Protein 8CLO (pdb70)

Structure (mmCIF, N/CA/C/O backbone):
data_8CLO
#
_entry.id   8CLO
#
_cell.length_a   173.548
_cell.length_b   69.297
_cell.length_c   64.423
_cell.angle_alpha   90.00
_cell.angle_beta   96.06
_cell.angle_gamma   90.00
#
_symmetry.space_group_name_H-M   'C 1 2 1'
#
loop_
_entity.id
_entity.type
_entity.pdbx_description
1 polymer Hydrolase
2 non-polymer 1,2-ETHANEDIOL
3 water water
#
loop_
_atom_site.group_PDB
_atom_site.id
_atom_site.type_symbol
_atom_site.label_atom_id
_atom_site.label_alt_id
_atom_site.label_comp_id
_atom_site.label_asym_id
_atom_site.label_entity_id
_atom_site.label_seq_id
_atom_site.pdbx_PDB_ins_code
_atom_site.Cartn_x
_atom_site.Cartn_y
_atom_site.Cartn_z
_atom_site.occupancy
_atom_site.B_iso_or_equiv
_atom_site.auth_seq_id
_atom_site.auth_comp_id
_atom_site.auth_asym_id
_atom_site.auth_atom_id
_atom_site.pdbx_PDB_model_num
ATOM 1 N N . MET A 1 1 ? -18.727 -62.431 -5.533 1.00 27.93 1 MET A N 1
ATOM 2 C CA . MET A 1 1 ? -18.346 -61.003 -5.389 1.00 28.31 1 MET A CA 1
ATOM 3 C C . MET A 1 1 ? -17.496 -60.817 -4.142 1.00 25.01 1 MET A C 1
ATOM 4 O O . MET A 1 1 ? -17.920 -61.171 -3.035 1.00 24.39 1 MET A O 1
ATOM 20 N N . VAL A 1 2 ? -16.298 -60.271 -4.323 1.00 23.53 2 VAL A N 1
ATOM 21 C CA . VAL A 1 2 ? -15.443 -59.845 -3.220 1.00 22.79 2 VAL A CA 1
ATOM 22 C C . VAL A 1 2 ? -15.651 -58.348 -3.041 1.00 20.10 2 VAL A C 1
ATOM 23 O O . VAL A 1 2 ? -15.206 -57.552 -3.878 1.00 24.13 2 VAL A O 1
ATOM 36 N N . THR A 1 3 ? -16.327 -57.957 -1.961 1.00 21.06 3 THR A N 1
ATOM 37 C CA . THR A 1 3 ? -16.610 -56.549 -1.723 1.00 21.20 3 THR A CA 1
ATOM 38 C C . THR A 1 3 ? -15.343 -55.826 -1.274 1.00 19.40 3 THR A C 1
ATOM 39 O O . THR A 1 3 ? -14.361 -56.437 -0.826 1.00 20.87 3 THR A O 1
ATOM 50 N N . SER A 1 4 ? -15.360 -54.501 -1.416 1.00 19.69 4 SER A N 1
ATOM 51 C CA . SER A 1 4 ? -14.174 -53.710 -1.104 1.00 20.21 4 SER A CA 1
ATOM 52 C C . SER A 1 4 ? -14.595 -52.290 -0.787 1.00 19.67 4 SER A C 1
ATOM 53 O O . SER A 1 4 ? -15.555 -51.791 -1.382 1.00 20.32 4 SER A O 1
ATOM 61 N N . PRO A 1 5 ? -13.898 -51.607 0.139 1.00 17.13 5 PRO A N 1
ATOM 62 C CA . PRO A 1 5 ? -14.251 -50.202 0.403 1.00 17.32 5 PRO A CA 1
ATOM 63 C C . PRO A 1 5 ? -14.223 -49.335 -0.838 1.00 17.82 5 PRO A C 1
ATOM 64 O O . PRO A 1 5 ? -15.109 -48.489 -1.036 1.00 19.23 5 PRO A O 1
ATOM 75 N N . ALA A 1 6 ? -13.240 -49.552 -1.706 1.00 18.34 6 ALA A N 1
ATOM 76 C CA . ALA A 1 6 ? -13.102 -48.741 -2.911 1.00 18.37 6 ALA A CA 1
ATOM 77 C C . ALA A 1 6 ? -14.265 -48.949 -3.872 1.00 21.38 6 ALA A C 1
ATOM 78 O O . ALA A 1 6 ? -14.607 -48.031 -4.632 1.00 20.02 6 ALA A O 1
ATOM 85 N N . LEU A 1 7 ? -14.880 -50.133 -3.851 1.00 21.03 7 LEU A N 1
ATOM 86 C CA . LEU A 1 7 ? -16.033 -50.419 -4.692 1.00 21.77 7 LEU A CA 1
ATOM 87 C C . LEU A 1 7 ? -17.356 -50.043 -4.041 1.00 20.14 7 LEU A C 1
ATOM 88 O O . LEU A 1 7 ? -18.400 -50.143 -4.698 1.00 22.44 7 LEU A O 1
ATOM 104 N N . ARG A 1 8 ? -17.337 -49.638 -2.772 1.00 18.79 8 ARG A N 1
ATOM 105 C CA . ARG A 1 8 ? -18.519 -49.106 -2.084 1.00 18.72 8 ARG A CA 1
ATOM 106 C C . ARG A 1 8 ? -19.675 -50.109 -2.044 1.00 18.39 8 ARG A C 1
ATOM 107 O O . ARG A 1 8 ? -20.847 -49.732 -2.117 1.00 21.00 8 ARG A O 1
ATOM 128 N N . ASP A 1 9 ? -19.350 -51.397 -1.904 1.00 19.50 9 ASP A N 1
ATOM 129 C CA . ASP A 1 9 ? -20.354 -52.463 -1.822 1.00 18.12 9 ASP A CA 1
ATOM 130 C C . ASP A 1 9 ? -20.277 -53.213 -0.487 1.00 18.51 9 ASP A C 1
ATOM 131 O O . ASP A 1 9 ? -20.603 -54.403 -0.397 1.00 20.29 9 ASP A O 1
ATOM 140 N N . VAL A 1 10 ? -19.923 -52.469 0.573 1.00 18.16 10 VAL A N 1
ATOM 141 C CA . VAL A 1 10 ? -19.610 -53.025 1.887 1.00 18.42 10 VAL A CA 1
ATOM 142 C C . VAL A 1 10 ? -20.728 -52.830 2.901 1.00 19.99 10 VAL A C 1
ATOM 143 O O . VAL A 1 10 ? -20.614 -53.323 4.036 1.00 20.93 10 VAL A O 1
ATOM 156 N N . HIS A 1 11 ? -21.787 -52.119 2.543 1.00 19.96 11 HIS A N 1
ATOM 157 C CA . HIS A 1 11 ? -22.786 -51.719 3.527 1.00 18.07 11 HIS A CA 1
ATOM 158 C C . HIS A 1 11 ? -23.607 -52.917 4.014 1.00 19.17 11 HIS A C 1
ATOM 159 O O . HIS A 1 11 ? -23.714 -53.953 3.348 1.00 21.56 11 HIS A O 1
ATOM 173 N N . VAL A 1 12 ? -24.188 -52.757 5.207 1.00 19.11 12 VAL A N 1
ATOM 174 C CA . VAL A 1 12 ? -24.905 -53.828 5.891 1.00 21.86 12 VAL A CA 1
ATOM 175 C C . VAL A 1 12 ? -26.210 -53.281 6.458 1.00 20.77 12 VAL A C 1
ATOM 176 O O . VAL A 1 12 ? -26.380 -52.058 6.572 1.00 20.16 12 VAL A O 1
ATOM 189 N N . PRO A 1 13 ? -27.140 -54.134 6.862 1.00 21.69 13 PRO A N 1
ATOM 190 C CA . PRO A 1 13 ? -28.381 -53.634 7.463 1.00 21.03 13 PRO A CA 1
ATOM 191 C C . PRO A 1 13 ? -28.135 -53.076 8.850 1.00 20.55 13 PRO A C 1
ATOM 192 O O . PRO A 1 13 ? -27.165 -53.429 9.533 1.00 20.45 13 PRO A O 1
ATOM 203 N N . HIS A 1 14 ? -29.075 -52.233 9.279 1.00 20.12 14 HIS A N 1
ATOM 204 C CA . HIS A 1 14 ? -29.070 -51.625 10.599 1.00 19.72 14 HIS A CA 1
ATOM 205 C C . HIS A 1 14 ? -30.482 -51.668 11.169 1.00 20.79 14 HIS A C 1
ATOM 206 O O . HIS A 1 14 ? -31.403 -52.212 10.566 1.00 24.11 14 HIS A O 1
ATOM 220 N N . ALA A 1 15 ? -30.639 -51.090 12.364 1.00 22.13 15 ALA A N 1
ATOM 221 C CA . ALA A 1 15 ? -31.887 -51.195 13.107 1.00 22.01 15 ALA A CA 1
ATOM 222 C C . ALA A 1 15 ? -33.005 -50.350 12.522 1.00 21.76 15 ALA A C 1
ATOM 223 O O . ALA A 1 15 ? -34.187 -50.597 12.840 1.00 24.90 15 ALA A O 1
ATOM 230 N N . TYR A 1 16 ? -32.674 -49.359 11.708 1.00 21.01 16 TYR A N 1
ATOM 231 C CA . TYR A 1 16 ? -33.645 -48.491 11.061 1.00 20.11 16 TYR A CA 1
ATOM 232 C C . TYR A 1 16 ? -33.487 -48.634 9.550 1.00 20.50 16 TYR A C 1
ATOM 233 O O . TYR A 1 16 ? -32.367 -48.846 9.054 1.00 20.74 16 TYR A O 1
ATOM 251 N N . PRO A 1 17 ? -34.578 -48.530 8.790 1.00 23.02 17 PRO A N 1
ATOM 252 C CA . PRO A 1 17 ? -34.448 -48.510 7.328 1.00 24.26 17 PRO A CA 1
ATOM 253 C C . PRO A 1 17 ? -33.788 -47.222 6.864 1.00 22.77 17 PRO A C 1
ATOM 254 O O . PRO A 1 17 ? -33.827 -46.191 7.546 1.00 23.60 17 PRO A O 1
ATOM 265 N N A GLU A 1 18 ? -33.196 -47.290 5.677 0.26 20.13 18 GLU A N 1
ATOM 266 N N B GLU A 1 18 ? -33.155 -47.297 5.695 0.74 18.43 18 GLU A N 1
ATOM 267 C CA A GLU A 1 18 ? -32.447 -46.185 5.108 0.26 18.40 18 GLU A CA 1
ATOM 268 C CA B GLU A 1 18 ? -32.436 -46.167 5.136 0.74 16.52 18 GLU A CA 1
ATOM 269 C C A GLU A 1 18 ? -33.209 -45.555 3.952 0.26 17.83 18 GLU A C 1
ATOM 270 C C B GLU A 1 18 ? -33.200 -45.558 3.967 0.74 16.75 18 GLU A C 1
ATOM 271 O O A GLU A 1 18 ? -33.935 -46.230 3.216 0.26 18.26 18 GLU A O 1
ATOM 272 O O B GLU A 1 18 ? -33.911 -46.251 3.231 0.74 18.50 18 GLU A O 1
ATOM 295 N N . GLN A 1 19 ? -33.028 -44.244 3.808 1.00 17.69 19 GLN A N 1
ATOM 296 C CA . GLN A 1 19 ? -33.647 -43.452 2.760 1.00 19.09 19 GLN A CA 1
ATOM 297 C C . GLN A 1 19 ? -32.579 -42.606 2.089 1.00 16.47 19 GLN A C 1
ATOM 298 O O . GLN A 1 19 ? -31.537 -42.314 2.678 1.00 17.49 19 GLN A O 1
ATOM 313 N N . GLN A 1 20 ? -32.840 -42.211 0.838 1.00 18.19 20 GLN A N 1
ATOM 314 C CA . GLN A 1 20 ? -31.926 -41.362 0.085 1.00 17.92 20 GLN A CA 1
ATOM 315 C C . GLN A 1 20 ? -32.666 -40.177 -0.530 1.00 18.37 20 GLN A C 1
ATOM 316 O O . GLN A 1 20 ? -33.826 -40.289 -0.955 1.00 21.19 20 GLN A O 1
ATOM 330 N N . VAL A 1 21 ? -31.962 -39.047 -0.626 1.00 18.04 21 VAL A N 1
ATOM 331 C CA . VAL A 1 21 ? -32.485 -37.826 -1.234 1.00 17.82 21 VAL A CA 1
ATOM 332 C C . VAL A 1 21 ? -31.437 -37.232 -2.176 1.00 17.32 21 VAL A C 1
ATOM 333 O O . VAL A 1 21 ? -30.244 -37.214 -1.862 1.00 17.21 21 VAL A O 1
ATOM 346 N N . ASP A 1 22 ? -31.889 -36.764 -3.345 1.00 17.72 22 ASP A N 1
ATOM 347 C CA . ASP A 1 22 ? -31.031 -36.029 -4.268 1.00 15.91 22 ASP A CA 1
ATOM 348 C C . ASP A 1 22 ? -30.983 -34.572 -3.815 1.00 15.45 22 ASP A C 1
ATOM 349 O O . ASP A 1 22 ? -32.001 -33.873 -3.825 1.00 17.59 22 ASP A O 1
ATOM 358 N N . LEU A 1 23 ? -29.801 -34.110 -3.409 1.00 14.65 23 LEU A N 1
ATOM 359 C CA . LEU A 1 23 ? -29.574 -32.739 -2.988 1.00 15.55 23 LEU A CA 1
ATOM 360 C C . LEU A 1 23 ? -28.997 -31.882 -4.105 1.00 16.02 23 LEU A C 1
ATOM 361 O O . LEU A 1 23 ? -28.769 -30.689 -3.896 1.00 15.81 23 LEU A O 1
ATOM 377 N N . GLY A 1 24 ? -28.746 -32.472 -5.276 1.00 13.45 24 GLY A N 1
ATOM 378 C CA . GLY A 1 24 ? -28.234 -31.784 -6.439 1.00 12.40 24 GLY A CA 1
ATOM 379 C C . GLY A 1 24 ? -26.902 -32.350 -6.870 1.00 14.24 24 GLY A C 1
ATOM 380 O O . GLY A 1 24 ? -26.867 -33.217 -7.741 1.00 16.61 24 GLY A O 1
ATOM 384 N N . GLU A 1 25 ? -25.814 -31.894 -6.254 1.00 15.15 25 GLU A N 1
ATOM 385 C CA . GLU A 1 25 ? -24.513 -32.495 -6.519 1.00 15.16 25 GLU A CA 1
ATOM 386 C C . GLU A 1 25 ? -24.435 -33.924 -5.998 1.00 15.91 25 GLU A C 1
ATOM 387 O O . GLU A 1 25 ? -23.844 -34.797 -6.655 1.00 16.06 25 GLU A O 1
ATOM 399 N N . ILE A 1 26 ? -24.987 -34.172 -4.796 1.00 14.14 26 ILE A N 1
ATOM 400 C CA . ILE A 1 26 ? -24.869 -35.448 -4.106 1.00 14.40 26 ILE A CA 1
ATOM 401 C C . ILE A 1 26 ? -26.236 -36.057 -3.845 1.00 15.97 26 ILE A C 1
ATOM 402 O O . ILE A 1 26 ? -27.265 -35.380 -3.826 1.00 17.09 26 ILE A O 1
ATOM 418 N N . THR A 1 27 ? -26.207 -37.355 -3.573 1.00 14.99 27 THR A N 1
ATOM 419 C CA . THR A 1 27 ? -27.298 -38.063 -2.913 1.00 15.23 27 THR A CA 1
ATOM 420 C C . THR A 1 27 ? -26.883 -38.273 -1.460 1.00 15.26 27 THR A C 1
ATOM 421 O O . THR A 1 27 ? -25.754 -38.712 -1.184 1.00 17.26 27 THR A O 1
ATOM 432 N N . MET A 1 28 ? -27.772 -37.907 -0.537 1.00 15.46 28 MET A N 1
ATOM 433 C CA . MET A 1 28 ? -27.574 -38.130 0.889 1.00 13.63 28 MET A CA 1
ATOM 434 C C . MET A 1 28 ? -28.384 -39.327 1.348 1.00 15.21 28 MET A C 1
ATOM 435 O O . MET A 1 28 ? -29.610 -39.361 1.155 1.00 15.61 28 MET A O 1
ATOM 449 N N . ASN A 1 29 ? -27.723 -40.231 2.066 1.00 14.46 29 ASN A N 1
ATOM 450 C CA . ASN A 1 29 ? -28.371 -41.345 2.751 1.00 14.73 29 ASN A CA 1
ATOM 451 C C . ASN A 1 29 ? -28.624 -40.981 4.212 1.00 15.74 29 ASN A C 1
ATOM 452 O O . ASN A 1 29 ? -27.821 -40.278 4.839 1.00 15.43 29 ASN A O 1
ATOM 463 N N . TYR A 1 30 ? -29.763 -41.427 4.744 1.00 14.96 30 TYR A N 1
ATOM 464 C CA . TYR A 1 30 ? -30.132 -41.055 6.097 1.00 13.87 30 TYR A CA 1
ATOM 465 C C . TYR A 1 30 ? -31.132 -42.062 6.633 1.00 14.57 30 TYR A C 1
ATOM 466 O O . TYR A 1 30 ? -31.622 -42.926 5.905 1.00 16.45 30 TYR A O 1
ATOM 484 N N . ALA A 1 31 ? -31.390 -41.959 7.926 1.00 15.30 31 ALA A N 1
ATOM 485 C CA . ALA A 1 31 ? -32.408 -42.749 8.599 1.00 16.36 31 ALA A CA 1
ATOM 486 C C . ALA A 1 31 ? -33.166 -41.856 9.582 1.00 18.28 31 ALA A C 1
ATOM 487 O O . ALA A 1 31 ? -32.694 -40.801 9.993 1.00 17.90 31 ALA A O 1
ATOM 494 N N . GLU A 1 32 ? -34.363 -42.296 9.946 1.00 19.80 32 GLU A N 1
ATOM 495 C CA . GLU A 1 32 ? -35.342 -41.478 10.648 1.00 19.09 32 GLU A CA 1
ATOM 496 C C . GLU A 1 32 ? -35.913 -42.288 11.800 1.00 19.28 32 GLU A C 1
ATOM 497 O O . GLU A 1 32 ? -36.105 -43.499 11.673 1.00 21.09 32 GLU A O 1
ATOM 509 N N . ALA A 1 33 ? -36.166 -41.626 12.929 1.00 19.55 33 ALA A N 1
ATOM 510 C CA . ALA A 1 33 ? -36.774 -42.286 14.074 1.00 18.87 33 ALA A CA 1
ATOM 511 C C . ALA A 1 33 ? -37.723 -41.337 14.798 1.00 18.93 33 ALA A C 1
ATOM 512 O O . ALA A 1 33 ? -37.560 -40.118 14.744 1.00 18.83 33 ALA A O 1
ATOM 519 N N . GLY A 1 34 ? -38.746 -41.897 15.453 1.00 17.98 34 GLY A N 1
ATOM 520 C CA . GLY A 1 34 ? -39.593 -41.093 16.315 1.00 17.36 34 GLY A CA 1
ATOM 521 C C . GLY A 1 34 ? -40.866 -40.652 15.617 1.00 18.92 34 GLY A C 1
ATOM 522 O O . GLY A 1 34 ? -41.082 -40.898 14.429 1.00 19.78 34 GLY A O 1
ATOM 526 N N . ASP A 1 35 ? -41.685 -39.933 16.375 1.00 20.63 35 ASP A N 1
ATOM 527 C CA . ASP A 1 35 ? -43.001 -39.445 15.918 1.00 21.42 35 ASP A CA 1
ATOM 528 C C . ASP A 1 35 ? -42.793 -38.168 15.111 1.00 22.95 35 ASP A C 1
ATOM 529 O O . ASP A 1 35 ? -42.229 -37.202 15.640 1.00 21.54 35 ASP A O 1
ATOM 538 N N . PRO A 1 36 ? -43.192 -38.131 13.829 1.00 23.63 36 PRO A N 1
ATOM 539 C CA . PRO A 1 36 ? -42.874 -36.958 12.992 1.00 23.95 36 PRO A CA 1
ATOM 540 C C . PRO A 1 36 ? -43.513 -35.666 13.466 1.00 25.29 36 PRO A C 1
ATOM 541 O O . PRO A 1 36 ? -43.145 -34.602 12.963 1.00 26.63 36 PRO A O 1
ATOM 552 N N . ASP A 1 37 ? -44.467 -35.716 14.392 1.00 26.60 37 ASP A N 1
ATOM 553 C CA . ASP A 1 37 ? -45.078 -34.495 14.891 1.00 29.30 37 ASP A CA 1
ATOM 554 C C . ASP A 1 37 ? -44.303 -33.869 16.038 1.00 28.05 37 ASP A C 1
ATOM 555 O O . ASP A 1 37 ? -44.640 -32.759 16.455 1.00 29.63 37 ASP A O 1
ATOM 564 N N . ARG A 1 38 ? -43.264 -34.544 16.544 1.00 24.97 38 ARG A N 1
ATOM 565 C CA . ARG A 1 38 ? -42.447 -34.057 17.643 1.00 23.17 38 ARG A CA 1
ATOM 566 C C . ARG A 1 38 ? -41.301 -33.219 17.088 1.00 22.65 38 ARG A C 1
ATOM 567 O O . ARG A 1 38 ? -41.011 -33.265 15.884 1.00 19.69 38 ARG A O 1
ATOM 588 N N . PRO A 1 39 ? -40.639 -32.421 17.925 1.00 22.52 39 PRO A N 1
ATOM 589 C CA . PRO A 1 39 ? -39.648 -31.478 17.397 1.00 20.20 39 PRO A CA 1
ATOM 590 C C . PRO A 1 39 ? -38.537 -32.195 16.649 1.00 19.06 39 PRO A C 1
ATOM 591 O O . PRO A 1 39 ? -38.049 -33.233 17.093 1.00 18.78 39 PRO A O 1
ATOM 602 N N . ALA A 1 40 ? -38.117 -31.604 15.519 1.00 17.35 40 ALA A N 1
ATOM 603 C CA . ALA A 1 40 ? -37.123 -32.218 14.648 1.00 16.87 40 ALA A CA 1
ATOM 604 C C . ALA A 1 40 ? -35.719 -32.062 15.198 1.00 16.16 40 ALA A C 1
ATOM 605 O O . ALA A 1 40 ? -35.331 -30.980 15.668 1.00 16.55 40 ALA A O 1
ATOM 612 N N . VAL A 1 41 ? -34.930 -33.135 15.063 1.00 15.78 41 VAL A N 1
ATOM 613 C CA . VAL A 1 41 ? -33.525 -33.169 15.455 1.00 17.16 41 VAL A CA 1
ATOM 614 C C . VAL A 1 41 ? -32.730 -33.747 14.294 1.00 16.64 41 VAL A C 1
ATOM 615 O O . VAL A 1 41 ? -33.142 -34.735 13.676 1.00 18.29 41 VAL A O 1
ATOM 628 N N . LEU A 1 42 ? -31.586 -33.132 14.000 1.00 16.15 42 LEU A N 1
ATOM 629 C CA . LEU A 1 42 ? -30.657 -33.603 12.981 1.00 15.78 42 LEU A CA 1
ATOM 630 C C . LEU A 1 42 ? -29.351 -34.005 13.664 1.00 15.79 42 LEU A C 1
ATOM 631 O O . LEU A 1 42 ? -28.747 -33.179 14.351 1.00 15.08 42 LEU A O 1
ATOM 647 N N . LEU A 1 43 ? -28.909 -35.255 13.462 1.00 14.91 43 LEU A N 1
ATOM 648 C CA . LEU A 1 43 ? -27.698 -35.804 14.078 1.00 16.10 43 LEU A CA 1
ATOM 649 C C . LEU A 1 43 ? -26.600 -35.957 13.032 1.00 13.85 43 LEU A C 1
ATOM 650 O O . LEU A 1 43 ? -26.815 -36.605 11.996 1.00 15.96 43 LEU A O 1
ATOM 666 N N . ILE A 1 44 ? -25.427 -35.397 13.311 1.00 15.75 44 ILE A N 1
ATOM 667 C CA . ILE A 1 44 ? -24.290 -35.391 12.390 1.00 14.47 44 ILE A CA 1
ATOM 668 C C . ILE A 1 44 ? -23.162 -36.218 13.003 1.00 14.42 44 ILE A C 1
ATOM 669 O O . ILE A 1 44 ? -22.686 -35.888 14.103 1.00 14.44 44 ILE A O 1
ATOM 685 N N . PRO A 1 45 ? -22.709 -37.283 12.342 1.00 13.52 45 PRO A N 1
ATOM 686 C CA . PRO A 1 45 ? -21.665 -38.138 12.932 1.00 12.59 45 PRO A CA 1
ATOM 687 C C . PRO A 1 45 ? -20.313 -37.466 12.972 1.00 13.22 45 PRO A C 1
ATOM 688 O O . PRO A 1 45 ? -20.057 -36.467 12.319 1.00 15.32 45 PRO A O 1
ATOM 699 N N . GLU A 1 46 ? -19.433 -38.077 13.754 1.00 13.95 46 GLU A N 1
ATOM 700 C CA . GLU A 1 46 ? -18.022 -37.749 13.777 1.00 14.16 46 GLU A CA 1
ATOM 701 C C . GLU A 1 46 ? -17.372 -38.224 12.484 1.00 13.67 46 GLU A C 1
ATOM 702 O O . GLU A 1 46 ? -17.936 -39.042 11.730 1.00 15.44 46 GLU A O 1
ATOM 714 N N . GLN A 1 47 ? -16.158 -37.725 12.227 1.00 16.24 47 GLN A N 1
ATOM 715 C CA . GLN A 1 47 ? -15.399 -38.210 11.084 1.00 15.53 47 GLN A CA 1
ATOM 716 C C . GLN A 1 47 ? -15.159 -39.721 11.200 1.00 14.90 47 GLN A C 1
ATOM 717 O O . GLN A 1 47 ? -14.853 -40.235 12.276 1.00 14.14 47 GLN A O 1
ATOM 731 N N . THR A 1 48 ? -15.288 -40.430 10.070 1.00 15.02 48 THR A N 1
ATOM 732 C CA . THR A 1 48 ? -15.286 -41.888 9.926 1.00 14.03 48 THR A CA 1
ATOM 733 C C . THR A 1 48 ? -16.584 -42.542 10.390 1.00 14.56 48 THR A C 1
ATOM 734 O O . THR A 1 48 ? -16.709 -43.777 10.261 1.00 16.12 48 THR A O 1
ATOM 745 N N . GLY A 1 49 ? -17.543 -41.784 10.920 1.00 16.09 49 GLY A N 1
ATOM 746 C CA . GLY A 1 49 ? -18.770 -42.351 11.443 1.00 14.69 49 GLY A CA 1
ATOM 747 C C . GLY A 1 49 ? -19.883 -42.156 10.430 1.00 15.18 49 GLY A C 1
ATOM 748 O O . GLY A 1 49 ? -19.994 -41.095 9.821 1.00 15.71 49 GLY A O 1
ATOM 752 N N . SER A 1 50 ? -20.688 -43.199 10.248 1.00 17.29 50 SER A N 1
ATOM 753 C CA . SER A 1 50 ? -21.908 -43.105 9.465 1.00 15.67 50 SER A CA 1
ATOM 754 C C . SER A 1 50 ? -23.095 -42.746 10.363 1.00 15.87 50 SER A C 1
ATOM 755 O O . SER A 1 50 ? -22.958 -42.603 11.582 1.00 14.38 50 SER A O 1
ATOM 763 N N . TRP A 1 51 ? -24.289 -42.618 9.757 1.00 16.68 51 TRP A N 1
ATOM 764 C CA . TRP A 1 51 ? -25.481 -42.237 10.523 1.00 14.46 51 TRP A CA 1
ATOM 765 C C . TRP A 1 51 ? -25.692 -43.162 11.712 1.00 13.07 51 TRP A C 1
ATOM 766 O O . TRP A 1 51 ? -26.102 -42.722 12.800 1.00 15.43 51 TRP A O 1
ATOM 787 N N . TRP A 1 52 ? -25.394 -44.449 11.534 1.00 14.83 52 TRP A N 1
ATOM 788 C CA . TRP A 1 52 ? -25.671 -45.466 12.541 1.00 15.78 52 TRP A CA 1
ATOM 789 C C . TRP A 1 52 ? -24.681 -45.435 13.701 1.00 16.10 52 TRP A C 1
ATOM 790 O O . TRP A 1 52 ? -24.804 -46.241 14.637 1.00 17.48 52 TRP A O 1
ATOM 811 N N . SER A 1 53 ? -23.761 -44.476 13.696 1.00 16.68 53 SER A N 1
ATOM 812 C CA . SER A 1 53 ? -23.044 -44.124 14.908 1.00 15.65 53 SER A CA 1
ATOM 813 C C . SER A 1 53 ? -24.003 -43.738 16.026 1.00 16.42 53 SER A C 1
ATOM 814 O O . SER A 1 53 ? -23.666 -43.878 17.208 1.00 16.20 53 SER A O 1
ATOM 822 N N . TYR A 1 54 ? -25.198 -43.248 15.673 1.00 16.50 54 TYR A N 1
ATOM 823 C CA . TYR A 1 54 ? -26.210 -42.803 16.619 1.00 16.22 54 TYR A CA 1
ATOM 824 C C . TYR A 1 54 ? -27.290 -43.849 16.889 1.00 16.58 54 TYR A C 1
ATOM 825 O O . TYR A 1 54 ? -28.345 -43.513 17.448 1.00 18.28 54 TYR A O 1
ATOM 843 N N . GLU A 1 55 ? -27.099 -45.099 16.468 1.00 17.38 55 GLU A N 1
ATOM 844 C CA . GLU A 1 55 ? -28.225 -46.034 16.478 1.00 20.15 55 GLU A CA 1
ATOM 845 C C . GLU A 1 55 ? -28.865 -46.170 17.864 1.00 21.43 55 GLU A C 1
ATOM 846 O O . GLU A 1 55 ? -30.094 -46.142 17.997 1.00 20.49 55 GLU A O 1
ATOM 858 N N . GLU A 1 56 ? -28.061 -46.358 18.910 1.00 21.66 56 GLU A N 1
ATOM 859 C CA . GLU A 1 56 ? -28.657 -46.523 20.235 1.00 21.92 56 GLU A CA 1
ATOM 860 C C . GLU A 1 56 ? -29.293 -45.221 20.721 1.00 20.60 56 GLU A C 1
ATOM 861 O O . GLU A 1 56 ? -30.424 -45.231 21.238 1.00 21.61 56 GLU A O 1
ATOM 873 N N . ALA A 1 57 ? -28.587 -44.092 20.556 1.00 19.15 57 ALA A N 1
ATOM 874 C CA . ALA A 1 57 ? -29.129 -42.795 20.965 1.00 19.83 57 ALA A CA 1
ATOM 875 C C . ALA A 1 57 ? -30.449 -42.493 20.255 1.00 21.77 57 ALA A C 1
ATOM 876 O O . ALA A 1 57 ? -31.368 -41.909 20.853 1.00 21.32 57 ALA A O 1
ATOM 883 N N . MET A 1 58 ? -30.560 -42.873 18.976 1.00 20.86 58 MET A N 1
ATOM 884 C CA . MET A 1 58 ? -31.806 -42.651 18.241 1.00 20.88 58 MET A CA 1
ATOM 885 C C . MET A 1 58 ? -33.002 -43.284 18.942 1.00 21.25 58 MET A C 1
ATOM 886 O O . MET A 1 58 ? -34.102 -42.700 18.971 1.00 21.03 58 MET A O 1
ATOM 900 N N . GLY A 1 59 ? -32.827 -44.488 19.493 1.00 21.01 59 GLY A N 1
ATOM 901 C CA . GLY A 1 59 ? -33.950 -45.146 20.148 1.00 23.62 59 GLY A CA 1
ATOM 902 C C . GLY A 1 59 ? -34.388 -44.407 21.399 1.00 23.83 59 GLY A C 1
ATOM 903 O O . GLY A 1 59 ? -35.577 -44.359 21.723 1.00 27.37 59 GLY A O 1
ATOM 907 N N . LEU A 1 60 ? -33.431 -43.825 22.126 1.00 22.78 60 LEU A N 1
ATOM 908 C CA . LEU A 1 60 ? -33.768 -43.054 23.318 1.00 21.30 60 LEU A CA 1
ATOM 909 C C . LEU A 1 60 ? -34.369 -41.691 22.959 1.00 19.57 60 LEU A C 1
ATOM 910 O O . LEU A 1 60 ? -35.337 -41.239 23.594 1.00 22.94 60 LEU A O 1
ATOM 926 N N . LEU A 1 61 ? -33.794 -41.004 21.969 1.00 19.75 61 LEU A N 1
ATOM 927 C CA . LEU A 1 61 ? -34.317 -39.700 21.576 1.00 20.15 61 LEU A CA 1
ATOM 928 C C . LEU A 1 61 ? -35.720 -39.801 21.004 1.00 21.39 61 LEU A C 1
ATOM 929 O O . LEU A 1 61 ? -36.480 -38.823 21.036 1.00 22.36 61 LEU A O 1
ATOM 945 N N . SER A 1 62 ? -36.077 -40.966 20.453 1.00 21.06 62 SER A N 1
ATOM 946 C CA . SER A 1 62 ? -37.397 -41.160 19.882 1.00 21.67 62 SER A CA 1
ATOM 947 C C . SER A 1 62 ? -38.501 -41.002 20.923 1.00 24.29 62 SER A C 1
ATOM 948 O O . SER A 1 62 ? -39.672 -40.853 20.547 1.00 28.34 62 SER A O 1
ATOM 956 N N . GLU A 1 63 ? -38.165 -41.011 22.216 1.00 23.48 63 GLU A N 1
ATOM 957 C CA . GLU A 1 63 ? -39.179 -40.776 23.236 1.00 25.51 63 GLU A CA 1
ATOM 958 C C . GLU A 1 63 ? -39.775 -39.378 23.125 1.00 26.77 63 GLU A C 1
ATOM 959 O O . GLU A 1 63 ? -40.914 -39.146 23.552 1.00 27.68 63 GLU A O 1
ATOM 971 N N . HIS A 1 64 ? -39.005 -38.429 22.612 1.00 25.39 64 HIS A N 1
ATOM 972 C CA . HIS A 1 64 ? -39.425 -37.039 22.656 1.00 26.05 64 HIS A CA 1
ATOM 973 C C . HIS A 1 64 ? -39.223 -36.281 21.364 1.00 20.95 64 HIS A C 1
ATOM 974 O O . HIS A 1 64 ? -39.753 -35.175 21.247 1.00 23.98 64 HIS A O 1
ATOM 988 N N . PHE A 1 65 ? -38.496 -36.816 20.390 1.00 19.25 65 PHE A N 1
ATOM 989 C CA . PHE A 1 65 ? -38.087 -36.040 19.232 1.00 18.30 65 PHE A CA 1
ATOM 990 C C . PHE A 1 65 ? -38.294 -36.856 17.968 1.00 18.73 65 PHE A C 1
ATOM 991 O O . PHE A 1 65 ? -38.412 -38.093 17.997 1.00 18.87 65 PHE A O 1
ATOM 1008 N N . HIS A 1 66 ? -38.362 -36.130 16.860 1.00 17.15 66 HIS A N 1
ATOM 1009 C CA . HIS A 1 66 ? -38.351 -36.696 15.520 1.00 16.32 66 HIS A CA 1
ATOM 1010 C C . HIS A 1 66 ? -36.925 -36.574 15.001 1.00 16.57 66 HIS A C 1
ATOM 1011 O O . HIS A 1 66 ? -36.466 -35.476 14.707 1.00 17.25 66 HIS A O 1
ATOM 1025 N N . VAL A 1 67 ? -36.225 -37.696 14.891 1.00 15.98 67 VAL A N 1
ATOM 1026 C CA . VAL A 1 67 ? -34.780 -37.686 14.687 1.00 16.52 67 VAL A CA 1
ATOM 1027 C C . VAL A 1 67 ? -34.463 -38.030 13.239 1.00 14.82 67 VAL A C 1
ATOM 1028 O O . VAL A 1 67 ? -34.980 -39.026 12.695 1.00 17.02 67 VAL A O 1
ATOM 1041 N N . TYR A 1 68 ? -33.558 -37.250 12.635 1.00 14.64 68 TYR A N 1
ATOM 1042 C CA . TYR A 1 68 ? -32.896 -37.632 11.394 1.00 14.10 68 TYR A CA 1
ATOM 1043 C C . TYR A 1 68 ? -31.401 -37.778 11.662 1.00 15.99 68 TYR A C 1
ATOM 1044 O O . TYR A 1 68 ? -30.786 -36.873 12.233 1.00 17.93 68 TYR A O 1
ATOM 1062 N N . ALA A 1 69 ? -30.811 -38.893 11.249 1.00 14.66 69 ALA A N 1
ATOM 1063 C CA . ALA A 1 69 ? -29.358 -39.075 11.320 1.00 14.49 69 ALA A CA 1
ATOM 1064 C C . ALA A 1 69 ? -28.839 -39.269 9.908 1.00 15.22 69 ALA A C 1
ATOM 1065 O O . ALA A 1 69 ? -29.396 -40.070 9.161 1.00 15.70 69 ALA A O 1
ATOM 1072 N N . VAL A 1 70 ? -27.722 -38.581 9.552 1.00 14.12 70 VAL A N 1
ATOM 1073 C CA . VAL A 1 70 ? -27.287 -38.539 8.162 1.00 12.16 70 VAL A CA 1
ATOM 1074 C C . VAL A 1 70 ? -25.883 -39.094 7.973 1.00 13.67 70 VAL A C 1
ATOM 1075 O O . VAL A 1 70 ? -25.058 -39.071 8.890 1.00 14.32 70 VAL A O 1
ATOM 1088 N N . ASP A 1 71 ? -25.638 -39.602 6.759 1.00 14.01 71 ASP A N 1
ATOM 1089 C CA . ASP A 1 71 ? -24.291 -39.816 6.234 1.00 15.03 71 ASP A CA 1
ATOM 1090 C C . ASP A 1 71 ? -23.858 -38.554 5.482 1.00 14.08 71 ASP A C 1
ATOM 1091 O O . ASP A 1 71 ? -24.500 -38.168 4.497 1.00 15.57 71 ASP A O 1
ATOM 1100 N N . LEU A 1 72 ? -22.763 -37.931 5.910 1.00 13.57 72 LEU A N 1
ATOM 1101 C CA . LEU A 1 72 ? -22.181 -36.848 5.124 1.00 15.14 72 LEU A CA 1
ATOM 1102 C C . LEU A 1 72 ? -21.576 -37.377 3.817 1.00 14.08 72 LEU A C 1
ATOM 1103 O O . LEU A 1 72 ? -21.294 -38.574 3.658 1.00 13.73 72 LEU A O 1
ATOM 1119 N N . ARG A 1 73 ? -21.384 -36.469 2.854 1.00 12.81 73 ARG A N 1
ATOM 1120 C CA . ARG A 1 73 ? -20.636 -36.853 1.662 1.00 13.35 73 ARG A CA 1
ATOM 1121 C C . ARG A 1 73 ? -19.291 -37.432 2.081 1.00 13.97 73 ARG A C 1
ATOM 1122 O O . ARG A 1 73 ? -18.731 -37.065 3.118 1.00 13.72 73 ARG A O 1
ATOM 1143 N N . GLY A 1 74 ? -18.797 -38.390 1.305 1.00 14.78 74 GLY A N 1
ATOM 1144 C CA . GLY A 1 74 ? -17.569 -39.077 1.673 1.00 14.93 74 GLY A CA 1
ATOM 1145 C C . GLY A 1 74 ? -17.750 -40.106 2.770 1.00 14.58 74 GLY A C 1
ATOM 1146 O O . GLY A 1 74 ? -16.762 -40.556 3.359 1.00 15.15 74 GLY A O 1
ATOM 1150 N N . GLN A 1 75 ? -18.986 -40.509 3.058 1.00 13.98 75 GLN A N 1
ATOM 1151 C CA . GLN A 1 75 ? -19.231 -41.408 4.176 1.00 14.64 75 GLN A CA 1
ATOM 1152 C C . GLN A 1 75 ? -20.483 -42.230 3.927 1.00 13.35 75 GLN A C 1
ATOM 1153 O O . GLN A 1 75 ? -21.457 -41.750 3.348 1.00 13.85 75 GLN A O 1
ATOM 1167 N N . GLY A 1 76 ? -20.450 -43.466 4.390 1.00 15.81 76 GLY A N 1
ATOM 1168 C CA . GLY A 1 76 ? -21.670 -44.244 4.373 1.00 15.00 76 GLY A CA 1
ATOM 1169 C C . GLY A 1 76 ? -22.142 -44.504 2.956 1.00 15.84 76 GLY A C 1
ATOM 1170 O O . GLY A 1 76 ? -21.347 -44.881 2.075 1.00 15.94 76 GLY A O 1
ATOM 1174 N N . ARG A 1 77 ? -23.453 -44.320 2.728 1.00 14.29 77 ARG A N 1
ATOM 1175 C CA . ARG A 1 77 ? -24.036 -44.474 1.400 1.00 14.83 77 ARG A CA 1
ATOM 1176 C C . ARG A 1 77 ? -24.245 -43.151 0.675 1.00 17.62 77 ARG A C 1
ATOM 1177 O O . ARG A 1 77 ? -24.821 -43.146 -0.421 1.00 19.01 77 ARG A O 1
ATOM 1198 N N . SER A 1 78 ? -23.804 -42.034 1.253 1.00 14.33 78 SER A N 1
ATOM 1199 C CA . SER A 1 78 ? -23.875 -40.753 0.557 1.00 15.06 78 SER A CA 1
ATOM 1200 C C . SER A 1 78 ? -22.776 -40.669 -0.503 1.00 16.17 78 SER A C 1
ATOM 1201 O O . SER A 1 78 ? -21.772 -41.378 -0.449 1.00 17.35 78 SER A O 1
ATOM 1209 N N . SER A 1 79 ? -22.959 -39.776 -1.471 1.00 15.15 79 SER A N 1
ATOM 1210 C CA . SER A 1 79 ? -22.000 -39.718 -2.573 1.00 13.39 79 SER A CA 1
ATOM 1211 C C . SER A 1 79 ? -20.600 -39.480 -2.042 1.00 13.79 79 SER A C 1
ATOM 1212 O O . SER A 1 79 ? -20.409 -38.697 -1.103 1.00 14.01 79 SER A O 1
ATOM 1220 N N . TRP A 1 80 ? -19.627 -40.137 -2.674 1.00 15.18 80 TRP A N 1
ATOM 1221 C CA . TRP A 1 80 ? -18.222 -39.750 -2.575 1.00 13.91 80 TRP A CA 1
ATOM 1222 C C . TRP A 1 80 ? -17.916 -38.758 -3.684 1.00 13.88 80 TRP A C 1
ATOM 1223 O O . TRP A 1 80 ? -18.293 -38.986 -4.845 1.00 16.16 80 TRP A O 1
ATOM 1244 N N . THR A 1 81 ? -17.218 -37.671 -3.330 1.00 14.35 81 THR A N 1
ATOM 1245 C CA . THR A 1 81 ? -16.963 -36.551 -4.242 1.00 12.63 81 THR A CA 1
ATOM 1246 C C . THR A 1 81 ? -15.488 -36.181 -4.187 1.00 13.51 81 THR A C 1
ATOM 1247 O O . THR A 1 81 ? -15.098 -35.267 -3.455 1.00 14.83 81 THR A O 1
ATOM 1258 N N . PRO A 1 82 ? -14.641 -36.895 -4.920 1.00 12.92 82 PRO A N 1
ATOM 1259 C CA . PRO A 1 82 ? -13.213 -36.535 -4.955 1.00 13.55 82 PRO A CA 1
ATOM 1260 C C . PRO A 1 82 ? -13.010 -35.043 -5.208 1.00 14.05 82 PRO A C 1
ATOM 1261 O O . PRO A 1 82 ? -13.689 -34.431 -6.044 1.00 14.37 82 PRO A O 1
ATOM 1272 N N . LYS A 1 83 ? -12.060 -34.463 -4.461 1.00 15.24 83 LYS A N 1
ATOM 1273 C CA . LYS A 1 83 ? -11.593 -33.090 -4.602 1.00 13.24 83 LYS A CA 1
ATOM 1274 C C . LYS A 1 83 ? -12.578 -32.037 -4.115 1.00 15.20 83 LYS A C 1
ATOM 1275 O O . LYS A 1 83 ? -12.312 -30.832 -4.276 1.00 19.61 83 LYS A O 1
ATOM 1294 N N . ARG A 1 84 ? -13.695 -32.431 -3.506 1.00 12.66 84 ARG A N 1
ATOM 1295 C CA . ARG A 1 84 ? -14.734 -31.486 -3.145 1.00 14.40 84 ARG A CA 1
ATOM 1296 C C . ARG A 1 84 ? -14.987 -31.382 -1.642 1.00 15.47 84 ARG A C 1
ATOM 1297 O O . ARG A 1 84 ? -15.995 -30.788 -1.238 1.00 15.91 84 ARG A O 1
ATOM 1318 N N . TYR A 1 85 ? -14.119 -31.936 -0.799 1.00 14.04 85 TYR A N 1
ATOM 1319 C CA . TYR A 1 85 ? -14.390 -31.987 0.641 1.00 11.34 85 TYR A CA 1
ATOM 1320 C C . TYR A 1 85 ? -13.964 -30.684 1.317 1.00 11.75 85 TYR A C 1
ATOM 1321 O O . TYR A 1 85 ? -12.770 -30.367 1.407 1.00 15.31 85 TYR A O 1
ATOM 1339 N N . SER A 1 86 ? -14.944 -29.926 1.795 1.00 12.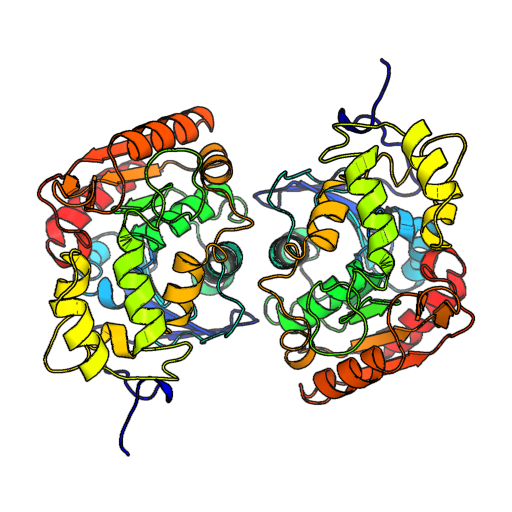29 86 SER A N 1
ATOM 1340 C CA . SER A 1 86 ? -14.699 -28.687 2.522 1.00 13.27 86 SER A CA 1
ATOM 1341 C C . SER A 1 86 ? -15.836 -28.453 3.505 1.00 13.19 86 SER A C 1
ATOM 1342 O O . SER A 1 86 ? -16.928 -29.014 3.370 1.00 13.54 86 SER A O 1
ATOM 1350 N N . LEU A 1 87 ? -15.563 -27.653 4.543 1.00 12.86 87 LEU A N 1
ATOM 1351 C CA . LEU A 1 87 ? -16.622 -27.386 5.524 1.00 13.62 87 LEU A CA 1
ATOM 1352 C C . LEU A 1 87 ? -17.828 -26.749 4.852 1.00 12.55 87 LEU A C 1
ATOM 1353 O O . LEU A 1 87 ? -18.989 -27.053 5.199 1.00 14.39 87 LEU A O 1
ATOM 1369 N N . ASP A 1 88 ? -17.578 -25.885 3.866 1.00 12.54 88 ASP A N 1
ATOM 1370 C CA . ASP A 1 88 ? -18.697 -25.204 3.197 1.00 12.71 88 ASP A CA 1
ATOM 1371 C C . ASP A 1 88 ? -19.536 -26.164 2.358 1.00 13.49 88 ASP A C 1
ATOM 1372 O O . ASP A 1 88 ? -20.761 -26.026 2.303 1.00 12.25 88 ASP A O 1
ATOM 1381 N N . ASN A 1 89 ? -18.924 -27.178 1.754 1.00 13.30 89 ASN A N 1
ATOM 1382 C CA . ASN A 1 89 ? -19.714 -28.152 1.003 1.00 12.54 89 ASN A CA 1
ATOM 1383 C C . ASN A 1 89 ? -20.464 -29.095 1.944 1.00 11.68 89 ASN A C 1
ATOM 1384 O O . ASN A 1 89 ? -21.661 -29.333 1.756 1.00 12.73 89 ASN A O 1
ATOM 1395 N N . PHE A 1 90 ? -19.812 -29.575 3.018 1.00 12.09 90 PHE A N 1
ATOM 1396 C CA . PHE A 1 90 ? -20.541 -30.368 4.000 1.00 13.54 90 PHE A CA 1
ATOM 1397 C C . PHE A 1 90 ? -21.707 -29.562 4.568 1.00 14.40 90 PHE A C 1
ATOM 1398 O O . PHE A 1 90 ? -22.828 -30.063 4.699 1.00 14.24 90 PHE A O 1
ATOM 1415 N N . GLY A 1 91 ? -21.432 -28.317 4.967 1.00 13.76 91 GLY A N 1
ATOM 1416 C CA . GLY A 1 91 ? -22.463 -27.477 5.567 1.00 15.31 91 GLY A CA 1
ATOM 1417 C C . GLY A 1 91 ? -23.641 -27.197 4.654 1.00 13.64 91 GLY A C 1
ATOM 1418 O O . GLY A 1 91 ? -24.815 -27.293 5.078 1.00 13.11 91 GLY A O 1
ATOM 1422 N N . ASN A 1 92 ? -23.355 -26.835 3.383 1.00 12.34 92 ASN A N 1
ATOM 1423 C CA . ASN A 1 92 ? -24.446 -26.546 2.465 1.00 11.86 92 ASN A CA 1
ATOM 1424 C C . ASN A 1 92 ? -25.218 -27.807 2.092 1.00 13.58 92 ASN A C 1
ATOM 1425 O O . ASN A 1 92 ? -26.430 -27.729 1.871 1.00 14.17 92 ASN A O 1
ATOM 1436 N N . ASP A 1 93 ? -24.574 -28.978 2.069 1.00 13.73 93 ASP A N 1
ATOM 1437 C CA . ASP A 1 93 ? -25.329 -30.220 1.943 1.00 14.93 93 ASP A CA 1
ATOM 1438 C C . ASP A 1 93 ? -26.391 -30.288 3.030 1.00 14.70 93 ASP A C 1
ATOM 1439 O O . ASP A 1 93 ? -27.549 -30.649 2.773 1.00 15.14 93 ASP A O 1
ATOM 1448 N N . LEU A 1 94 ? -25.994 -29.957 4.276 1.00 14.31 94 LEU A N 1
ATOM 1449 C CA . LEU A 1 94 ? -26.923 -30.085 5.399 1.00 13.87 94 LEU A CA 1
ATOM 1450 C C . LEU A 1 94 ? -28.039 -29.036 5.328 1.00 13.11 94 LEU A C 1
ATOM 1451 O O . LEU A 1 94 ? -29.203 -29.333 5.644 1.00 14.28 94 LEU A O 1
ATOM 1467 N N . VAL A 1 95 ? -27.730 -27.824 4.851 1.00 13.61 95 VAL A N 1
ATOM 1468 C CA . VAL A 1 95 ? -28.775 -26.817 4.621 1.00 14.08 95 VAL A CA 1
ATOM 1469 C C . VAL A 1 95 ? -29.825 -27.340 3.645 1.00 14.09 95 VAL A C 1
ATOM 1470 O O . VAL A 1 95 ? -31.050 -27.137 3.838 1.00 14.19 95 VAL A O 1
ATOM 1483 N N . ARG A 1 96 ? -29.368 -27.991 2.570 1.00 17.11 96 ARG A N 1
ATOM 1484 C CA . ARG A 1 96 ? -30.264 -28.580 1.580 1.00 15.36 96 ARG A CA 1
ATOM 1485 C C . ARG A 1 96 ? -31.096 -29.721 2.162 1.00 15.27 96 ARG A C 1
ATOM 1486 O O . ARG A 1 96 ? -32.296 -29.841 1.866 1.00 16.07 96 ARG A O 1
ATOM 1507 N N . PHE A 1 97 ? -30.476 -30.581 2.986 1.00 13.72 97 PHE A N 1
ATOM 1508 C CA . PHE A 1 97 ? -31.229 -31.647 3.644 1.00 16.22 97 PHE A CA 1
ATOM 1509 C C . PHE A 1 97 ? -32.354 -31.073 4.504 1.00 14.00 97 PHE A C 1
ATOM 1510 O O . PHE A 1 97 ? -33.502 -31.564 4.481 1.00 17.19 97 PHE A O 1
ATOM 1527 N N . ILE A 1 98 ? -32.060 -30.014 5.261 1.00 14.76 98 ILE A N 1
ATOM 1528 C CA . ILE A 1 98 ? -33.111 -29.375 6.057 1.00 16.22 98 ILE A CA 1
ATOM 1529 C C . ILE A 1 98 ? -34.213 -28.815 5.151 1.00 15.75 98 ILE A C 1
ATOM 1530 O O . ILE A 1 98 ? -35.413 -28.989 5.411 1.00 17.22 98 ILE A O 1
ATOM 1546 N N . ALA A 1 99 ? -33.829 -28.118 4.085 1.00 16.90 99 ALA A N 1
ATOM 1547 C CA . ALA A 1 99 ? -34.833 -27.475 3.239 1.00 15.54 99 ALA A CA 1
ATOM 1548 C C . ALA A 1 99 ? -35.684 -28.501 2.479 1.00 18.25 99 ALA A C 1
ATOM 1549 O O . ALA A 1 99 ? -36.894 -28.294 2.299 1.00 19.36 99 ALA A O 1
ATOM 1556 N N . LEU A 1 100 ? -35.078 -29.606 2.036 1.00 14.06 100 LEU A N 1
ATOM 1557 C CA . LEU A 1 100 ? -35.727 -30.568 1.138 1.00 17.27 100 LEU A CA 1
ATOM 1558 C C . LEU A 1 100 ? -36.387 -31.751 1.843 1.00 17.92 100 LEU A C 1
ATOM 1559 O O . LEU A 1 100 ? -37.397 -32.263 1.334 1.00 21.70 100 LEU A O 1
ATOM 1575 N N . VAL A 1 101 ? -35.892 -32.155 3.018 1.00 15.50 101 VAL A N 1
ATOM 1576 C CA . VAL A 1 101 ? -36.389 -33.327 3.733 1.00 16.10 101 VAL A CA 1
ATOM 1577 C C . VAL A 1 101 ? -37.111 -32.939 5.019 1.00 19.73 101 VAL A C 1
ATOM 1578 O O . VAL A 1 101 ? -38.249 -33.357 5.259 1.00 22.31 101 VAL A O 1
ATOM 1591 N N . VAL A 1 102 ? -36.448 -32.166 5.879 1.00 21.47 102 VAL A N 1
ATOM 1592 C CA . VAL A 1 102 ? -37.013 -31.891 7.198 1.00 21.11 102 VAL A CA 1
ATOM 1593 C C . VAL A 1 102 ? -38.178 -30.911 7.087 1.00 20.15 102 VAL A C 1
ATOM 1594 O O . VAL A 1 102 ? -39.274 -31.152 7.606 1.00 22.00 102 VAL A O 1
ATOM 1607 N N . LYS A 1 103 ? -37.951 -29.774 6.423 1.00 18.91 103 LYS A N 1
ATOM 1608 C CA . LYS A 1 103 ? -38.993 -28.801 6.116 1.00 23.16 103 LYS A CA 1
ATOM 1609 C C . LYS A 1 103 ? -39.588 -28.127 7.347 1.00 21.13 103 LYS A C 1
ATOM 1610 O O . LYS A 1 103 ? -40.725 -27.626 7.297 1.00 23.36 103 LYS A O 1
ATOM 1629 N N . ARG A 1 104 ? -38.859 -28.125 8.450 1.00 20.33 104 ARG A N 1
ATOM 1630 C CA . ARG A 1 104 ? -39.233 -27.518 9.719 1.00 22.74 104 ARG A CA 1
ATOM 1631 C C . ARG A 1 104 ? -37.940 -27.095 10.390 1.00 21.51 104 ARG A C 1
ATOM 1632 O O . ARG A 1 104 ? -36.888 -27.681 10.118 1.00 21.69 104 ARG A O 1
ATOM 1653 N N . PRO A 1 105 ? -37.985 -26.121 11.305 1.00 22.98 105 PRO A N 1
ATOM 1654 C CA . PRO A 1 105 ? -36.770 -25.781 12.063 1.00 24.13 105 PRO A CA 1
ATOM 1655 C C . PRO A 1 105 ? -36.312 -26.964 12.905 1.00 22.17 105 PRO A C 1
ATOM 1656 O O . PRO A 1 105 ? -37.132 -27.698 13.469 1.00 23.76 105 PRO A O 1
ATOM 1667 N N . VAL A 1 106 ? -34.990 -27.104 13.042 1.00 17.24 106 VAL A N 1
ATOM 1668 C CA . VAL A 1 106 ? -34.370 -28.272 13.660 1.00 19.01 106 VAL A CA 1
ATOM 1669 C C . VAL A 1 106 ? -33.455 -27.859 14.812 1.00 15.52 106 VAL A C 1
ATOM 1670 O O . VAL A 1 106 ? -32.879 -26.766 14.822 1.00 16.12 106 VAL A O 1
ATOM 1683 N N . VAL A 1 107 ? -33.264 -28.784 15.744 1.00 16.26 107 VAL A N 1
ATOM 1684 C CA . VAL A 1 107 ? -32.147 -28.762 16.687 1.00 17.99 107 VAL A CA 1
ATOM 1685 C C . VAL A 1 107 ? -31.073 -29.681 16.110 1.00 15.33 107 VAL A C 1
ATOM 1686 O O . VAL A 1 107 ? -31.372 -30.810 15.709 1.00 18.39 107 VAL A O 1
ATOM 1699 N N . VAL A 1 108 ? -29.837 -29.206 16.037 1.00 14.68 108 VAL A N 1
ATOM 1700 C CA . VAL A 1 108 ? -28.737 -29.960 15.457 1.00 16.65 108 VAL A CA 1
ATOM 1701 C C . VAL A 1 108 ? -27.792 -30.430 16.556 1.00 17.61 108 VAL A C 1
ATOM 1702 O O . VAL A 1 108 ? -27.461 -29.678 17.474 1.00 20.49 108 VAL A O 1
ATOM 1715 N N . ALA A 1 109 ? -27.373 -31.681 16.479 1.00 16.41 109 ALA A N 1
ATOM 1716 C CA . ALA A 1 109 ? -26.324 -32.184 17.365 1.00 15.93 109 ALA A CA 1
ATOM 1717 C C . ALA A 1 109 ? -25.290 -32.886 16.509 1.00 14.12 109 ALA A C 1
ATOM 1718 O O . ALA A 1 109 ? -25.646 -33.687 15.642 1.00 17.17 109 ALA A O 1
ATOM 1725 N N . GLY A 1 110 ? -24.022 -32.557 16.703 1.00 14.25 110 GLY A N 1
ATOM 1726 C CA . GLY A 1 110 ? -22.964 -33.173 15.930 1.00 16.22 110 GLY A CA 1
ATOM 1727 C C . GLY A 1 110 ? -21.791 -33.465 16.834 1.00 14.88 110 GLY A C 1
ATOM 1728 O O . GLY A 1 110 ? -21.491 -32.704 17.766 1.00 14.03 110 GLY A O 1
ATOM 1732 N N . ASN A 1 111 ? -21.099 -34.573 16.526 1.00 14.65 111 ASN A N 1
ATOM 1733 C CA . ASN A 1 111 ? -19.947 -35.058 17.290 1.00 13.21 111 ASN A CA 1
ATOM 1734 C C . ASN A 1 111 ? -18.661 -34.764 16.522 1.00 12.05 111 ASN A C 1
ATOM 1735 O O . ASN A 1 111 ? -18.532 -35.110 15.356 1.00 15.12 111 ASN A O 1
ATOM 1746 N N . SER A 1 112 ? -17.702 -34.164 17.210 1.00 14.16 112 SER A N 1
ATOM 1747 C CA . SER A 1 112 ? -16.342 -33.937 16.698 1.00 17.08 112 SER A CA 1
ATOM 1748 C C . SER A 1 112 ? -16.400 -33.064 15.450 1.00 14.66 112 SER A C 1
ATOM 1749 O O . SER A 1 112 ? -16.925 -31.942 15.555 1.00 15.26 112 SER A O 1
ATOM 1757 N N . SER A 1 113 ? -15.877 -33.482 14.286 1.00 13.27 113 SER A N 1
ATOM 1758 C CA . SER A 1 113 ? -16.086 -32.704 13.060 1.00 14.95 113 SER A CA 1
ATOM 1759 C C . SER A 1 113 ? -17.566 -32.409 12.806 1.00 14.06 113 SER A C 1
ATOM 1760 O O . SER A 1 113 ? -17.920 -31.358 12.245 1.00 14.91 113 SER A O 1
ATOM 1768 N N . GLY A 1 114 ? -18.446 -33.335 13.166 1.00 15.20 114 GLY A N 1
ATOM 1769 C CA . GLY A 1 114 ? -19.879 -33.062 13.055 1.00 14.27 114 GLY A CA 1
ATOM 1770 C C . GLY A 1 114 ? -20.312 -31.911 13.950 1.00 14.36 114 GLY A C 1
ATOM 1771 O O . GLY A 1 114 ? -21.261 -31.178 13.626 1.00 14.10 114 GLY A O 1
ATOM 1775 N N . GLY A 1 115 ? -19.638 -31.747 15.089 1.00 14.50 115 GLY A N 1
ATOM 1776 C CA . GLY A 1 115 ? -19.896 -30.603 15.953 1.00 16.11 115 GLY A CA 1
ATOM 1777 C C . GLY A 1 115 ? -19.349 -29.312 15.383 1.00 13.67 115 GLY A C 1
ATOM 1778 O O . GLY A 1 115 ? -19.965 -28.261 15.536 1.00 14.32 115 GLY A O 1
ATOM 1782 N N . VAL A 1 116 ? -18.194 -29.368 14.699 1.00 13.92 116 VAL A N 1
ATOM 1783 C CA . VAL A 1 116 ? -17.761 -28.203 13.932 1.00 12.21 116 VAL A CA 1
ATOM 1784 C C . VAL A 1 116 ? -18.837 -27.805 12.923 1.00 13.51 116 VAL A C 1
ATOM 1785 O O . VAL A 1 116 ? -19.113 -26.615 12.724 1.00 12.94 116 VAL A O 1
ATOM 1798 N N . LEU A 1 117 ? -19.479 -28.797 12.286 1.00 13.05 117 LEU A N 1
ATOM 1799 C CA . LEU A 1 117 ? -20.515 -28.525 11.287 1.00 13.63 117 LEU A CA 1
ATOM 1800 C C . LEU A 1 117 ? -21.804 -28.057 11.928 1.00 12.75 117 LEU A C 1
ATOM 1801 O O . LEU A 1 117 ? -22.538 -27.263 11.332 1.00 13.61 117 LEU A O 1
ATOM 1817 N N . ALA A 1 118 ? -22.043 -28.446 13.162 1.00 15.08 118 ALA A N 1
ATOM 1818 C CA . ALA A 1 118 ? -23.201 -27.904 13.863 1.00 13.23 118 ALA A CA 1
ATOM 1819 C C . ALA A 1 118 ? -23.015 -26.414 14.140 1.00 13.98 118 ALA A C 1
ATOM 1820 O O . ALA A 1 118 ? -23.948 -25.626 13.937 1.00 14.45 118 ALA A O 1
ATOM 1827 N N . ALA A 1 119 ? -21.804 -26.008 14.557 1.00 13.79 119 ALA A N 1
ATOM 1828 C CA . ALA A 1 119 ? -21.521 -24.584 14.728 1.00 15.35 119 ALA A CA 1
ATOM 1829 C C . ALA A 1 119 ? -21.591 -23.855 13.389 1.00 14.46 119 ALA A C 1
ATOM 1830 O O . ALA A 1 119 ? -22.100 -22.728 13.321 1.00 12.47 119 ALA A O 1
ATOM 1837 N N . TRP A 1 120 ? -21.121 -24.508 12.306 1.00 11.78 120 TRP A N 1
ATOM 1838 C CA . TRP A 1 120 ? -21.196 -23.908 10.976 1.00 12.70 120 TRP A CA 1
ATOM 1839 C C . TRP A 1 120 ? -22.639 -23.562 10.626 1.00 11.38 120 TRP A C 1
ATOM 1840 O O . TRP A 1 120 ? -22.925 -22.473 10.107 1.00 13.12 120 TRP A O 1
ATOM 1861 N N . LEU A 1 121 ? -23.566 -24.480 10.908 1.00 12.24 121 LEU A N 1
ATOM 1862 C CA . LEU A 1 121 ? -24.968 -24.233 10.598 1.00 13.74 121 LEU A CA 1
ATOM 1863 C C . LEU A 1 121 ? -25.536 -23.124 11.477 1.00 13.96 121 LEU A C 1
ATOM 1864 O O . LEU A 1 121 ? -26.324 -22.289 11.004 1.00 15.06 121 LEU A O 1
ATOM 1880 N N . SER A 1 122 ? -25.147 -23.089 12.753 1.00 14.08 122 SER A N 1
ATOM 1881 C CA . SER A 1 122 ? -25.591 -22.011 13.626 1.00 14.87 122 SER A CA 1
ATOM 1882 C C . SER A 1 122 ? -25.241 -20.649 13.029 1.00 14.64 122 SER A C 1
ATOM 1883 O O . SER A 1 122 ? -26.036 -19.701 13.107 1.00 17.04 122 SER A O 1
ATOM 1891 N N . ALA A 1 123 ? -24.055 -20.533 12.439 1.00 13.37 123 ALA A N 1
ATOM 1892 C CA . ALA A 1 123 ? -23.606 -19.268 11.876 1.00 14.95 123 ALA A CA 1
ATOM 1893 C C . ALA A 1 123 ? -24.118 -19.028 10.461 1.00 13.69 123 ALA A C 1
ATOM 1894 O O . ALA A 1 123 ? -24.484 -17.897 10.119 1.00 15.57 123 ALA A O 1
ATOM 1901 N N . TYR A 1 124 ? -24.178 -20.081 9.643 1.00 12.43 124 TYR A N 1
ATOM 1902 C CA . TYR A 1 124 ? -24.228 -19.938 8.191 1.00 12.08 124 TYR A CA 1
ATOM 1903 C C . TYR A 1 124 ? -25.423 -20.628 7.528 1.00 13.86 124 TYR A C 1
ATOM 1904 O O . TYR A 1 124 ? -25.496 -20.631 6.292 1.00 14.08 124 TYR A O 1
ATOM 1922 N N . SER A 1 125 ? -26.387 -21.162 8.293 1.00 14.32 125 SER A N 1
ATOM 1923 C CA . SER A 1 125 ? -27.543 -21.768 7.645 1.00 14.49 125 SER A CA 1
ATOM 1924 C C . SER A 1 125 ? -28.424 -20.694 7.002 1.00 13.66 125 SER A C 1
ATOM 1925 O O . SER A 1 125 ? -28.178 -19.486 7.125 1.00 13.99 125 SER A O 1
ATOM 1933 N N . MET A 1 126 ? -29.465 -21.145 6.285 1.00 15.18 126 MET A N 1
ATOM 1934 C CA . MET A 1 126 ? -30.477 -20.194 5.852 1.00 14.87 126 MET A CA 1
ATOM 1935 C C . MET A 1 126 ? -31.288 -19.709 7.058 1.00 16.97 126 MET A C 1
ATOM 1936 O O . MET A 1 126 ? -31.378 -20.398 8.084 1.00 16.89 126 MET A O 1
ATOM 1950 N N . PRO A 1 127 ? -31.835 -18.498 6.972 1.00 16.99 127 PRO A N 1
ATOM 1951 C CA . PRO A 1 127 ? -32.527 -17.903 8.124 1.00 17.14 127 PRO A CA 1
ATOM 1952 C C . PRO A 1 127 ? -33.658 -18.791 8.609 1.00 18.80 127 PRO A C 1
ATOM 1953 O O . PRO A 1 127 ? -34.456 -19.311 7.819 1.00 19.78 127 PRO A O 1
ATOM 1964 N N . GLY A 1 128 ? -33.719 -18.963 9.923 1.00 20.21 128 GLY A N 1
ATOM 1965 C CA . GLY A 1 128 ? -34.822 -19.653 10.559 1.00 20.12 128 GLY A CA 1
ATOM 1966 C C . GLY A 1 128 ? -34.767 -21.156 10.490 1.00 18.26 128 GLY A C 1
ATOM 1967 O O . GLY A 1 128 ? -35.718 -21.820 10.941 1.00 20.70 128 GLY A O 1
ATOM 1971 N N . GLN A 1 129 ? -33.700 -21.728 9.942 1.00 19.10 129 GLN A N 1
ATOM 1972 C CA . GLN A 1 129 ? -33.639 -23.174 9.829 1.00 18.02 129 GLN A CA 1
ATOM 1973 C C . GLN A 1 129 ? -33.354 -23.857 11.160 1.00 17.01 129 GLN A C 1
ATOM 1974 O O . GLN A 1 129 ? -33.717 -25.030 11.325 1.00 19.54 129 GLN A O 1
ATOM 1988 N N . LEU A 1 130 ? -32.725 -23.164 12.116 1.00 18.28 130 LEU A N 1
ATOM 1989 C CA . LEU A 1 130 ? -32.208 -23.788 13.332 1.00 17.41 130 LEU A CA 1
ATOM 1990 C C . LEU A 1 130 ? -32.795 -23.155 14.587 1.00 17.87 130 LEU A C 1
ATOM 1991 O O . LEU A 1 130 ? -32.918 -21.927 14.678 1.00 19.29 130 LEU A O 1
ATOM 2007 N N . ARG A 1 131 ? -33.099 -24.011 15.577 1.00 15.39 131 ARG A N 1
ATOM 2008 C CA . ARG A 1 131 ? -33.468 -23.571 16.918 1.00 16.70 131 ARG A CA 1
ATOM 2009 C C . ARG A 1 131 ? -32.317 -23.604 17.921 1.00 16.68 131 ARG A C 1
ATOM 2010 O O . ARG A 1 131 ? -32.384 -22.900 18.935 1.00 19.42 131 ARG A O 1
ATOM 2031 N N . GLY A 1 132 ? -31.267 -24.385 17.670 1.00 16.25 132 GLY A N 1
ATOM 2032 C CA . GLY A 1 132 ? -30.157 -24.496 18.602 1.00 14.80 132 GLY A CA 1
ATOM 2033 C C . GLY A 1 132 ? -29.221 -25.585 18.110 1.00 13.35 132 GLY A C 1
ATOM 2034 O O . GLY A 1 132 ? -29.641 -26.416 17.286 1.00 16.34 132 GLY A O 1
ATOM 2038 N N . VAL A 1 133 ? -27.969 -25.620 18.576 1.00 14.36 133 VAL A N 1
ATOM 2039 C CA . VAL A 1 133 ? -27.029 -26.687 18.214 1.00 13.93 133 VAL A CA 1
ATOM 2040 C C . VAL A 1 133 ? -26.289 -27.197 19.438 1.00 14.84 133 VAL A C 1
ATOM 2041 O O . VAL A 1 133 ? -25.955 -26.428 20.345 1.00 16.32 133 VAL A O 1
ATOM 2054 N N . LEU A 1 134 ? -26.029 -28.503 19.446 1.00 14.85 134 LEU A N 1
ATOM 2055 C CA . LEU A 1 134 ? -25.166 -29.172 20.410 1.00 15.59 134 LEU A CA 1
ATOM 2056 C C . LEU A 1 134 ? -23.904 -29.591 19.669 1.00 15.10 134 LEU A C 1
ATOM 2057 O O . LEU A 1 134 ? -23.989 -30.301 18.665 1.00 16.70 134 LEU A O 1
ATOM 2073 N N . CYS A 1 135 ? -22.761 -29.132 20.142 1.00 16.12 135 CYS A N 1
ATOM 2074 C CA . CYS A 1 135 ? -21.459 -29.484 19.592 1.00 16.06 135 CYS A CA 1
ATOM 2075 C C . CYS A 1 135 ? -20.814 -30.449 20.590 1.00 15.80 135 CYS A C 1
ATOM 2076 O O . CYS A 1 135 ? -20.340 -30.038 21.653 1.00 15.17 135 CYS A O 1
ATOM 2084 N N . GLU A 1 136 ? -20.838 -31.738 20.249 1.00 15.23 136 GLU A N 1
ATOM 2085 C CA . GLU A 1 136 ? -20.437 -32.819 21.146 1.00 12.55 136 GLU A CA 1
ATOM 2086 C C . GLU A 1 136 ? -18.931 -33.046 20.942 1.00 13.85 136 GLU A C 1
ATOM 2087 O O . GLU A 1 136 ? -18.540 -33.648 19.945 1.00 16.17 136 GLU A O 1
ATOM 2099 N N . ASP A 1 137 ? -18.101 -32.526 21.855 1.00 14.51 137 ASP A N 1
ATOM 2100 C CA . ASP A 1 137 ? -16.657 -32.706 21.842 1.00 16.33 137 ASP A CA 1
ATOM 2101 C C . ASP A 1 137 ? -16.066 -32.269 20.486 1.00 15.25 137 ASP A C 1
ATOM 2102 O O . ASP A 1 137 ? -15.440 -33.060 19.779 1.00 15.10 137 ASP A O 1
ATOM 2111 N N . PRO A 1 138 ? -16.237 -30.990 20.111 1.00 15.45 138 PRO A N 1
ATOM 2112 C CA . PRO A 1 138 ? -15.833 -30.527 18.764 1.00 15.02 138 PRO A CA 1
ATOM 2113 C C . PRO A 1 138 ? -14.385 -30.055 18.746 1.00 15.58 138 PRO A C 1
ATOM 2114 O O . PRO A 1 138 ? -13.941 -29.350 19.663 1.00 15.02 138 PRO A O 1
ATOM 2125 N N . PRO A 1 139 ? -13.616 -30.366 17.695 1.00 13.14 139 PRO A N 1
ATOM 2126 C CA . PRO A 1 139 ? -12.244 -29.839 17.644 1.00 12.99 139 PRO A CA 1
ATOM 2127 C C . PRO A 1 139 ? -12.207 -28.423 17.088 1.00 14.55 139 PRO A C 1
ATOM 2128 O O . PRO A 1 139 ? -11.625 -28.150 16.011 1.00 14.62 139 PRO A O 1
ATOM 2139 N N . PHE A 1 140 ? -12.841 -27.494 17.823 1.00 14.32 140 PHE A N 1
ATOM 2140 C CA . PHE A 1 140 ? -12.689 -26.086 17.491 1.00 14.71 140 PHE A CA 1
ATOM 2141 C C . PHE A 1 140 ? -11.206 -25.735 17.595 1.00 13.60 140 PHE A C 1
ATOM 2142 O O . PHE A 1 140 ? -10.556 -26.023 18.616 1.00 12.91 140 PHE A O 1
ATOM 2159 N N . PHE A 1 141 ? -10.683 -25.087 16.550 1.00 14.63 141 PHE A N 1
ATOM 2160 C CA . PHE A 1 141 ? -9.286 -24.670 16.431 1.00 13.37 141 PHE A CA 1
ATOM 2161 C C . PHE A 1 141 ? -8.353 -25.859 16.187 1.00 13.62 141 PHE A C 1
ATOM 2162 O O . PHE A 1 141 ? -7.562 -25.831 15.238 1.00 14.50 141 PHE A O 1
ATOM 2179 N N . ALA A 1 142 ? -8.449 -26.894 17.041 1.00 13.09 142 ALA A N 1
ATOM 2180 C CA . ALA A 1 142 ? -7.528 -28.028 17.010 1.00 13.07 142 ALA A CA 1
ATOM 2181 C C . ALA A 1 142 ? -7.610 -28.845 15.726 1.00 12.22 142 ALA A C 1
ATOM 2182 O O . ALA A 1 142 ? -6.676 -29.606 15.458 1.00 16.13 142 ALA A O 1
ATOM 2189 N N . SER A 1 143 ? -8.720 -28.749 14.954 1.00 13.56 143 SER A N 1
ATOM 2190 C CA . SER A 1 143 ? -8.774 -29.389 13.646 1.00 12.80 143 SER A CA 1
ATOM 2191 C C . SER A 1 143 ? -8.288 -28.511 12.501 1.00 13.51 143 SER A C 1
ATOM 2192 O O . SER A 1 143 ? -8.287 -28.996 11.362 1.00 13.89 143 SER A O 1
ATOM 2200 N N . GLU A 1 144 ? -7.834 -27.276 12.774 1.00 13.81 144 GLU A N 1
ATOM 2201 C CA . GLU A 1 144 ? -7.318 -26.376 11.745 1.00 12.99 144 GLU A CA 1
ATOM 2202 C C . GLU A 1 144 ? -5.817 -26.550 11.633 1.00 12.61 144 GLU A C 1
ATOM 2203 O O . GLU A 1 144 ? -5.150 -26.862 12.623 1.00 12.20 144 GLU A O 1
ATOM 2215 N N . LEU A 1 145 ? -5.279 -26.331 10.424 1.00 14.33 145 LEU A N 1
ATOM 2216 C CA A LEU A 1 145 ? -3.824 -26.390 10.252 0.83 13.25 145 LEU A CA 1
ATOM 2217 C CA B LEU A 1 145 ? -3.830 -26.399 10.266 0.17 13.38 145 LEU A CA 1
ATOM 2218 C C . LEU A 1 145 ? -3.150 -25.176 10.881 1.00 14.83 145 LEU A C 1
ATOM 2219 O O . LEU A 1 145 ? -2.033 -25.285 11.414 1.00 14.47 145 LEU A O 1
ATOM 2250 N N . VAL A 1 146 ? -3.792 -24.010 10.791 1.00 16.27 146 VAL A N 1
ATOM 2251 C CA . VAL A 1 146 ? -3.253 -22.748 11.291 1.00 14.65 146 VAL A CA 1
ATOM 2252 C C . VAL A 1 146 ? -4.336 -22.081 12.131 1.00 15.40 146 VAL A C 1
ATOM 2253 O O . VAL A 1 146 ? -4.950 -21.091 11.687 1.00 15.19 146 VAL A O 1
ATOM 2266 N N . PRO A 1 147 ? -4.599 -22.564 13.339 1.00 15.40 147 PRO A N 1
ATOM 2267 C CA . PRO A 1 147 ? -5.657 -21.959 14.159 1.00 14.43 147 PRO A CA 1
ATOM 2268 C C . PRO A 1 147 ? -5.245 -20.630 14.776 1.00 15.87 147 PRO A C 1
ATOM 2269 O O . PRO A 1 147 ? -4.066 -20.348 15.017 1.00 15.10 147 PRO A O 1
ATOM 2280 N N . ALA A 1 148 ? -6.267 -19.824 15.071 1.00 14.84 148 ALA A N 1
ATOM 2281 C CA . ALA A 1 148 ? -6.028 -18.597 15.806 1.00 16.52 148 ALA A CA 1
ATOM 2282 C C . ALA A 1 148 ? -5.589 -18.845 17.249 1.00 17.86 148 ALA A C 1
ATOM 2283 O O . ALA A 1 148 ? -4.905 -17.988 17.826 1.00 18.69 148 ALA A O 1
ATOM 2290 N N . HIS A 1 149 ? -5.929 -19.995 17.827 1.00 16.30 149 HIS A N 1
ATOM 2291 C CA . HIS A 1 149 ? -5.701 -20.264 19.247 1.00 18.01 149 HIS A CA 1
ATOM 2292 C C . HIS A 1 149 ? -5.321 -21.723 19.461 1.00 17.21 149 HIS A C 1
ATOM 2293 O O . HIS A 1 149 ? -5.996 -22.625 18.955 1.00 15.97 149 HIS A O 1
ATOM 2307 N N . GLY A 1 150 ? -4.218 -21.946 20.199 1.00 17.57 150 GLY A N 1
ATOM 2308 C CA . GLY A 1 150 ? -3.871 -23.281 20.680 1.00 17.84 150 GLY A CA 1
ATOM 2309 C C . GLY A 1 150 ? -3.280 -24.201 19.624 1.00 16.41 150 GLY A C 1
ATOM 2310 O O . GLY A 1 150 ? -2.838 -23.779 18.565 1.00 17.79 150 GLY A O 1
ATOM 2314 N N . HIS A 1 151 ? -3.272 -25.490 19.969 1.00 16.30 151 HIS A N 1
ATOM 2315 C CA . HIS A 1 151 ? -2.684 -26.558 19.172 1.00 15.14 151 HIS A CA 1
ATOM 2316 C C . HIS A 1 151 ? -3.313 -26.632 17.783 1.00 16.80 151 HIS A C 1
ATOM 2317 O O . HIS A 1 151 ? -4.529 -26.538 17.635 1.00 16.38 151 HIS A O 1
ATOM 2331 N N . SER A 1 152 ? -2.482 -26.885 16.781 1.00 14.85 152 SER A N 1
ATOM 2332 C CA . SER A 1 152 ? -2.926 -27.172 15.428 1.00 14.56 152 SER A CA 1
ATOM 2333 C C . SER A 1 152 ? -3.268 -28.649 15.268 1.00 11.24 152 SER A C 1
ATOM 2334 O O . SER A 1 152 ? -2.941 -29.487 16.108 1.00 14.99 152 SER A O 1
ATOM 2342 N N . VAL A 1 153 ? -3.907 -28.971 14.141 1.00 13.30 153 VAL A N 1
ATOM 2343 C CA . VAL A 1 153 ? -4.180 -30.381 13.848 1.00 13.17 153 VAL A CA 1
ATOM 2344 C C . VAL A 1 153 ? -2.908 -31.210 13.849 1.00 13.99 153 VAL A C 1
ATOM 2345 O O . VAL A 1 153 ? -2.929 -32.394 14.194 1.00 17.13 153 VAL A O 1
ATOM 2358 N N . ARG A 1 154 ? -1.785 -30.634 13.434 1.00 13.96 154 ARG A N 1
ATOM 2359 C CA . ARG A 1 154 ? -0.559 -31.428 13.393 1.00 14.90 154 ARG A CA 1
ATOM 2360 C C . ARG A 1 154 ? -0.065 -31.792 14.784 1.00 16.55 154 ARG A C 1
ATOM 2361 O O . ARG A 1 154 ? 0.742 -32.730 14.927 1.00 18.24 154 ARG A O 1
ATOM 2382 N N . GLN A 1 155 ? -0.544 -31.075 15.803 1.00 14.38 155 GLN A N 1
ATOM 2383 C CA . GLN A 1 155 ? -0.217 -31.297 17.198 1.00 14.44 155 GLN A CA 1
ATOM 2384 C C . GLN A 1 155 ? -1.362 -31.993 17.938 1.00 15.01 155 GLN A C 1
ATOM 2385 O O . GLN A 1 155 ? -1.319 -32.102 19.167 1.00 20.20 155 GLN A O 1
ATOM 2399 N N . GLY A 1 156 ? -2.362 -32.491 17.209 1.00 16.49 156 GLY A N 1
ATOM 2400 C CA . GLY A 1 156 ? -3.532 -33.146 17.772 1.00 16.69 156 GLY A CA 1
ATOM 2401 C C . GLY A 1 156 ? -3.837 -34.441 17.058 1.00 15.71 156 GLY A C 1
ATOM 2402 O O . GLY A 1 156 ? -3.107 -35.419 17.241 1.00 19.20 156 GLY A O 1
ATOM 2406 N N . ALA A 1 157 ? -4.899 -34.469 16.233 1.00 16.03 157 ALA A N 1
ATOM 2407 C CA . ALA A 1 157 ? -5.292 -35.681 15.511 1.00 15.25 157 ALA A CA 1
ATOM 2408 C C . ALA A 1 157 ? -4.512 -35.931 14.223 1.00 16.76 157 ALA A C 1
ATOM 2409 O O . ALA A 1 157 ? -4.662 -37.001 13.627 1.00 17.18 157 ALA A O 1
ATOM 2416 N N . GLY A 1 158 ? -3.664 -34.990 13.796 1.00 15.76 158 GLY A N 1
ATOM 2417 C CA . GLY A 1 158 ? -2.941 -35.142 12.554 1.00 16.09 158 GLY A CA 1
ATOM 2418 C C . GLY A 1 158 ? -2.209 -36.451 12.360 1.00 16.88 158 GLY A C 1
ATOM 2419 O O . GLY A 1 158 ? -2.193 -36.977 11.242 1.00 18.68 158 GLY A O 1
ATOM 2423 N N . PRO A 1 159 ? -1.557 -36.997 13.389 1.00 17.04 159 PRO A N 1
ATOM 2424 C CA . PRO A 1 159 ? -0.856 -38.278 13.187 1.00 18.75 159 PRO A CA 1
ATOM 2425 C C . PRO A 1 159 ? -1.762 -39.389 12.681 1.00 18.92 159 PRO A C 1
ATOM 2426 O O . PRO A 1 159 ? -1.336 -40.210 11.854 1.00 18.83 159 PRO A O 1
ATOM 2437 N N . VAL A 1 160 ? -3.008 -39.425 13.147 1.00 17.37 160 VAL A N 1
ATOM 2438 C CA . VAL A 1 160 ? -3.965 -40.418 12.670 1.00 18.54 160 VAL A CA 1
ATOM 2439 C C . VAL A 1 160 ? -4.360 -40.112 11.230 1.00 16.57 160 VAL A C 1
ATOM 2440 O O . VAL A 1 160 ? -4.428 -41.005 10.378 1.00 15.38 160 VAL A O 1
ATOM 2453 N N . PHE A 1 161 ? -4.648 -38.842 10.938 1.00 15.25 161 PHE A N 1
ATOM 2454 C CA . PHE A 1 161 ? -5.056 -38.479 9.576 1.00 13.85 161 PHE A CA 1
ATOM 2455 C C . PHE A 1 161 ? -3.949 -38.783 8.587 1.00 15.62 161 PHE A C 1
ATOM 2456 O O . PHE A 1 161 ? -4.207 -39.208 7.447 1.00 15.38 161 PHE A O 1
ATOM 2473 N N . GLU A 1 162 ? -2.696 -38.551 8.998 1.00 15.77 162 GLU A N 1
ATOM 2474 C CA . GLU A 1 162 ? -1.571 -38.867 8.132 1.00 16.69 162 GLU A CA 1
ATOM 2475 C C . GLU A 1 162 ? -1.534 -40.350 7.786 1.00 16.23 162 GLU A C 1
ATOM 2476 O O . GLU A 1 162 ? -1.298 -40.713 6.618 1.00 15.73 162 GLU A O 1
ATOM 2488 N N . LEU A 1 163 ? -1.783 -41.219 8.775 1.00 15.20 163 LEU A N 1
ATOM 2489 C CA . LEU A 1 163 ? -1.786 -42.659 8.521 1.00 14.90 163 LEU A CA 1
ATOM 2490 C C . LEU A 1 163 ? -2.929 -43.066 7.604 1.00 14.53 163 LEU A C 1
ATOM 2491 O O . LEU A 1 163 ? -2.759 -43.947 6.752 1.00 15.62 163 LEU A O 1
ATOM 2507 N N . PHE A 1 164 ? -4.103 -42.450 7.768 1.00 14.84 164 PHE A N 1
ATOM 2508 C CA . PHE A 1 164 ? -5.220 -42.743 6.882 1.00 14.76 164 PHE A CA 1
ATOM 2509 C C . PHE A 1 164 ? -4.877 -42.337 5.459 1.00 13.74 164 PHE A C 1
ATOM 2510 O O . PHE A 1 164 ? -5.130 -43.077 4.505 1.00 14.37 164 PHE A O 1
ATOM 2527 N N . ARG A 1 165 ? -4.309 -41.141 5.298 1.00 15.10 165 ARG A N 1
ATOM 2528 C CA . ARG A 1 165 ? -3.931 -40.651 3.975 1.00 13.67 165 ARG A CA 1
ATOM 2529 C C . ARG A 1 165 ? -2.926 -41.588 3.314 1.00 15.29 165 ARG A C 1
ATOM 2530 O O . ARG A 1 165 ? -3.071 -41.954 2.138 1.00 16.45 165 ARG A O 1
ATOM 2551 N N . THR A 1 166 ? -1.900 -42.009 4.063 1.00 15.18 166 THR A N 1
ATOM 2552 C CA . THR A 1 166 ? -0.810 -42.771 3.463 1.00 15.23 166 THR A CA 1
ATOM 2553 C C . THR A 1 166 ? -1.185 -44.225 3.234 1.00 15.42 166 THR A C 1
ATOM 2554 O O . THR A 1 166 ? -0.920 -44.756 2.149 1.00 16.51 166 THR A O 1
ATOM 2565 N N . TYR A 1 167 ? -1.824 -44.886 4.206 1.00 14.02 167 TYR A N 1
ATOM 2566 C CA . TYR A 1 167 ? -2.041 -46.327 4.064 1.00 14.40 167 TYR A CA 1
ATOM 2567 C C . TYR A 1 167 ? -3.408 -46.690 3.490 1.00 16.37 167 TYR A C 1
ATOM 2568 O O . TYR A 1 167 ? -3.541 -47.756 2.879 1.00 17.01 167 TYR A O 1
ATOM 2586 N N . LEU A 1 168 ? -4.429 -45.848 3.661 1.00 14.57 168 LEU A N 1
ATOM 2587 C CA . LEU A 1 168 ? -5.725 -46.121 3.047 1.00 13.50 168 LEU A CA 1
ATOM 2588 C C . LEU A 1 168 ? -5.918 -45.397 1.721 1.00 12.50 168 LEU A C 1
ATOM 2589 O O . LEU A 1 168 ? -6.268 -46.036 0.721 1.00 13.98 168 LEU A O 1
ATOM 2605 N N . GLY A 1 169 ? -5.692 -44.094 1.668 1.00 12.88 169 GLY A N 1
ATOM 2606 C CA . GLY A 1 169 ? -5.665 -43.369 0.414 1.00 12.19 169 GLY A CA 1
ATOM 2607 C C . GLY A 1 169 ? -7.019 -42.811 0.011 1.00 11.11 169 GLY A C 1
ATOM 2608 O O . GLY A 1 169 ? -8.080 -43.300 0.407 1.00 13.00 169 GLY A O 1
ATOM 2612 N N . ASP A 1 170 ? -6.978 -41.823 -0.882 1.00 13.39 170 ASP A N 1
ATOM 2613 C CA . ASP A 1 170 ? -8.207 -41.218 -1.380 1.00 13.81 170 ASP A CA 1
ATOM 2614 C C . ASP A 1 170 ? -9.089 -42.313 -1.987 1.00 14.69 170 ASP A C 1
ATOM 2615 O O . ASP A 1 170 ? -8.639 -43.118 -2.806 1.00 14.47 170 ASP A O 1
ATOM 2624 N N . GLN A 1 171 ? -10.358 -42.321 -1.618 1.00 12.89 171 GLN A N 1
ATOM 2625 C CA . GLN A 1 171 ? -11.297 -43.322 -2.148 1.00 13.66 171 GLN A CA 1
ATOM 2626 C C . GLN A 1 171 ? -10.779 -44.757 -1.989 1.00 14.84 171 GLN A C 1
ATOM 2627 O O . GLN A 1 171 ? -11.106 -45.642 -2.785 1.00 16.98 171 GLN A O 1
ATOM 2641 N N . TRP A 1 172 ? -9.980 -45.002 -0.949 1.00 14.93 172 TRP A N 1
ATOM 2642 C CA . TRP A 1 172 ? -9.431 -46.333 -0.672 1.00 15.07 172 TRP A CA 1
ATOM 2643 C C . TRP A 1 172 ? -8.558 -46.851 -1.818 1.00 15.37 172 TRP A C 1
ATOM 2644 O O . TRP A 1 172 ? -8.466 -48.063 -2.062 1.00 19.24 172 TRP A O 1
ATOM 2665 N N . SER A 1 173 ? -7.876 -45.928 -2.497 1.00 15.73 173 SER A N 1
ATOM 2666 C CA . SER A 1 173 ? -7.016 -46.280 -3.622 1.00 15.46 173 SER A CA 1
ATOM 2667 C C . SER A 1 173 ? -5.767 -47.074 -3.224 1.00 17.98 173 SER A C 1
ATOM 2668 O O . SER A 1 173 ? -5.177 -47.740 -4.080 1.00 20.14 173 SER A O 1
ATOM 2676 N N . VAL A 1 174 ? -5.334 -47.015 -1.969 1.00 15.22 174 VAL A N 1
ATOM 2677 C CA . VAL A 1 174 ? -4.179 -47.810 -1.537 1.00 16.01 174 VAL A CA 1
ATOM 2678 C C . VAL A 1 174 ? -4.659 -49.038 -0.766 1.00 18.21 174 VAL A C 1
ATOM 2679 O O . VAL A 1 174 ? -4.312 -50.166 -1.125 1.00 20.72 174 VAL A O 1
ATOM 2692 N N . GLY A 1 175 ? -5.461 -48.831 0.287 1.00 16.78 175 GLY A N 1
ATOM 2693 C CA . GLY A 1 175 ? -6.098 -49.934 0.997 1.00 15.72 175 GLY A CA 1
ATOM 2694 C C . GLY A 1 175 ? -5.168 -50.904 1.681 1.00 17.29 175 GLY A C 1
ATOM 2695 O O . GLY A 1 175 ? -5.479 -52.103 1.770 1.00 21.72 175 GLY A O 1
ATOM 2699 N N . ASP A 1 176 ? -4.024 -50.419 2.168 1.00 19.40 176 ASP A N 1
ATOM 2700 C CA . ASP A 1 176 ? -3.011 -51.254 2.813 1.00 19.86 176 ASP A CA 1
ATOM 2701 C C . ASP A 1 176 ? -3.319 -51.312 4.306 1.00 19.87 176 ASP A C 1
ATOM 2702 O O . ASP A 1 176 ? -2.710 -50.623 5.131 1.00 18.87 176 ASP A O 1
ATOM 2711 N N . TRP A 1 177 ? -4.289 -52.166 4.657 1.00 20.30 177 TRP A N 1
ATOM 2712 C CA . TRP A 1 177 ? -4.714 -52.258 6.052 1.00 22.13 177 TRP A CA 1
ATOM 2713 C C . TRP A 1 177 ? -3.610 -52.818 6.933 1.00 22.49 177 TRP A C 1
ATOM 2714 O O . TRP A 1 177 ? -3.458 -52.395 8.086 1.00 22.26 177 TRP A O 1
ATOM 2735 N N . GLU A 1 178 ? -2.844 -53.781 6.421 1.00 23.33 178 GLU A N 1
ATOM 2736 C CA . GLU A 1 178 ? -1.763 -54.343 7.223 1.00 24.39 178 GLU A CA 1
ATOM 2737 C C . GLU A 1 178 ? -0.712 -53.283 7.516 1.00 22.26 178 GLU A C 1
ATOM 2738 O O . GLU A 1 178 ? -0.212 -53.186 8.643 1.00 22.28 178 GLU A O 1
ATOM 2750 N N . GLY A 1 179 ? -0.385 -52.459 6.519 1.00 21.45 179 GLY A N 1
ATOM 2751 C CA . GLY A 1 179 ? 0.606 -51.419 6.738 1.00 18.99 179 GLY A CA 1
ATOM 2752 C C . GLY A 1 179 ? 0.088 -50.330 7.657 1.00 20.29 179 GLY A C 1
ATOM 2753 O O . GLY A 1 179 ? 0.835 -49.791 8.477 1.00 22.02 179 GLY A O 1
ATOM 2757 N N . PHE A 1 180 ? -1.204 -49.999 7.541 1.00 19.74 180 PHE A N 1
ATOM 2758 C CA . PHE A 1 180 ? -1.820 -49.091 8.491 1.00 18.61 180 PHE A CA 1
ATOM 2759 C C . PHE A 1 180 ? -1.640 -49.596 9.920 1.00 21.21 180 PHE A C 1
ATOM 2760 O O . PHE A 1 180 ? -1.238 -48.842 10.811 1.00 21.44 180 PHE A O 1
ATOM 2777 N N . CYS A 1 181 ? -1.971 -50.870 10.166 1.00 21.55 181 CYS A N 1
ATOM 2778 C CA . CYS A 1 181 ? -1.917 -51.391 11.528 1.00 23.86 181 CYS A CA 1
ATOM 2779 C C . CYS A 1 181 ? -0.489 -51.425 12.055 1.00 25.51 181 CYS A C 1
ATOM 2780 O O . CYS A 1 181 ? -0.250 -51.169 13.242 1.00 27.00 181 CYS A O 1
ATOM 2788 N N . ARG A 1 182 ? 0.470 -51.742 11.188 1.00 24.75 182 ARG A N 1
ATOM 2789 C CA . ARG A 1 182 ? 1.877 -51.729 11.580 1.00 27.22 182 ARG A CA 1
ATOM 2790 C C . ARG A 1 182 ? 2.308 -50.329 11.993 1.00 25.29 182 ARG A C 1
ATOM 2791 O O . ARG A 1 182 ? 2.825 -50.121 13.096 1.00 27.29 182 ARG A O 1
ATOM 2812 N N . ALA A 1 183 ? 2.057 -49.341 11.131 1.00 25.10 183 ALA A N 1
ATOM 2813 C CA . ALA A 1 183 ? 2.414 -47.963 11.445 1.00 26.02 183 ALA A CA 1
ATOM 2814 C C . ALA A 1 183 ? 1.651 -47.451 12.660 1.00 25.65 183 ALA A C 1
ATOM 2815 O O . ALA A 1 183 ? 2.224 -46.779 13.525 1.00 26.60 183 ALA A O 1
ATOM 2822 N N . ALA A 1 184 ? 0.340 -47.725 12.724 1.00 25.99 184 ALA A N 1
ATOM 2823 C CA . ALA A 1 184 ? -0.464 -47.226 13.837 1.00 28.15 184 ALA A CA 1
ATOM 2824 C C . ALA A 1 184 ? -0.001 -47.810 15.166 1.00 31.03 184 ALA A C 1
ATOM 2825 O O . ALA A 1 184 ? 0.110 -47.087 16.166 1.00 32.90 184 ALA A O 1
ATOM 2832 N N . GLY A 1 185 ? 0.270 -49.117 15.203 1.00 33.39 185 GLY A N 1
ATOM 2833 C CA . GLY A 1 185 ? 0.692 -49.733 16.449 1.00 36.74 185 GLY A CA 1
ATOM 2834 C C . GLY A 1 185 ? 1.999 -49.173 16.971 1.00 40.30 185 GLY A C 1
ATOM 2835 O O . GLY A 1 185 ? 2.262 -49.218 18.178 1.00 44.14 185 GLY A O 1
ATOM 2839 N N . ALA A 1 186 ? 2.835 -48.643 16.082 1.00 41.52 186 ALA A N 1
ATOM 2840 C CA . ALA A 1 186 ? 4.106 -48.036 16.452 1.00 43.86 186 ALA A CA 1
ATOM 2841 C C . ALA A 1 186 ? 4.004 -46.531 16.671 1.00 44.97 186 ALA A C 1
ATOM 2842 O O . ALA A 1 186 ? 5.029 -45.884 16.920 1.00 45.96 186 ALA A O 1
ATOM 2849 N N . SER A 1 187 ? 2.799 -45.970 16.595 1.00 43.43 187 SER A N 1
ATOM 2850 C CA . SER A 1 187 ? 2.595 -44.534 16.693 1.00 43.28 187 SER A CA 1
ATOM 2851 C C . SER A 1 187 ? 2.599 -44.092 18.149 1.00 46.50 187 SER A C 1
ATOM 2852 O O . SER A 1 187 ? 2.248 -44.854 19.053 1.00 44.92 187 SER A O 1
ATOM 2860 N N . ALA A 1 188 ? 3.001 -42.843 18.373 1.00 50.45 188 ALA A N 1
ATOM 2861 C CA . ALA A 1 188 ? 2.892 -42.250 19.701 1.00 52.95 188 ALA A CA 1
ATOM 2862 C C . ALA A 1 188 ? 1.484 -41.754 20.010 1.00 53.69 188 ALA A C 1
ATOM 2863 O O . ALA A 1 188 ? 1.254 -41.260 21.120 1.00 52.93 188 ALA A O 1
ATOM 2870 N N . SER A 1 189 ? 0.545 -41.873 19.063 1.00 53.42 189 SER A N 1
ATOM 2871 C CA . SER A 1 189 ? -0.814 -41.384 19.263 1.00 52.84 189 SER A CA 1
ATOM 2872 C C . SER A 1 189 ? -1.701 -42.519 19.755 1.00 52.89 189 SER A C 1
ATOM 2873 O O . SER A 1 189 ? -1.947 -43.469 18.996 1.00 52.82 189 SER A O 1
ATOM 2881 N N . PRO A 1 190 ? -2.218 -42.459 20.985 1.00 51.55 190 PRO A N 1
ATOM 2882 C CA . PRO A 1 190 ? -3.198 -43.469 21.419 1.00 51.12 190 PRO A CA 1
ATOM 2883 C C . PRO A 1 190 ? -4.393 -43.611 20.492 1.00 52.30 190 PRO A C 1
ATOM 2884 O O . PRO A 1 190 ? -4.916 -44.719 20.320 1.00 53.22 190 PRO A O 1
ATOM 2895 N N . MET A 1 191 ? -4.858 -42.509 19.902 1.00 51.41 191 MET A N 1
ATOM 2896 C CA . MET A 1 191 ? -6.043 -42.585 19.053 1.00 51.29 191 MET A CA 1
ATOM 2897 C C . MET A 1 191 ? -5.768 -43.401 17.793 1.00 49.73 191 MET A C 1
ATOM 2898 O O . MET A 1 191 ? -6.640 -44.144 17.325 1.00 49.74 191 MET A O 1
ATOM 2912 N N . ALA A 1 192 ? -4.564 -43.275 17.228 1.00 47.01 192 ALA A N 1
ATOM 2913 C CA . ALA A 1 192 ? -4.193 -44.110 16.090 1.00 45.89 192 ALA A CA 1
ATOM 2914 C C . ALA A 1 192 ? -4.363 -45.588 16.416 1.00 45.58 192 ALA A C 1
ATOM 2915 O O . ALA A 1 192 ? -4.847 -46.369 15.592 1.00 43.99 192 ALA A O 1
ATOM 2922 N N . ARG A 1 193 ? -3.991 -45.983 17.630 1.00 48.61 193 ARG A N 1
ATOM 2923 C CA . ARG A 1 193 ? -4.017 -47.393 17.995 1.00 51.56 193 ARG A CA 1
ATOM 2924 C C . ARG A 1 193 ? -5.435 -47.897 18.207 1.00 50.31 193 ARG A C 1
ATOM 2925 O O . ARG A 1 193 ? -5.686 -49.094 18.033 1.00 51.36 193 ARG A O 1
ATOM 2946 N N . SER A 1 194 ? -6.370 -47.004 18.538 1.00 49.41 194 SER A N 1
ATOM 2947 C CA . SER A 1 194 ? -7.757 -47.397 18.761 1.00 49.66 194 SER A CA 1
ATOM 2948 C C . SER A 1 194 ? -8.455 -47.878 17.488 1.00 49.79 194 SER A C 1
ATOM 2949 O O . SER A 1 194 ? -9.518 -48.507 17.587 1.00 51.28 194 SER A O 1
ATOM 2957 N N . PHE A 1 195 ? -7.898 -47.599 16.300 1.00 47.38 195 PHE A N 1
ATOM 2958 C CA . PHE A 1 195 ? -8.446 -48.136 15.061 1.00 45.04 195 PHE A CA 1
ATOM 2959 C C . PHE A 1 195 ? -7.800 -49.451 14.646 1.00 46.17 195 PHE A C 1
ATOM 2960 O O . PHE A 1 195 ? -8.243 -50.052 13.662 1.00 47.21 195 PHE A O 1
ATOM 2977 N N . VAL A 1 196 ? -6.749 -49.888 15.341 1.00 45.08 196 VAL A N 1
ATOM 2978 C CA . VAL A 1 196 ? -6.080 -51.132 14.981 1.00 43.17 196 VAL A CA 1
ATOM 2979 C C . VAL A 1 196 ? -6.990 -52.307 15.306 1.00 43.72 196 VAL A C 1
ATOM 2980 O O . VAL A 1 196 ? -7.478 -52.443 16.435 1.00 43.63 196 VAL A O 1
ATOM 2993 N N . ALA A 1 197 ? -7.218 -53.165 14.317 1.00 42.85 197 ALA A N 1
ATOM 2994 C CA . ALA A 1 197 ? -8.023 -54.361 14.511 1.00 42.45 197 ALA A CA 1
ATOM 2995 C C . ALA A 1 197 ? -7.640 -55.378 13.447 1.00 40.27 197 ALA A C 1
ATOM 2996 O O . ALA A 1 197 ? -7.034 -55.038 12.425 1.00 38.50 197 ALA A O 1
ATOM 3003 N N . ASP A 1 198 ? -8.001 -56.638 13.708 1.00 40.67 198 ASP A N 1
ATOM 3004 C CA . ASP A 1 198 ? -7.760 -57.705 12.743 1.00 42.91 198 ASP A CA 1
ATOM 3005 C C . ASP A 1 198 ? -8.317 -57.337 11.375 1.00 39.54 198 ASP A C 1
ATOM 3006 O O . ASP A 1 198 ? -7.613 -57.402 10.361 1.00 40.68 198 ASP A O 1
ATOM 3015 N N . GLY A 1 199 ? -9.591 -56.969 11.329 1.00 32.76 199 GLY A N 1
ATOM 3016 C CA . GLY A 1 199 ? -10.220 -56.561 10.093 1.00 28.18 199 GLY A CA 1
ATOM 3017 C C . GLY A 1 199 ? -10.549 -55.088 10.125 1.00 25.37 199 GLY A C 1
ATOM 3018 O O . GLY A 1 199 ? -10.517 -54.459 11.184 1.00 27.00 199 GLY A O 1
ATOM 3022 N N . ILE A 1 200 ? -10.843 -54.518 8.965 1.00 22.53 200 ILE A N 1
ATOM 3023 C CA . ILE A 1 200 ? -11.191 -53.107 8.898 1.00 20.32 200 ILE A CA 1
ATOM 3024 C C . ILE A 1 200 ? -12.530 -52.898 9.601 1.00 19.34 200 ILE A C 1
ATOM 3025 O O . ILE A 1 200 ? -13.517 -53.541 9.233 1.00 18.73 200 ILE A O 1
ATOM 3041 N N . PRO A 1 201 ? -12.630 -52.010 10.588 1.00 19.56 201 PRO A N 1
ATOM 3042 C CA . PRO A 1 201 ? -13.936 -51.756 11.205 1.00 17.99 201 PRO A CA 1
ATOM 3043 C C . PRO A 1 201 ? -14.960 -51.288 10.170 1.00 20.02 201 PRO A C 1
ATOM 3044 O O . PRO A 1 201 ? -14.640 -50.574 9.218 1.00 19.83 201 PRO A O 1
ATOM 3055 N N . GLN A 1 202 ? -16.213 -51.682 10.390 1.00 18.83 202 GLN A N 1
ATOM 3056 C CA . GLN A 1 202 ? -17.271 -51.431 9.412 1.00 18.20 202 GLN A CA 1
ATOM 3057 C C . GLN A 1 202 ? -17.380 -49.949 9.055 1.00 15.83 202 GLN A C 1
ATOM 3058 O O . GLN A 1 202 ? -17.496 -49.589 7.874 1.00 16.95 202 GLN A O 1
ATOM 3072 N N . HIS A 1 203 ? -17.375 -49.068 10.062 1.00 15.38 203 HIS A N 1
ATOM 3073 C CA . HIS A 1 203 ? -17.535 -47.640 9.790 1.00 15.56 203 HIS A CA 1
ATOM 3074 C C . HIS A 1 203 ? -16.408 -47.117 8.905 1.00 16.27 203 HIS A C 1
ATOM 3075 O O . HIS A 1 203 ? -16.645 -46.270 8.033 1.00 18.42 203 HIS A O 1
ATOM 3089 N N . LEU A 1 204 ? -15.190 -47.650 9.071 1.00 17.25 204 LEU A N 1
ATOM 3090 C CA A LEU A 1 204 ? -14.054 -47.206 8.271 0.46 17.12 204 LEU A CA 1
ATOM 3091 C CA B LEU A 1 204 ? -14.062 -47.196 8.268 0.54 15.68 204 LEU A CA 1
ATOM 3092 C C . LEU A 1 204 ? -14.146 -47.720 6.843 1.00 15.21 204 LEU A C 1
ATOM 3093 O O . LEU A 1 204 ? -13.706 -47.045 5.908 1.00 14.91 204 LEU A O 1
ATOM 3124 N N . GLN A 1 205 ? -14.727 -48.907 6.655 1.00 14.94 205 GLN A N 1
ATOM 3125 C CA . GLN A 1 205 ? -14.962 -49.405 5.307 1.00 14.76 205 GLN A CA 1
ATOM 3126 C C . GLN A 1 205 ? -15.833 -48.463 4.493 1.00 16.89 205 GLN A C 1
ATOM 3127 O O . GLN A 1 205 ? -15.763 -48.496 3.258 1.00 17.01 205 GLN A O 1
ATOM 3141 N N . GLU A 1 206 ? -16.682 -47.653 5.151 1.00 15.58 206 GLU A N 1
ATOM 3142 C CA . GLU A 1 206 ? -17.644 -46.779 4.481 1.00 15.58 206 GLU A CA 1
ATOM 3143 C C . GLU A 1 206 ? -17.123 -45.367 4.293 1.00 17.42 206 GLU A C 1
ATOM 3144 O O . GLU A 1 206 ? -17.825 -44.537 3.693 1.00 19.17 206 GLU A O 1
ATOM 3156 N N . TYR A 1 207 ? -15.896 -45.108 4.746 1.00 13.26 207 TYR A N 1
ATOM 3157 C CA . TYR A 1 207 ? -15.319 -43.779 4.874 1.00 13.60 207 TYR A CA 1
ATOM 3158 C C . TYR A 1 207 ? -14.421 -43.533 3.688 1.00 12.79 207 TYR A C 1
ATOM 3159 O O . TYR A 1 207 ? -13.613 -44.403 3.346 1.00 15.12 207 TYR A O 1
ATOM 3177 N N . ASP A 1 208 ? -14.517 -42.326 3.103 1.00 13.30 208 ASP A N 1
ATOM 3178 C CA . ASP A 1 208 ? -13.587 -41.922 2.053 1.00 14.76 208 ASP A CA 1
ATOM 3179 C C . ASP A 1 208 ? -12.399 -41.245 2.729 1.00 14.92 208 ASP A C 1
ATOM 3180 O O . ASP A 1 208 ? -12.542 -40.111 3.221 1.00 13.85 208 ASP A O 1
ATOM 3189 N N . PRO A 1 209 ? -11.224 -41.876 2.774 1.00 12.76 209 PRO A N 1
ATOM 3190 C CA . PRO A 1 209 ? -10.072 -41.271 3.467 1.00 14.00 209 PRO A CA 1
ATOM 3191 C C . PRO A 1 209 ? -9.536 -39.998 2.835 1.00 12.98 209 PRO A C 1
ATOM 3192 O O . PRO A 1 209 ? -8.589 -39.419 3.403 1.00 13.99 209 PRO A O 1
ATOM 3203 N N . GLU A 1 210 ? -10.072 -39.528 1.695 1.00 12.58 210 GLU A N 1
ATOM 3204 C CA . GLU A 1 210 ? -9.744 -38.156 1.312 1.00 11.52 210 GLU A CA 1
ATOM 3205 C C . GLU A 1 210 ? -10.137 -37.170 2.423 1.00 10.51 210 GLU A C 1
ATOM 3206 O O . GLU A 1 210 ? -9.582 -36.067 2.501 1.00 11.54 210 GLU A O 1
ATOM 3218 N N . TRP A 1 211 ? -11.142 -37.517 3.248 1.00 13.71 211 TRP A N 1
ATOM 3219 C CA . TRP A 1 211 ? -11.458 -36.697 4.424 1.00 11.81 211 TRP A CA 1
ATOM 3220 C C . TRP A 1 211 ? -10.191 -36.443 5.247 1.00 13.60 211 TRP A C 1
ATOM 3221 O O . TRP A 1 211 ? -9.893 -35.301 5.633 1.00 15.15 211 TRP A O 1
ATOM 3242 N N . ALA A 1 212 ? -9.444 -37.508 5.563 1.00 12.51 212 ALA A N 1
ATOM 3243 C CA . ALA A 1 212 ? -8.267 -37.334 6.413 1.00 12.81 212 ALA A CA 1
ATOM 3244 C C . ALA A 1 212 ? -7.231 -36.447 5.724 1.00 14.00 212 ALA A C 1
ATOM 3245 O O . ALA A 1 212 ? -6.554 -35.638 6.373 1.00 13.78 212 ALA A O 1
ATOM 3252 N N . ARG A 1 213 ? -7.113 -36.566 4.402 1.00 13.73 213 ARG A N 1
ATOM 3253 C CA . ARG A 1 213 ? -6.175 -35.736 3.661 1.00 12.22 213 ARG A CA 1
ATOM 3254 C C . ARG A 1 213 ? -6.499 -34.261 3.828 1.00 12.78 213 ARG A C 1
ATOM 3255 O O . ARG A 1 213 ? -5.601 -33.455 4.114 1.00 12.80 213 ARG A O 1
ATOM 3276 N N . VAL A 1 214 ? -7.777 -33.888 3.654 1.00 11.56 214 VAL A N 1
ATOM 3277 C CA . VAL A 1 214 ? -8.114 -32.470 3.643 1.00 13.39 214 VAL A CA 1
ATOM 3278 C C . VAL A 1 214 ? -7.997 -31.869 5.043 1.00 13.63 214 VAL A C 1
ATOM 3279 O O . VAL A 1 214 ? -7.799 -30.658 5.193 1.00 13.52 214 VAL A O 1
ATOM 3292 N N . PHE A 1 215 ? -8.150 -32.688 6.088 1.00 13.78 215 PHE A N 1
ATOM 3293 C CA . PHE A 1 215 ? -7.871 -32.214 7.438 1.00 13.66 215 PHE A CA 1
ATOM 3294 C C . PHE A 1 215 ? -6.367 -32.054 7.651 1.00 12.48 215 PHE A C 1
ATOM 3295 O O . PHE A 1 215 ? -5.899 -31.018 8.143 1.00 13.58 215 PHE A O 1
ATOM 3312 N N . TYR A 1 216 ? -5.601 -33.079 7.294 1.00 13.41 216 TYR A N 1
ATOM 3313 C CA . TYR A 1 216 ? -4.152 -33.041 7.487 1.00 13.29 216 TYR A CA 1
ATOM 3314 C C . TYR A 1 216 ? -3.511 -31.905 6.709 1.00 13.85 216 TYR A C 1
ATOM 3315 O O . TYR A 1 216 ? -2.574 -31.262 7.204 1.00 13.74 216 TYR A O 1
ATOM 3333 N N . GLU A 1 217 ? -3.966 -31.662 5.473 1.00 12.65 217 GLU A N 1
ATOM 3334 C CA . GLU A 1 217 ? -3.345 -30.699 4.580 1.00 12.15 217 GLU A CA 1
ATOM 3335 C C . GLU A 1 217 ? -3.867 -29.275 4.732 1.00 11.61 217 GLU A C 1
ATOM 3336 O O . GLU A 1 217 ? -3.334 -28.356 4.071 1.00 15.87 217 GLU A O 1
ATOM 3348 N N . GLY A 1 218 ? -4.880 -29.075 5.579 1.00 12.28 218 GLY A N 1
ATOM 3349 C CA . GLY A 1 218 ? -5.378 -27.743 5.869 1.00 14.23 218 GLY A CA 1
ATOM 3350 C C . GLY A 1 218 ? -6.223 -27.137 4.778 1.00 14.50 218 GLY A C 1
ATOM 3351 O O . GLY A 1 218 ? -6.329 -25.907 4.689 1.00 15.58 218 GLY A O 1
ATOM 3355 N N . THR A 1 219 ? -6.856 -27.972 3.944 1.00 13.29 219 THR A N 1
ATOM 3356 C CA . THR A 1 219 ? -7.692 -27.450 2.866 1.00 13.01 219 THR A CA 1
ATOM 3357 C C . THR A 1 219 ? -9.179 -27.486 3.204 1.00 11.68 219 THR A C 1
ATOM 3358 O O . THR A 1 219 ? -9.941 -26.656 2.696 1.00 14.54 219 THR A O 1
ATOM 3369 N N . VAL A 1 220 ? -9.599 -28.399 4.078 1.00 11.90 220 VAL A N 1
ATOM 3370 C CA . VAL A 1 220 ? -11.029 -28.582 4.351 1.00 13.45 220 VAL A CA 1
ATOM 3371 C C . VAL A 1 220 ? -11.668 -27.306 4.868 1.00 12.61 220 VAL A C 1
ATOM 3372 O O . VAL A 1 220 ? -12.840 -27.027 4.575 1.00 13.14 220 VAL A O 1
ATOM 3385 N N . GLY A 1 221 ? -10.928 -26.517 5.633 1.00 13.93 221 GLY A N 1
ATOM 3386 C CA . GLY A 1 221 ? -11.450 -25.296 6.233 1.00 14.09 221 GLY A CA 1
ATOM 3387 C C . GLY A 1 221 ? -10.691 -24.032 5.898 1.00 12.97 221 GLY A C 1
ATOM 3388 O O . GLY A 1 221 ? -10.848 -23.012 6.582 1.00 14.31 221 GLY A O 1
ATOM 3392 N N . LEU A 1 222 ? -9.922 -24.068 4.813 1.00 12.86 222 LEU A N 1
ATOM 3393 C CA . LEU A 1 222 ? -9.139 -22.904 4.402 1.00 14.37 222 LEU A CA 1
ATOM 3394 C C . LEU A 1 222 ? -9.998 -21.659 4.212 1.00 15.77 222 LEU A C 1
ATOM 3395 O O . LEU A 1 222 ? -9.543 -20.549 4.515 1.00 19.97 222 LEU A O 1
ATOM 3411 N N . SER A 1 223 ? -11.233 -21.816 3.692 1.00 14.63 223 SER A N 1
ATOM 3412 C CA . SER A 1 223 ? -12.163 -20.707 3.490 1.00 14.97 223 SER A CA 1
ATOM 3413 C C . SER A 1 223 ? -13.163 -20.557 4.615 1.00 14.94 223 SER A C 1
ATOM 3414 O O . SER A 1 223 ? -14.168 -19.868 4.438 1.00 15.65 223 SER A O 1
ATOM 3422 N N . CYS A 1 224 ? -12.890 -21.158 5.771 1.00 14.85 224 CYS A N 1
ATOM 3423 C CA . CYS A 1 224 ? -13.806 -21.128 6.905 1.00 15.38 224 CYS A CA 1
ATOM 3424 C C . CYS A 1 224 ? -12.997 -21.124 8.195 1.00 11.97 224 CYS A C 1
ATOM 3425 O O . CYS A 1 224 ? -12.991 -22.104 8.948 1.00 14.37 224 CYS A O 1
ATOM 3433 N N . PRO A 1 225 ? -12.330 -20.011 8.507 1.00 15.45 225 PRO A N 1
ATOM 3434 C CA . PRO A 1 225 ? -11.602 -19.937 9.784 1.00 14.48 225 PRO A CA 1
ATOM 3435 C C . PRO A 1 225 ? -12.553 -20.051 10.960 1.00 15.14 225 PRO A C 1
ATOM 3436 O O . PRO A 1 225 ? -13.627 -19.439 10.975 1.00 14.93 225 PRO A O 1
ATOM 3447 N N . HIS A 1 226 ? -12.139 -20.828 11.970 1.00 15.81 226 HIS A N 1
ATOM 3448 C CA . HIS A 1 226 ? -13.040 -21.057 13.096 1.00 15.97 226 HIS A CA 1
ATOM 3449 C C . HIS A 1 226 ? -13.309 -19.792 13.911 1.00 15.84 226 HIS A C 1
ATOM 3450 O O . HIS A 1 226 ? -14.424 -19.623 14.422 1.00 18.04 226 HIS A O 1
ATOM 3464 N N . GLU A 1 227 ? -12.347 -18.876 14.029 1.00 18.77 227 GLU A N 1
ATOM 3465 C CA A GLU A 1 227 ? -12.616 -17.690 14.846 0.49 20.55 227 GLU A CA 1
ATOM 3466 C CA B GLU A 1 227 ? -12.591 -17.672 14.830 0.51 21.62 227 GLU A CA 1
ATOM 3467 C C . GLU A 1 227 ? -13.719 -16.831 14.236 1.00 19.54 227 GLU A C 1
ATOM 3468 O O . GLU A 1 227 ? -14.499 -16.223 14.973 1.00 21.18 227 GLU A O 1
ATOM 3491 N N . ARG A 1 228 ? -13.821 -16.780 12.903 1.00 19.42 228 ARG A N 1
ATOM 3492 C CA . ARG A 1 228 ? -14.904 -16.016 12.278 1.00 19.12 228 ARG A CA 1
ATOM 3493 C C . ARG A 1 228 ? -16.241 -16.748 12.368 1.00 20.55 228 ARG A C 1
ATOM 3494 O O . ARG A 1 228 ? -17.291 -16.119 12.520 1.00 21.35 228 ARG A O 1
ATOM 3515 N N . MET A 1 229 ? -16.232 -18.069 12.223 1.00 16.49 229 MET A N 1
ATOM 3516 C CA . MET A 1 229 ? -17.479 -18.821 12.313 1.00 17.42 229 MET A CA 1
ATOM 3517 C C . MET A 1 229 ? -18.063 -18.740 13.714 1.00 17.25 229 MET A C 1
ATOM 3518 O O . MET A 1 229 ? -19.263 -18.482 13.885 1.00 16.18 229 MET A O 1
ATOM 3532 N N . LEU A 1 230 ? -17.230 -18.998 14.727 1.00 15.30 230 LEU A N 1
ATOM 3533 C CA . LEU A 1 230 ? -17.662 -18.969 16.124 1.00 15.17 230 LEU A CA 1
ATOM 3534 C C . LEU A 1 230 ? -18.191 -17.605 16.546 1.00 15.33 230 LEU A C 1
ATOM 3535 O O . LEU A 1 230 ? -19.115 -17.539 17.364 1.00 16.69 230 LEU A O 1
ATOM 3551 N N . GLY A 1 231 ? -17.624 -16.516 16.020 1.00 15.39 231 GLY A N 1
ATOM 3552 C CA . GLY A 1 231 ? -18.109 -15.198 16.344 1.00 17.27 231 GLY A CA 1
ATOM 3553 C C . GLY A 1 231 ? -19.330 -14.765 15.564 1.00 16.37 231 GLY A C 1
ATOM 3554 O O . GLY A 1 231 ? -19.781 -13.626 15.715 1.00 18.37 231 GLY A O 1
ATOM 3558 N N . GLN A 1 232 ? -19.883 -15.654 14.731 1.00 16.49 232 GLN A N 1
ATOM 3559 C CA . GLN A 1 232 ? -21.055 -15.350 13.918 1.00 18.16 232 GLN A CA 1
ATOM 3560 C C . GLN A 1 232 ? -22.206 -16.319 14.142 1.00 17.20 232 GLN A C 1
ATOM 3561 O O . GLN A 1 232 ? -23.179 -16.316 13.359 1.00 16.43 232 GLN A O 1
ATOM 3575 N N . VAL A 1 233 ? -22.117 -17.167 15.170 1.00 18.07 233 VAL A N 1
ATOM 3576 C CA . VAL A 1 233 ? -23.234 -18.055 15.478 1.00 15.85 233 VAL A CA 1
ATOM 3577 C C . VAL A 1 233 ? -24.483 -17.219 15.773 1.00 15.34 233 VAL A C 1
ATOM 3578 O O . VAL A 1 233 ? -24.405 -16.091 16.274 1.00 16.28 233 VAL A O 1
ATOM 3591 N N . LYS A 1 234 ? -25.654 -17.806 15.497 1.00 15.86 234 LYS A N 1
ATOM 3592 C CA . LYS A 1 234 ? -26.925 -17.098 15.537 1.00 15.62 234 LYS A CA 1
ATOM 3593 C C . LYS A 1 234 ? -27.991 -17.863 16.316 1.00 18.25 234 LYS A C 1
ATOM 3594 O O . LYS A 1 234 ? -29.152 -17.446 16.314 1.00 22.76 234 LYS A O 1
ATOM 3613 N N . THR A 1 235 ? -27.635 -18.954 16.982 1.00 17.58 235 THR A N 1
ATOM 3614 C CA . THR A 1 235 ? -28.561 -19.768 17.758 1.00 18.20 235 THR A CA 1
ATOM 3615 C C . THR A 1 235 ? -27.918 -20.078 19.099 1.00 16.97 235 THR A C 1
ATOM 3616 O O . THR A 1 235 ? -26.695 -19.967 19.248 1.00 19.19 235 THR A O 1
ATOM 3627 N N . PRO A 1 236 ? -28.706 -20.498 20.083 1.00 17.85 236 PRO A N 1
ATOM 3628 C CA . PRO A 1 236 ? -28.129 -21.085 21.299 1.00 16.11 236 PRO A CA 1
ATOM 3629 C C . PRO A 1 236 ? -27.186 -22.221 20.926 1.00 16.84 236 PRO A C 1
ATOM 3630 O O . PRO A 1 236 ? -27.400 -22.934 19.938 1.00 16.80 236 PRO A O 1
ATOM 3641 N N . VAL A 1 237 ? -26.128 -22.372 21.720 1.00 18.22 237 VAL A N 1
ATOM 3642 C CA . VAL A 1 237 ? -25.108 -23.393 21.510 1.00 16.28 237 VAL A CA 1
ATOM 3643 C C . VAL A 1 237 ? -24.870 -24.122 22.827 1.00 16.62 237 VAL A C 1
ATOM 3644 O O . VAL A 1 237 ? -24.669 -23.488 23.868 1.00 18.32 237 VAL A O 1
ATOM 3657 N N . LEU A 1 238 ? -24.921 -25.455 22.783 1.00 17.17 238 LEU A N 1
ATOM 3658 C CA . LEU A 1 238 ? -24.448 -26.309 23.865 1.00 17.21 238 LEU A CA 1
ATOM 3659 C C . LEU A 1 238 ? -23.131 -26.944 23.426 1.00 17.94 238 LEU A C 1
ATOM 3660 O O . LEU A 1 238 ? -23.054 -27.563 22.363 1.00 17.28 238 LEU A O 1
ATOM 3676 N N . LEU A 1 239 ? -22.097 -26.753 24.218 1.00 19.05 239 LEU A N 1
ATOM 3677 C CA . LEU A 1 239 ? -20.766 -27.275 23.944 1.00 18.95 239 LEU A CA 1
ATOM 3678 C C . LEU A 1 239 ? -20.422 -28.295 25.016 1.00 15.23 239 LEU A C 1
ATOM 3679 O O . LEU A 1 239 ? -20.290 -27.935 26.184 1.00 17.91 239 LEU A O 1
ATOM 3695 N N . THR A 1 240 ? -20.269 -29.564 24.636 1.00 16.78 240 THR A N 1
ATOM 3696 C CA . THR A 1 240 ? -19.826 -30.583 25.583 1.00 16.24 240 THR A CA 1
ATOM 3697 C C . THR A 1 240 ? -18.348 -30.879 25.348 1.00 17.27 240 THR A C 1
ATOM 3698 O O . THR A 1 240 ? -17.908 -30.960 24.204 1.00 17.75 240 THR A O 1
ATOM 3709 N N . HIS A 1 241 ? -17.593 -31.025 26.435 1.00 17.71 241 HIS A N 1
ATOM 3710 C CA . HIS A 1 241 ? -16.126 -31.096 26.397 1.00 16.11 241 HIS A CA 1
ATOM 3711 C C . HIS A 1 241 ? -15.728 -32.317 27.213 1.00 16.58 241 HIS A C 1
ATOM 3712 O O . HIS A 1 241 ? -15.902 -32.337 28.440 1.00 18.45 241 HIS A O 1
ATOM 3726 N N . HIS A 1 242 ? -15.223 -33.340 26.525 1.00 16.43 242 HIS A N 1
ATOM 3727 C CA . HIS A 1 242 ? -15.018 -34.649 27.126 1.00 16.51 242 HIS A CA 1
ATOM 3728 C C . HIS A 1 242 ? -13.557 -34.794 27.560 1.00 19.30 242 HIS A C 1
ATOM 3729 O O . HIS A 1 242 ? -12.945 -33.803 27.966 1.00 19.79 242 HIS A O 1
ATOM 3743 N N . MET A 1 243 ? -12.989 -36.002 27.486 1.00 20.89 243 MET A N 1
ATOM 3744 C CA . MET A 1 243 ? -11.600 -36.205 27.912 1.00 22.00 243 MET A CA 1
ATOM 3745 C C . MET A 1 243 ? -10.658 -35.283 27.145 1.00 20.62 243 MET A C 1
ATOM 3746 O O . MET A 1 243 ? -10.800 -35.077 25.933 1.00 20.17 243 MET A O 1
ATOM 3760 N N . ARG A 1 244 ? -9.671 -34.739 27.851 1.00 21.11 244 ARG A N 1
ATOM 3761 C CA . ARG A 1 244 ? -8.614 -33.999 27.176 1.00 21.67 244 ARG A CA 1
ATOM 3762 C C . ARG A 1 244 ? -7.385 -33.965 28.074 1.00 21.43 244 ARG A C 1
ATOM 3763 O O . ARG A 1 244 ? -7.481 -34.108 29.295 1.00 21.30 244 ARG A O 1
ATOM 3784 N N . GLY A 1 245 ? -6.226 -33.804 27.449 1.00 20.04 245 GLY A N 1
ATOM 3785 C CA . GLY A 1 245 ? -4.981 -33.781 28.189 1.00 19.26 245 GLY A CA 1
ATOM 3786 C C . GLY A 1 245 ? -3.830 -33.477 27.256 1.00 21.04 245 GLY A C 1
ATOM 3787 O O . GLY A 1 245 ? -4.021 -33.159 26.079 1.00 20.54 245 GLY A O 1
ATOM 3791 N N . ILE A 1 246 ? -2.628 -33.595 27.805 1.00 22.65 246 ILE A N 1
ATOM 3792 C CA . ILE A 1 246 ? -1.392 -33.379 27.059 1.00 22.44 246 ILE A CA 1
ATOM 3793 C C . ILE A 1 246 ? -0.553 -34.646 27.139 1.00 20.59 246 ILE A C 1
ATOM 3794 O O . ILE A 1 246 ? -0.413 -35.231 28.219 1.00 23.10 246 ILE A O 1
ATOM 3810 N N . ASP A 1 247 ? 0.013 -35.058 26.001 1.00 21.11 247 ASP A N 1
ATOM 3811 C CA . ASP A 1 247 ? 0.973 -36.168 25.979 1.00 25.03 247 ASP A CA 1
ATOM 3812 C C . ASP A 1 247 ? 2.351 -35.692 26.432 1.00 25.01 247 ASP A C 1
ATOM 3813 O O . ASP A 1 247 ? 2.949 -34.843 25.768 1.00 25.42 247 ASP A O 1
ATOM 3822 N N . PRO A 1 248 ? 2.906 -36.231 27.519 1.00 26.92 248 PRO A N 1
ATOM 3823 C CA . PRO A 1 248 ? 4.236 -35.761 27.973 1.00 29.14 248 PRO A CA 1
ATOM 3824 C C . PRO A 1 248 ? 5.354 -35.901 26.950 1.00 29.90 248 PRO A C 1
ATOM 3825 O O . PRO A 1 248 ? 6.229 -35.024 26.867 1.00 32.47 248 PRO A O 1
ATOM 3836 N N . GLU A 1 249 ? 5.373 -37.002 26.193 1.00 29.27 249 GLU A N 1
ATOM 3837 C CA . GLU A 1 249 ? 6.489 -37.292 25.292 1.00 34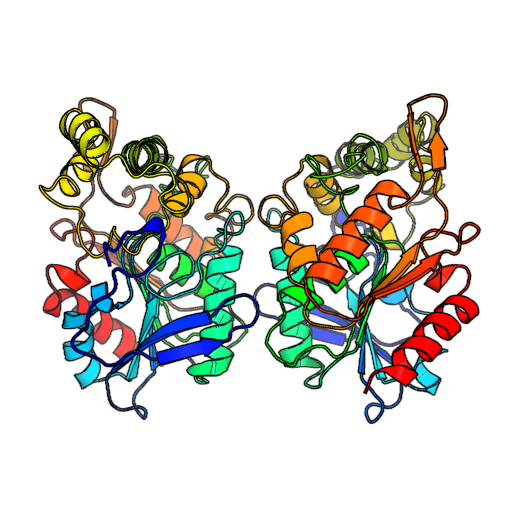.64 249 GLU A CA 1
ATOM 3838 C C . GLU A 1 249 ? 6.599 -36.261 24.174 1.00 33.24 249 GLU A C 1
ATOM 3839 O O . GLU A 1 249 ? 7.709 -35.889 23.767 1.00 31.75 249 GLU A O 1
ATOM 3851 N N . THR A 1 250 ? 5.462 -35.802 23.645 1.00 31.86 250 THR A N 1
ATOM 3852 C CA . THR A 1 250 ? 5.438 -34.948 22.470 1.00 29.42 250 THR A CA 1
ATOM 3853 C C . THR A 1 250 ? 4.868 -33.560 22.720 1.00 29.41 250 THR A C 1
ATOM 3854 O O . THR A 1 250 ? 5.088 -32.665 21.894 1.00 30.83 250 THR A O 1
ATOM 3865 N N . GLY A 1 251 ? 4.131 -33.357 23.812 1.00 26.40 251 GLY A N 1
ATOM 3866 C CA . GLY A 1 251 ? 3.427 -32.117 24.035 1.00 25.33 251 GLY A CA 1
ATOM 3867 C C . GLY A 1 251 ? 2.121 -32.016 23.293 1.00 23.30 251 GLY A C 1
ATOM 3868 O O . GLY A 1 251 ? 1.441 -30.984 23.396 1.00 21.67 251 GLY A O 1
ATOM 3872 N N . ASN A 1 252 ? 1.741 -33.063 22.569 1.00 23.18 252 ASN A N 1
ATOM 3873 C CA . ASN A 1 252 ? 0.554 -33.016 21.736 1.00 21.09 252 ASN A CA 1
ATOM 3874 C C . ASN A 1 252 ? -0.723 -33.063 22.573 1.00 18.51 252 ASN A C 1
ATOM 3875 O O . ASN A 1 252 ? -0.757 -33.558 23.700 1.00 18.12 252 ASN A O 1
ATOM 3886 N N . LEU A 1 253 ? -1.785 -32.530 21.978 1.00 17.04 253 LEU A N 1
ATOM 3887 C CA . LEU A 1 253 ? -3.116 -32.573 22.562 1.00 16.24 253 LEU A CA 1
ATOM 3888 C C . LEU A 1 253 ? -3.685 -33.972 22.482 1.00 18.68 253 LEU A C 1
ATOM 3889 O O . LEU A 1 253 ? -3.673 -34.613 21.425 1.00 19.60 253 LEU A O 1
ATOM 3905 N N . LEU A 1 254 ? -4.197 -34.440 23.604 1.00 18.21 254 LEU A N 1
ATOM 3906 C CA . LEU A 1 254 ? -5.068 -35.608 23.647 1.00 21.87 254 LEU A CA 1
ATOM 3907 C C . LEU A 1 254 ? -6.506 -35.123 23.782 1.00 20.43 254 LEU A C 1
ATOM 3908 O O . LEU A 1 254 ? -6.788 -34.170 24.524 1.00 23.79 254 LEU A O 1
ATOM 3924 N N . GLY A 1 255 ? -7.404 -35.749 23.051 1.00 22.09 255 GLY A N 1
ATOM 3925 C CA . GLY A 1 255 ? -8.768 -35.287 23.020 1.00 19.19 255 GLY A CA 1
ATOM 3926 C C . GLY A 1 255 ? -9.052 -34.320 21.886 1.00 18.35 255 GLY A C 1
ATOM 3927 O O . GLY A 1 255 ? -8.221 -34.044 21.018 1.00 19.57 255 GLY A O 1
ATOM 3931 N N . ALA A 1 256 ? -10.272 -33.772 21.921 1.00 15.31 256 ALA A N 1
ATOM 3932 C CA . ALA A 1 256 ? -10.797 -32.972 20.809 1.00 15.56 256 ALA A CA 1
ATOM 3933 C C . ALA A 1 256 ? -10.284 -31.538 20.812 1.00 16.20 256 ALA A C 1
ATOM 3934 O O . ALA A 1 256 ? -9.953 -30.990 19.750 1.00 16.25 256 ALA A O 1
ATOM 3941 N N . LEU A 1 257 ? -10.298 -30.880 21.972 1.00 16.12 257 LEU A N 1
ATOM 3942 C CA . LEU A 1 257 ? -9.818 -29.503 22.068 1.00 15.24 257 LEU A CA 1
ATOM 3943 C C . LEU A 1 257 ? -9.322 -29.237 23.482 1.00 15.38 257 LEU A C 1
ATOM 3944 O O . LEU A 1 257 ? -9.721 -29.915 24.437 1.00 15.56 257 LEU A O 1
ATOM 3960 N N . SER A 1 258 ? -8.395 -28.282 23.591 1.00 16.56 258 SER A N 1
ATOM 3961 C CA . SER A 1 258 ? -7.863 -27.948 24.903 1.00 17.17 258 SER A CA 1
ATOM 3962 C C . SER A 1 258 ? -8.829 -27.049 25.686 1.00 17.07 258 SER A C 1
ATOM 3963 O O . SER A 1 258 ? -9.803 -26.509 25.147 1.00 16.23 258 SER A O 1
ATOM 3971 N N . ASP A 1 259 ? -8.555 -26.890 26.991 1.00 19.93 259 ASP A N 1
ATOM 3972 C CA A ASP A 1 259 ? -9.347 -25.947 27.776 0.34 19.42 259 ASP A CA 1
ATOM 3973 C CA B ASP A 1 259 ? -9.322 -25.941 27.801 0.66 20.03 259 ASP A CA 1
ATOM 3974 C C . ASP A 1 259 ? -9.168 -24.520 27.267 1.00 19.18 259 ASP A C 1
ATOM 3975 O O . ASP A 1 259 ? -10.115 -23.723 27.301 1.00 18.88 259 ASP A O 1
ATOM 3992 N N . GLU A 1 260 ? -7.967 -24.177 26.781 1.00 18.58 260 GLU A N 1
ATOM 3993 C CA . GLU A 1 260 ? -7.759 -22.849 26.224 1.00 19.54 260 GLU A CA 1
ATOM 3994 C C . GLU A 1 260 ? -8.636 -22.647 24.993 1.00 18.92 260 GLU A C 1
ATOM 3995 O O . GLU A 1 260 ? -9.235 -21.584 24.810 1.00 18.02 260 GLU A O 1
ATOM 4007 N N . GLN A 1 261 ? -8.705 -23.657 24.122 1.00 15.77 261 GLN A N 1
ATOM 4008 C CA . GLN A 1 261 ? -9.464 -23.508 22.887 1.00 16.02 261 GLN A CA 1
ATOM 4009 C C . GLN A 1 261 ? -10.948 -23.440 23.192 1.00 17.27 261 GLN A C 1
ATOM 4010 O O . GLN A 1 261 ? -11.672 -22.686 22.533 1.00 16.53 261 GLN A O 1
ATOM 4024 N N . ALA A 1 262 ? -11.395 -24.181 24.209 1.00 16.77 262 ALA A N 1
ATOM 4025 C CA . ALA A 1 262 ? -12.805 -24.134 24.591 1.00 16.56 262 ALA A CA 1
ATOM 4026 C C . ALA A 1 262 ? -13.163 -22.779 25.189 1.00 19.14 262 ALA A C 1
ATOM 4027 O O . ALA A 1 262 ? -14.241 -22.240 24.919 1.00 18.23 262 ALA A O 1
ATOM 4034 N N . LEU A 1 263 ? -12.259 -22.201 25.984 1.00 19.13 263 LEU A N 1
ATOM 4035 C CA . LEU A 1 263 ? -12.497 -20.869 26.535 1.00 19.28 263 LEU A CA 1
ATOM 4036 C C . LEU A 1 263 ? -12.602 -19.837 25.418 1.00 18.19 263 LEU A C 1
ATOM 4037 O O . LEU A 1 263 ? -13.497 -18.980 25.419 1.00 18.00 263 LEU A O 1
ATOM 4053 N N . ARG A 1 264 ? -11.687 -19.901 24.448 1.00 16.79 264 ARG A N 1
ATOM 4054 C CA . ARG A 1 264 ? -11.698 -18.908 23.390 1.00 17.84 264 ARG A CA 1
ATOM 4055 C C . ARG A 1 264 ? -12.929 -19.067 22.520 1.00 19.27 264 ARG A C 1
ATOM 4056 O O . ARG A 1 264 ? -13.531 -18.069 22.115 1.00 20.65 264 ARG A O 1
ATOM 4077 N N . ALA A 1 265 ? -13.336 -20.315 22.245 1.00 15.94 265 ALA A N 1
ATOM 4078 C CA . ALA A 1 265 ? -14.585 -20.546 21.515 1.00 16.47 265 ALA A CA 1
ATOM 4079 C C . ALA A 1 265 ? -15.778 -19.995 22.283 1.00 16.34 265 ALA A C 1
ATOM 4080 O O . ALA A 1 265 ? -16.669 -19.382 21.694 1.00 16.41 265 ALA A O 1
ATOM 4087 N N . ARG A 1 266 ? -15.807 -20.191 23.605 1.00 18.08 266 ARG A N 1
ATOM 4088 C CA . ARG A 1 266 ? -16.919 -19.683 24.401 1.00 17.83 266 ARG A CA 1
ATOM 4089 C C . ARG A 1 266 ? -16.975 -18.165 24.369 1.00 18.12 266 ARG A C 1
ATOM 4090 O O . ARG A 1 266 ? -18.059 -17.580 24.256 1.00 18.97 266 ARG A O 1
ATOM 4111 N N . ARG A 1 267 ? -15.819 -17.506 24.445 1.00 18.90 267 ARG A N 1
ATOM 4112 C CA . ARG A 1 267 ? -15.818 -16.049 24.399 1.00 20.67 267 ARG A CA 1
ATOM 4113 C C . ARG A 1 267 ? -16.304 -15.534 23.055 1.00 19.97 267 ARG A C 1
ATOM 4114 O O . ARG A 1 267 ? -17.057 -14.545 22.996 1.00 20.07 267 ARG A O 1
ATOM 4135 N N . LEU A 1 268 ? -15.881 -16.182 21.965 1.00 19.44 268 LEU A N 1
ATOM 4136 C CA . LEU A 1 268 ? -16.291 -15.738 20.636 1.00 18.82 268 LEU A CA 1
ATOM 4137 C C . LEU A 1 268 ? -17.798 -15.876 20.458 1.00 17.72 268 LEU A C 1
ATOM 4138 O O . LEU A 1 268 ? -18.455 -14.977 19.911 1.00 17.89 268 LEU A O 1
ATOM 4154 N N . MET A 1 269 ? -18.362 -17.003 20.900 1.00 18.38 269 MET A N 1
ATOM 4155 C CA . MET A 1 269 ? -19.802 -17.212 20.745 1.00 17.31 269 MET A CA 1
ATOM 4156 C C . MET A 1 269 ? -20.589 -16.277 21.650 1.00 19.43 269 MET A C 1
ATOM 4157 O O . MET A 1 269 ? -21.667 -15.803 21.262 1.00 19.86 269 MET A O 1
ATOM 4171 N N . ASP A 1 270 ? -20.059 -15.977 22.840 1.00 21.61 270 ASP A N 1
ATOM 4172 C CA . ASP A 1 270 ? -20.678 -14.970 23.689 1.00 26.75 270 ASP A CA 1
ATOM 4173 C C . ASP A 1 270 ? -20.718 -13.625 22.976 1.00 23.56 270 ASP A C 1
ATOM 4174 O O . ASP A 1 270 ? -21.749 -12.940 22.987 1.00 24.43 270 ASP A O 1
ATOM 4183 N N . SER A 1 271 ? -19.605 -13.243 22.324 1.00 21.50 271 SER A N 1
ATOM 4184 C CA A SER A 1 271 ? -19.544 -11.977 21.598 0.60 21.75 271 SER A CA 1
ATOM 4185 C CA B SER A 1 271 ? -19.553 -11.972 21.610 0.40 22.25 271 SER A CA 1
ATOM 4186 C C . SER A 1 271 ? -20.541 -11.925 20.450 1.00 22.94 271 SER A C 1
ATOM 4187 O O . SER A 1 271 ? -20.916 -10.830 20.010 1.00 23.18 271 SER A O 1
ATOM 4202 N N . ALA A 1 272 ? -20.992 -13.078 19.959 1.00 22.18 272 ALA A N 1
ATOM 4203 C CA . ALA A 1 272 ? -21.982 -13.128 18.895 1.00 23.39 272 ALA A CA 1
ATOM 4204 C C . ALA A 1 272 ? -23.378 -12.839 19.405 1.00 24.62 272 ALA A C 1
ATOM 4205 O O . ALA A 1 272 ? -24.293 -12.639 18.590 1.00 25.91 272 ALA A O 1
ATOM 4212 N N . GLY A 1 273 ? -23.560 -12.841 20.723 1.00 26.14 273 GLY A N 1
ATOM 4213 C CA . GLY A 1 273 ? -24.828 -12.490 21.328 1.00 26.95 273 GLY A CA 1
ATOM 4214 C C . GLY A 1 273 ? -25.767 -13.641 21.592 1.00 25.20 273 GLY A C 1
ATOM 4215 O O . GLY A 1 273 ? -26.958 -13.400 21.822 1.00 25.44 273 GLY A O 1
ATOM 4219 N N . VAL A 1 274 ? -25.284 -14.878 21.571 1.00 22.52 274 VAL A N 1
ATOM 4220 C CA . VAL A 1 274 ? -26.142 -16.036 21.741 1.00 21.96 274 VAL A CA 1
ATOM 4221 C C . VAL A 1 274 ? -26.006 -16.590 23.153 1.00 22.97 274 VAL A C 1
ATOM 4222 O O . VAL A 1 274 ? -25.082 -16.261 23.896 1.00 23.80 274 VAL A O 1
ATOM 4235 N N . THR A 1 275 ? -26.932 -17.471 23.515 1.00 21.42 275 THR A N 1
ATOM 4236 C CA . THR A 1 275 ? -26.848 -18.212 24.760 1.00 22.11 275 THR A CA 1
ATOM 4237 C C . THR A 1 275 ? -25.913 -19.396 24.557 1.00 20.97 275 THR A C 1
ATOM 4238 O O . THR A 1 275 ? -26.118 -20.203 23.646 1.00 22.99 275 THR A O 1
ATOM 4249 N N . VAL A 1 276 ? -24.894 -19.498 25.403 1.00 20.63 276 VAL A N 1
ATOM 4250 C CA . VAL A 1 276 ? -23.912 -20.574 25.340 1.00 19.91 276 VAL A CA 1
ATOM 4251 C C . VAL A 1 276 ? -23.984 -21.382 26.627 1.00 18.62 276 VAL A C 1
ATOM 4252 O O . VAL A 1 276 ? -23.909 -20.818 27.726 1.00 20.39 276 VAL A O 1
ATOM 4265 N N . ASP A 1 277 ? -24.165 -22.690 26.494 1.00 19.59 277 ASP A N 1
ATOM 4266 C CA . ASP A 1 277 ? -24.050 -23.614 27.612 1.00 18.88 277 ASP A CA 1
ATOM 4267 C C . ASP A 1 277 ? -22.788 -24.443 27.414 1.00 17.67 277 ASP A C 1
ATOM 4268 O O . ASP A 1 277 ? -22.433 -24.777 26.285 1.00 20.89 277 ASP A O 1
ATOM 4277 N N . TYR A 1 278 ? -22.067 -24.709 28.494 1.00 22.24 278 TYR A N 1
ATOM 4278 C CA . TYR A 1 278 ? -20.799 -25.432 28.419 1.00 20.93 278 TYR A CA 1
ATOM 4279 C C . TYR A 1 278 ? -20.833 -26.534 29.459 1.00 21.10 278 TYR A C 1
ATOM 4280 O O . TYR A 1 278 ? -20.913 -26.251 30.659 1.00 22.36 278 TYR A O 1
ATOM 4298 N N . GLU A 1 279 ? -20.747 -27.784 29.010 1.00 20.47 279 GLU A N 1
ATOM 4299 C CA . GLU A 1 279 ? -20.816 -28.940 29.896 1.00 19.99 279 GLU A CA 1
ATOM 4300 C C . GLU A 1 279 ? -19.481 -29.659 29.798 1.00 20.41 279 GLU A C 1
ATOM 4301 O O . GLU A 1 279 ? -19.193 -30.299 28.784 1.00 20.83 279 GLU A O 1
ATOM 4313 N N . SER A 1 280 ? -18.667 -29.539 30.836 1.00 21.29 280 SER A N 1
ATOM 4314 C CA . SER A 1 280 ? -17.400 -30.247 30.911 1.00 23.61 280 SER A CA 1
ATOM 4315 C C . SER A 1 280 ? -17.633 -31.607 31.548 1.00 21.87 280 SER A C 1
ATOM 4316 O O . SER A 1 280 ? -18.097 -31.701 32.695 1.00 24.35 280 SER A O 1
ATOM 4324 N N . VAL A 1 281 ? -17.315 -32.652 30.801 1.00 22.61 281 VAL A N 1
ATOM 4325 C CA . VAL A 1 281 ? -17.487 -34.032 31.250 1.00 24.37 281 VAL A CA 1
ATOM 4326 C C . VAL A 1 281 ? -16.131 -34.689 31.043 1.00 24.14 281 VAL A C 1
ATOM 4327 O O . VAL A 1 281 ? -15.946 -35.485 30.104 1.00 23.36 281 VAL A O 1
ATOM 4340 N N . PRO A 1 282 ? -15.155 -34.362 31.893 1.00 26.00 282 PRO A N 1
ATOM 4341 C CA . PRO A 1 282 ? -13.763 -34.763 31.627 1.00 27.08 282 PRO A CA 1
ATOM 4342 C C . PRO A 1 282 ? -13.511 -36.261 31.762 1.00 27.82 282 PRO A C 1
ATOM 4343 O O . PRO A 1 282 ? -12.419 -36.721 31.390 1.00 27.35 282 PRO A O 1
ATOM 4354 N N . ASP A 1 283 ? -14.488 -37.029 32.249 1.00 26.57 283 ASP A N 1
ATOM 4355 C CA . ASP A 1 283 ? -14.398 -38.479 32.324 1.00 30.73 283 ASP A CA 1
ATOM 4356 C C . ASP A 1 283 ? -15.034 -39.184 31.128 1.00 30.87 283 ASP A C 1
ATOM 4357 O O . ASP A 1 283 ? -14.933 -40.410 31.026 1.00 31.51 283 ASP A O 1
ATOM 4366 N N . ALA A 1 284 ? -15.683 -38.452 30.228 1.00 28.40 284 ALA A N 1
ATOM 4367 C CA . ALA A 1 284 ? -16.418 -39.063 29.131 1.00 27.55 284 ALA A CA 1
ATOM 4368 C C . ALA A 1 284 ? -15.507 -39.324 27.938 1.00 26.55 284 ALA A C 1
ATOM 4369 O O . ALA A 1 284 ? -14.560 -38.572 27.673 1.00 25.58 284 ALA A O 1
ATOM 4376 N N . SER A 1 285 ? -15.813 -40.397 27.212 1.00 26.02 285 SER A N 1
ATOM 4377 C CA . SER A 1 285 ? -15.109 -40.694 25.976 1.00 23.95 285 SER A CA 1
ATOM 4378 C C . SER A 1 285 ? -15.543 -39.726 24.874 1.00 21.59 285 SER A C 1
ATOM 4379 O O . SER A 1 285 ? -16.503 -38.968 25.012 1.00 21.95 285 SER A O 1
ATOM 4387 N N . HIS A 1 286 ? -14.807 -39.772 23.762 1.00 22.63 286 HIS A N 1
ATOM 4388 C CA . HIS A 1 286 ? -15.011 -38.823 22.673 1.00 20.56 286 HIS A CA 1
ATOM 4389 C C . HIS A 1 286 ? -16.412 -38.950 22.080 1.00 20.40 286 HIS A C 1
ATOM 4390 O O . HIS A 1 286 ? -17.064 -37.939 21.795 1.00 20.01 286 HIS A O 1
ATOM 4404 N N . MET A 1 287 ? -16.889 -40.183 21.876 1.00 21.40 287 MET A N 1
ATOM 4405 C CA A MET A 1 287 ? -18.217 -40.426 21.308 0.38 20.07 287 MET A CA 1
ATOM 4406 C CA B MET A 1 287 ? -18.220 -40.420 21.311 0.62 19.74 287 MET A CA 1
ATOM 4407 C C . MET A 1 287 ? -19.181 -40.824 22.425 1.00 19.28 287 MET A C 1
ATOM 4408 O O . MET A 1 287 ? -19.644 -41.960 22.517 1.00 21.16 287 MET A O 1
ATOM 4435 N N . MET A 1 288 ? -19.480 -39.855 23.285 1.00 19.43 288 MET A N 1
ATOM 4436 C CA . MET A 1 288 ? -20.355 -40.171 24.401 1.00 18.98 288 MET A CA 1
ATOM 4437 C C . MET A 1 288 ? -21.686 -40.739 23.914 1.00 18.72 288 MET A C 1
ATOM 4438 O O . MET A 1 288 ? -22.266 -41.621 24.556 1.00 20.91 288 MET A O 1
ATOM 4452 N N . HIS A 1 289 ? -22.217 -40.210 22.809 1.00 18.04 289 HIS A N 1
ATOM 4453 C CA . HIS A 1 289 ? -23.512 -40.697 22.317 1.00 16.91 289 HIS A CA 1
ATOM 4454 C C . HIS A 1 289 ? -23.500 -42.192 22.022 1.00 19.59 289 HIS A C 1
ATOM 4455 O O . HIS A 1 289 ? -24.569 -42.809 21.969 1.00 20.80 289 HIS A O 1
ATOM 4470 N N . GLN A 1 290 ? -22.320 -42.776 21.826 1.00 20.63 290 GLN A N 1
ATOM 4471 C CA . GLN A 1 290 ? -22.151 -44.195 21.572 1.00 22.81 290 GLN A CA 1
ATOM 4472 C C . GLN A 1 290 ? -21.706 -44.968 22.809 1.00 24.94 290 GLN A C 1
ATOM 4473 O O . GLN A 1 290 ? -22.206 -46.080 23.055 1.00 27.71 290 GLN A O 1
ATOM 4487 N N . SER A 1 291 ? -20.801 -44.398 23.618 1.00 23.77 291 SER A N 1
ATOM 4488 C CA . SER A 1 291 ? -20.282 -45.101 24.790 1.00 25.10 291 SER A CA 1
ATOM 4489 C C . SER A 1 291 ? -21.180 -44.953 26.017 1.00 27.18 291 SER A C 1
ATOM 4490 O O . SER A 1 291 ? -21.152 -45.820 26.899 1.00 29.15 291 SER A O 1
ATOM 4498 N N . ALA A 1 292 ? -21.948 -43.865 26.112 1.00 25.58 292 ALA A N 1
ATOM 4499 C CA . ALA A 1 292 ? -22.855 -43.626 27.240 1.00 23.53 292 ALA A CA 1
ATOM 4500 C C . ALA A 1 292 ? -24.113 -42.960 26.703 1.00 23.59 292 ALA A C 1
ATOM 4501 O O . ALA A 1 292 ? -24.382 -41.776 26.962 1.00 23.06 292 ALA A O 1
ATOM 4508 N N . PRO A 1 293 ? -24.907 -43.703 25.922 1.00 22.33 293 PRO A N 1
ATOM 4509 C CA . PRO A 1 293 ? -26.039 -43.080 25.216 1.00 22.50 293 PRO A CA 1
ATOM 4510 C C . PRO A 1 293 ? -27.057 -42.430 26.137 1.00 22.68 293 PRO A C 1
ATOM 4511 O O . PRO A 1 293 ? -27.597 -41.361 25.814 1.00 21.67 293 PRO A O 1
ATOM 4522 N N . ALA A 1 294 ? -27.363 -43.069 27.268 1.00 22.57 294 ALA A N 1
ATOM 4523 C CA . ALA A 1 294 ? -28.348 -42.509 28.187 1.00 23.63 294 ALA A CA 1
ATOM 4524 C C . ALA A 1 294 ? -27.872 -41.178 28.740 1.00 24.56 294 ALA A C 1
ATOM 4525 O O . ALA A 1 294 ? -28.658 -40.235 28.873 1.00 23.66 294 ALA A O 1
ATOM 4532 N N . ARG A 1 295 ? -26.573 -41.081 29.049 1.00 25.62 295 ARG A N 1
ATOM 4533 C CA . ARG A 1 295 ? -26.030 -39.843 29.588 1.00 24.59 295 ARG A CA 1
ATOM 4534 C C . ARG A 1 295 ? -26.059 -38.743 28.539 1.00 21.73 295 ARG A C 1
ATOM 4535 O O . ARG A 1 295 ? -26.453 -37.610 28.838 1.00 23.88 295 ARG A O 1
ATOM 4556 N N . TYR A 1 296 ? -25.666 -39.069 27.302 1.00 21.11 296 TYR A N 1
ATOM 4557 C CA . TYR A 1 296 ? -25.738 -38.115 26.204 1.00 19.17 296 TYR A CA 1
ATOM 4558 C C . TYR A 1 296 ? -27.159 -37.614 25.998 1.00 19.60 296 TYR A C 1
ATOM 4559 O O . TYR A 1 296 ? -27.384 -36.410 25.849 1.00 19.33 296 TYR A O 1
ATOM 4577 N N . VAL A 1 297 ? -28.138 -38.524 25.986 1.00 19.51 297 VAL A N 1
ATOM 4578 C CA . VAL A 1 297 ? -29.502 -38.114 25.663 1.00 21.44 297 VAL A CA 1
ATOM 4579 C C . VAL A 1 297 ? -30.098 -37.258 26.776 1.00 21.69 297 VAL A C 1
ATOM 4580 O O . VAL A 1 297 ? -30.873 -36.324 26.508 1.00 22.98 297 VAL A O 1
ATOM 4593 N N . GLU A 1 298 ? -29.720 -37.526 28.029 1.00 22.22 298 GLU A N 1
ATOM 4594 C CA . GLU A 1 298 ? -30.195 -36.709 29.144 1.00 24.79 298 GLU A CA 1
ATOM 4595 C C . GLU A 1 298 ? -29.658 -35.284 29.047 1.00 22.84 298 GLU A C 1
ATOM 4596 O O . GLU A 1 298 ? -30.381 -34.316 29.305 1.00 23.72 298 GLU A O 1
ATOM 4608 N N . ILE A 1 299 ? -28.390 -35.137 28.677 1.00 21.35 299 ILE A N 1
ATOM 4609 C CA . ILE A 1 299 ? -27.805 -33.816 28.462 1.00 22.20 299 ILE A CA 1
ATOM 4610 C C . ILE A 1 299 ? -28.527 -33.098 27.324 1.00 20.86 299 ILE A C 1
ATOM 4611 O O . ILE A 1 299 ? -28.904 -31.926 27.434 1.00 23.62 299 ILE A O 1
ATOM 4627 N N . PHE A 1 300 ? -28.699 -33.783 26.204 1.00 18.18 300 PHE A N 1
ATOM 4628 C CA . PHE A 1 300 ? -29.348 -33.159 25.051 1.00 19.35 300 PHE A CA 1
ATOM 4629 C C . PHE A 1 300 ? -30.778 -32.749 25.372 1.00 20.79 300 PHE A C 1
ATOM 4630 O O . PHE A 1 300 ? -31.222 -31.640 25.017 1.00 20.84 300 PHE A O 1
ATOM 4647 N N . THR A 1 301 ? -31.519 -33.636 26.035 1.00 19.76 301 THR A N 1
ATOM 4648 C CA . THR A 1 301 ? -32.941 -33.400 26.261 1.00 22.88 301 THR A CA 1
ATOM 4649 C C . THR A 1 301 ? -33.170 -32.252 27.235 1.00 23.17 301 THR A C 1
ATOM 4650 O O . THR A 1 301 ? -34.051 -31.418 27.012 1.00 25.96 301 THR A O 1
ATOM 4661 N N . ARG A 1 302 ? -32.432 -32.223 28.351 1.00 23.77 302 ARG A N 1
ATOM 4662 C CA . ARG A 1 302 ? -32.580 -31.130 29.310 1.00 25.85 302 ARG A CA 1
ATOM 4663 C C . ARG A 1 302 ? -32.380 -29.795 28.623 1.00 23.03 302 ARG A C 1
ATOM 4664 O O . ARG A 1 302 ? -33.100 -28.823 28.883 1.00 25.47 302 ARG A O 1
ATOM 4685 N N . TRP A 1 303 ? -31.388 -29.726 27.741 1.00 22.66 303 TRP A N 1
ATOM 4686 C CA . TRP A 1 303 ? -31.049 -28.476 27.083 1.00 21.75 303 TRP A CA 1
ATOM 4687 C C . TRP A 1 303 ? -32.045 -28.150 25.978 1.00 23.26 303 TRP A C 1
ATOM 4688 O O . TRP A 1 303 ? -32.521 -27.009 25.882 1.00 23.59 303 TRP A O 1
ATOM 4709 N N . ALA A 1 304 ? -32.382 -29.148 25.149 1.00 22.72 304 ALA A N 1
ATOM 4710 C CA . ALA A 1 304 ? -33.287 -28.917 24.027 1.00 26.05 304 ALA A CA 1
ATOM 4711 C C . ALA A 1 304 ? -34.680 -28.565 24.515 1.00 28.43 304 ALA A C 1
ATOM 4712 O O . ALA A 1 304 ? -35.353 -27.711 23.925 1.00 29.93 304 ALA A O 1
ATOM 4719 N N . ALA A 1 305 ? -35.123 -29.208 25.599 1.00 29.09 305 ALA A N 1
ATOM 4720 C CA . ALA A 1 305 ? -36.469 -28.995 26.105 1.00 30.09 305 ALA A CA 1
ATOM 4721 C C . ALA A 1 305 ? -36.690 -27.558 26.546 1.00 30.76 305 ALA A C 1
ATOM 4722 O O . ALA A 1 305 ? -37.840 -27.122 26.643 1.00 33.19 305 ALA A O 1
ATOM 4729 N N . ALA A 1 306 ? -35.621 -26.818 26.822 1.00 29.66 306 ALA A N 1
ATOM 4730 C CA . ALA A 1 306 ? -35.725 -25.445 27.289 1.00 31.56 306 ALA A CA 1
ATOM 4731 C C . ALA A 1 306 ? -35.528 -24.420 26.179 1.00 33.74 306 ALA A C 1
ATOM 4732 O O . ALA A 1 306 ? -35.481 -23.222 26.462 1.00 36.08 306 ALA A O 1
ATOM 4739 N N . LEU A 1 307 ? -35.427 -24.854 24.922 1.00 35.66 307 LEU A N 1
ATOM 4740 C CA . LEU A 1 307 ? -35.170 -23.924 23.829 1.00 35.93 307 LEU A CA 1
ATOM 4741 C C . LEU A 1 307 ? -36.353 -23.005 23.516 1.00 42.70 307 LEU A C 1
ATOM 4742 O O . LEU A 1 307 ? -36.258 -21.790 23.736 1.00 46.91 307 LEU A O 1
ATOM 4758 N N . ALA A 1 308 ? -37.463 -23.538 23.011 1.00 44.14 308 ALA A N 1
ATOM 4759 C CA . ALA A 1 308 ? -38.418 -22.660 22.326 1.00 46.87 308 ALA A CA 1
ATOM 4760 C C . ALA A 1 308 ? -39.879 -23.021 22.504 1.00 47.68 308 ALA A C 1
ATOM 4761 O O . ALA A 1 308 ? -40.723 -22.545 21.743 1.00 49.87 308 ALA A O 1
ATOM 4768 N N . MET B 1 1 ? -18.670 14.515 5.470 1.00 27.57 1 MET B N 1
ATOM 4769 C CA . MET B 1 1 ? -18.342 13.071 5.359 1.00 26.10 1 MET B CA 1
ATOM 4770 C C . MET B 1 1 ? -17.500 12.854 4.110 1.00 24.32 1 MET B C 1
ATOM 4771 O O . MET B 1 1 ? -17.927 13.196 3.001 1.00 24.72 1 MET B O 1
ATOM 4787 N N . VAL B 1 2 ? -16.306 12.302 4.290 1.00 24.35 2 VAL B N 1
ATOM 4788 C CA . VAL B 1 2 ? -15.450 11.905 3.179 1.00 23.46 2 VAL B CA 1
ATOM 4789 C C . VAL B 1 2 ? -15.647 10.407 2.994 1.00 23.71 2 VAL B C 1
ATOM 4790 O O . VAL B 1 2 ? -15.190 9.610 3.819 1.00 23.37 2 VAL B O 1
ATOM 4803 N N . THR B 1 3 ? -16.359 10.025 1.934 1.00 21.91 3 THR B N 1
ATOM 4804 C CA . THR B 1 3 ? -16.630 8.613 1.698 1.00 19.72 3 THR B CA 1
ATOM 4805 C C . THR B 1 3 ? -15.352 7.896 1.264 1.00 20.93 3 THR B C 1
ATOM 4806 O O . THR B 1 3 ? -14.374 8.517 0.834 1.00 23.17 3 THR B O 1
ATOM 4817 N N . SER B 1 4 ? -15.378 6.566 1.372 1.00 22.45 4 SER B N 1
ATOM 4818 C CA . SER B 1 4 ? -14.183 5.784 1.069 1.00 21.88 4 SER B CA 1
ATOM 4819 C C . SER B 1 4 ? -14.593 4.355 0.768 1.00 19.21 4 SER B C 1
ATOM 4820 O O . SER B 1 4 ? -15.517 3.844 1.419 1.00 18.72 4 SER B O 1
ATOM 4828 N N . PRO B 1 5 ? -13.956 3.686 -0.196 1.00 19.06 5 PRO B N 1
ATOM 4829 C CA . PRO B 1 5 ? -14.288 2.267 -0.426 1.00 18.91 5 PRO B CA 1
ATOM 4830 C C . PRO B 1 5 ? -14.209 1.404 0.817 1.00 18.23 5 PRO B C 1
ATOM 4831 O O . PRO B 1 5 ? -15.049 0.510 0.992 1.00 19.20 5 PRO B O 1
ATOM 4842 N N . ALA B 1 6 ? -13.214 1.644 1.680 1.00 19.45 6 ALA B N 1
ATOM 4843 C CA . ALA B 1 6 ? -13.068 0.846 2.899 1.00 20.52 6 ALA B CA 1
ATOM 4844 C C . ALA B 1 6 ? -14.278 0.992 3.815 1.00 20.75 6 ALA B C 1
ATOM 4845 O O . ALA B 1 6 ? -14.628 0.053 4.550 1.00 21.33 6 ALA B O 1
ATOM 4852 N N . LEU B 1 7 ? -14.923 2.156 3.792 1.00 21.97 7 LEU B N 1
ATOM 4853 C CA . LEU B 1 7 ? -16.072 2.423 4.642 1.00 20.78 7 LEU B CA 1
ATOM 4854 C C . LEU B 1 7 ? -17.388 2.077 3.970 1.00 20.14 7 LEU B C 1
ATOM 4855 O O . LEU B 1 7 ? -18.432 2.119 4.629 1.00 22.07 7 LEU B O 1
ATOM 4871 N N . ARG B 1 8 ? -17.363 1.715 2.690 1.00 17.75 8 ARG B N 1
ATOM 4872 C CA . ARG B 1 8 ? -18.548 1.193 1.999 1.00 18.24 8 ARG B CA 1
ATOM 4873 C C . ARG B 1 8 ? -19.706 2.192 1.983 1.00 18.96 8 ARG B C 1
ATOM 4874 O O . ARG B 1 8 ? -20.877 1.807 2.039 1.00 21.02 8 ARG B O 1
ATOM 4895 N N . ASP B 1 9 ? -19.372 3.484 1.857 1.00 20.25 9 ASP B N 1
ATOM 4896 C CA . ASP B 1 9 ? -20.356 4.558 1.784 1.00 19.53 9 ASP B CA 1
ATOM 4897 C C . ASP B 1 9 ? -20.279 5.302 0.447 1.00 19.30 9 ASP B C 1
ATOM 4898 O O . ASP B 1 9 ? -20.633 6.490 0.360 1.00 21.23 9 ASP B O 1
ATOM 4907 N N . VAL B 1 10 ? -19.933 4.564 -0.615 1.00 17.97 10 VAL B N 1
ATOM 4908 C CA . VAL B 1 10 ? -19.610 5.096 -1.930 1.00 18.79 10 VAL B CA 1
ATOM 4909 C C . VAL B 1 10 ? -20.706 4.875 -2.960 1.00 17.49 10 VAL B C 1
ATOM 4910 O O . VAL B 1 10 ? -20.570 5.360 -4.102 1.00 19.55 10 VAL B O 1
ATOM 4923 N N . HIS B 1 11 ? -21.788 4.178 -2.609 1.00 17.95 11 HIS B N 1
ATOM 4924 C CA . HIS B 1 11 ? -22.782 3.792 -3.606 1.00 18.18 11 HIS B CA 1
ATOM 4925 C C . HIS B 1 11 ? -23.604 4.988 -4.084 1.00 18.87 11 HIS B C 1
ATOM 4926 O O . HIS B 1 11 ? -23.730 6.011 -3.405 1.00 21.55 11 HIS B O 1
ATOM 4940 N N . VAL B 1 12 ? -24.163 4.829 -5.279 1.00 21.38 12 VAL B N 1
ATOM 4941 C CA . VAL B 1 12 ? -24.888 5.906 -5.970 1.00 22.88 12 VAL B CA 1
ATOM 4942 C C . VAL B 1 12 ? -26.175 5.317 -6.553 1.00 18.69 12 VAL B C 1
ATOM 4943 O O . VAL B 1 12 ? -26.324 4.104 -6.648 1.00 21.68 12 VAL B O 1
ATOM 4956 N N . PRO B 1 13 ? -27.114 6.179 -6.949 1.00 20.89 13 PRO B N 1
ATOM 4957 C CA . PRO B 1 13 ? -28.364 5.652 -7.530 1.00 21.57 13 PRO B CA 1
ATOM 4958 C C . PRO B 1 13 ? -28.150 5.122 -8.941 1.00 21.07 13 PRO B C 1
ATOM 4959 O O . PRO B 1 13 ? -27.237 5.540 -9.655 1.00 23.17 13 PRO B O 1
ATOM 4970 N N . HIS B 1 14 ? -29.047 4.216 -9.350 1.00 18.87 14 HIS B N 1
ATOM 4971 C CA . HIS B 1 14 ? -29.066 3.678 -10.706 1.00 19.62 14 HIS B CA 1
ATOM 4972 C C . HIS B 1 14 ? -30.465 3.715 -11.306 1.00 22.43 14 HIS B C 1
ATOM 4973 O O . HIS B 1 14 ? -31.384 4.299 -10.721 1.00 22.86 14 HIS B O 1
ATOM 4987 N N . ALA B 1 15 ? -30.634 3.106 -12.482 1.00 22.42 15 ALA B N 1
ATOM 4988 C CA . ALA B 1 15 ? -31.877 3.233 -13.236 1.00 23.60 15 ALA B CA 1
ATOM 4989 C C . ALA B 1 15 ? -32.998 2.366 -12.687 1.00 24.13 15 ALA B C 1
ATOM 4990 O O . ALA B 1 15 ? -34.160 2.577 -13.063 1.00 27.29 15 ALA B O 1
ATOM 4997 N N . TYR B 1 16 ? -32.681 1.410 -11.814 1.00 21.35 16 TYR B N 1
ATOM 4998 C CA . TYR B 1 16 ? -33.661 0.568 -11.150 1.00 19.36 16 TYR B CA 1
ATOM 4999 C C . TYR B 1 16 ? -33.480 0.703 -9.643 1.00 19.08 16 TYR B C 1
ATOM 5000 O O . TYR B 1 16 ? -32.349 0.899 -9.161 1.00 21.92 16 TYR B O 1
ATOM 5018 N N . PRO B 1 17 ? -34.561 0.595 -8.878 1.00 22.36 17 PRO B N 1
ATOM 5019 C CA . PRO B 1 17 ? -34.442 0.564 -7.416 1.00 22.17 17 PRO B CA 1
ATOM 5020 C C . PR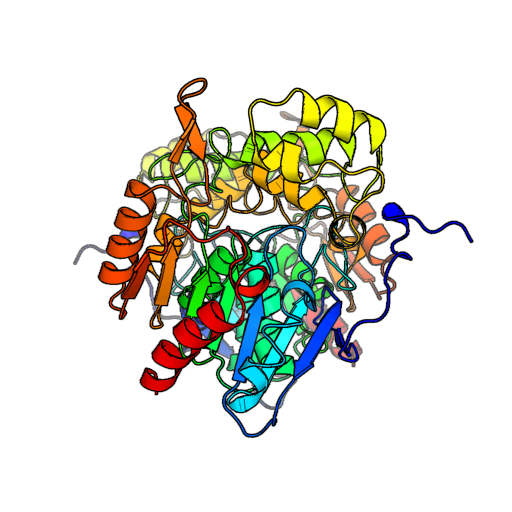O B 1 17 ? -33.798 -0.735 -6.961 1.00 22.36 17 PRO B C 1
ATOM 5021 O O . PRO B 1 17 ? -33.866 -1.767 -7.634 1.00 24.48 17 PRO B O 1
ATOM 5032 N N . GLU B 1 18 ? -33.183 -0.674 -5.779 1.00 20.17 18 GLU B N 1
ATOM 5033 C CA A GLU B 1 18 ? -32.420 -1.783 -5.233 0.88 18.46 18 GLU B CA 1
ATOM 5034 C CA B GLU B 1 18 ? -32.411 -1.776 -5.229 0.12 19.09 18 GLU B CA 1
ATOM 5035 C C . GLU B 1 18 ? -33.163 -2.416 -4.072 1.00 19.63 18 GLU B C 1
ATOM 5036 O O . GLU B 1 18 ? -33.879 -1.744 -3.331 1.00 21.02 18 GLU B O 1
ATOM 5059 N N . GLN B 1 19 ? -33.008 -3.734 -3.951 1.00 17.66 19 GLN B N 1
ATOM 5060 C CA . GLN B 1 19 ? -33.635 -4.530 -2.909 1.00 16.20 19 GLN B CA 1
ATOM 5061 C C . GLN B 1 19 ? -32.578 -5.369 -2.208 1.00 15.69 19 GLN B C 1
ATOM 5062 O O . GLN B 1 19 ? -31.517 -5.638 -2.763 1.00 16.80 19 GLN B O 1
ATOM 5076 N N . GLN B 1 20 ? -32.850 -5.756 -0.958 1.00 16.62 20 GLN B N 1
ATOM 5077 C CA . GLN B 1 20 ? -31.933 -6.587 -0.187 1.00 17.09 20 GLN B CA 1
ATOM 5078 C C . GLN B 1 20 ? -32.680 -7.777 0.394 1.00 18.32 20 GLN B C 1
ATOM 5079 O O . GLN B 1 20 ? -33.856 -7.674 0.753 1.00 21.40 20 GLN B O 1
ATOM 5093 N N . VAL B 1 21 ? -31.986 -8.908 0.475 1.00 17.42 21 VAL B N 1
ATOM 5094 C CA . VAL B 1 21 ? -32.516 -10.131 1.070 1.00 18.57 21 VAL B CA 1
ATOM 5095 C C . VAL B 1 21 ? -31.460 -10.712 2.008 1.00 16.99 21 VAL B C 1
ATOM 5096 O O . VAL B 1 21 ? -30.264 -10.708 1.692 1.00 16.28 21 VAL B O 1
ATOM 5109 N N . ASP B 1 22 ? -31.907 -11.188 3.175 1.00 16.64 22 ASP B N 1
ATOM 5110 C CA . ASP B 1 22 ? -31.056 -11.928 4.103 1.00 15.69 22 ASP B CA 1
ATOM 5111 C C . ASP B 1 22 ? -30.988 -13.380 3.645 1.00 16.97 22 ASP B C 1
ATOM 5112 O O . ASP B 1 22 ? -32.009 -14.090 3.617 1.00 15.84 22 ASP B O 1
ATOM 5121 N N . LEU B 1 23 ? -29.786 -13.822 3.260 1.00 15.04 23 LEU B N 1
ATOM 5122 C CA . LEU B 1 23 ? -29.576 -15.199 2.853 1.00 17.23 23 LEU B CA 1
ATOM 5123 C C . LEU B 1 23 ? -29.020 -16.064 3.978 1.00 16.50 23 LEU B C 1
ATOM 5124 O O . LEU B 1 23 ? -28.741 -17.241 3.746 1.00 15.97 23 LEU B O 1
ATOM 5140 N N . GLY B 1 24 ? -28.855 -15.512 5.185 1.00 15.81 24 GLY B N 1
ATOM 5141 C CA . GLY B 1 24 ? -28.252 -16.233 6.294 1.00 15.89 24 GLY B CA 1
ATOM 5142 C C . GLY B 1 24 ? -26.921 -15.643 6.726 1.00 14.88 24 GLY B C 1
ATOM 5143 O O . GLY B 1 24 ? -26.879 -14.777 7.612 1.00 16.63 24 GLY B O 1
ATOM 5147 N N . GLU B 1 25 ? -25.822 -16.104 6.117 1.00 17.32 25 GLU B N 1
ATOM 5148 C CA . GLU B 1 25 ? -24.536 -15.491 6.404 1.00 14.78 25 GLU B CA 1
ATOM 5149 C C . GLU B 1 25 ? -24.491 -14.057 5.907 1.00 14.39 25 GLU B C 1
ATOM 5150 O O . GLU B 1 25 ? -23.941 -13.180 6.591 1.00 16.41 25 GLU B O 1
ATOM 5162 N N . ILE B 1 26 ? -25.013 -13.818 4.694 1.00 14.38 26 ILE B N 1
ATOM 5163 C CA . ILE B 1 26 ? -24.888 -12.540 4.010 1.00 15.22 26 ILE B CA 1
ATOM 5164 C C . ILE B 1 26 ? -26.253 -11.934 3.721 1.00 15.15 26 ILE B C 1
ATOM 5165 O O . ILE B 1 26 ? -27.287 -12.612 3.699 1.00 16.40 26 ILE B O 1
ATOM 5181 N N . THR B 1 27 ? -26.223 -10.631 3.461 1.00 15.06 27 THR B N 1
ATOM 5182 C CA . THR B 1 27 ? -27.303 -9.922 2.796 1.00 14.96 27 THR B CA 1
ATOM 5183 C C . THR B 1 27 ? -26.872 -9.690 1.356 1.00 16.09 27 THR B C 1
ATOM 5184 O O . THR B 1 27 ? -25.723 -9.275 1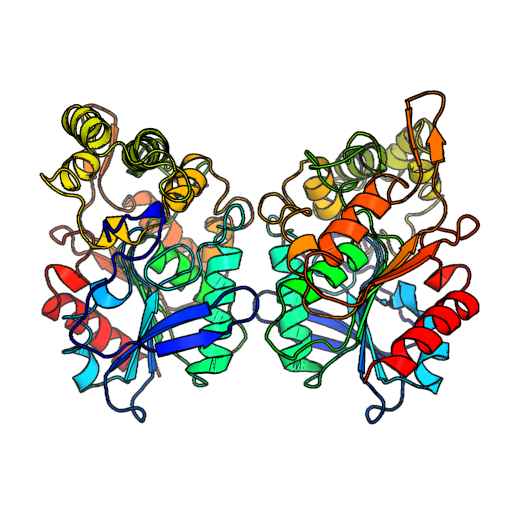.102 1.00 17.11 27 THR B O 1
ATOM 5195 N N . MET B 1 28 ? -27.760 -9.993 0.419 1.00 15.91 28 MET B N 1
ATOM 5196 C CA . MET B 1 28 ? -27.510 -9.805 -1.004 1.00 14.00 28 MET B CA 1
ATOM 5197 C C . MET B 1 28 ? -28.370 -8.666 -1.532 1.00 14.57 28 MET B C 1
ATOM 5198 O O . MET B 1 28 ? -29.595 -8.634 -1.311 1.00 15.29 28 MET B O 1
ATOM 5212 N N . ASN B 1 29 ? -27.728 -7.734 -2.230 1.00 16.22 29 ASN B N 1
ATOM 5213 C CA . ASN B 1 29 ? -28.385 -6.605 -2.890 1.00 14.42 29 ASN B CA 1
ATOM 5214 C C . ASN B 1 29 ? -28.629 -6.974 -4.346 1.00 15.39 29 ASN B C 1
ATOM 5215 O O . ASN B 1 29 ? -27.829 -7.695 -4.943 1.00 16.68 29 ASN B O 1
ATOM 5226 N N . TYR B 1 30 ? -29.774 -6.541 -4.890 1.00 14.59 30 TYR B N 1
ATOM 5227 C CA . TYR B 1 30 ? -30.143 -6.913 -6.245 1.00 14.07 30 TYR B CA 1
ATOM 5228 C C . TYR B 1 30 ? -31.124 -5.896 -6.802 1.00 13.08 30 TYR B C 1
ATOM 5229 O O . TYR B 1 30 ? -31.657 -5.049 -6.074 1.00 17.35 30 TYR B O 1
ATOM 5247 N N . ALA B 1 31 ? -31.370 -6.002 -8.108 1.00 16.33 31 ALA B N 1
ATOM 5248 C CA . ALA B 1 31 ? -32.385 -5.213 -8.792 1.00 17.89 31 ALA B CA 1
ATOM 5249 C C . ALA B 1 31 ? -33.175 -6.125 -9.726 1.00 17.22 31 ALA B C 1
ATOM 5250 O O . ALA B 1 31 ? -32.718 -7.188 -10.143 1.00 17.57 31 ALA B O 1
ATOM 5257 N N . GLU B 1 32 ? -34.358 -5.682 -10.066 1.00 19.11 32 GLU B N 1
ATOM 5258 C CA . GLU B 1 32 ? -35.339 -6.503 -10.765 1.00 19.74 32 GLU B CA 1
ATOM 5259 C C . GLU B 1 32 ? -35.882 -5.689 -11.923 1.00 20.18 32 GLU B C 1
ATOM 5260 O O . GLU B 1 32 ? -36.050 -4.473 -11.792 1.00 22.53 32 GLU B O 1
ATOM 5272 N N . ALA B 1 33 ? -36.180 -6.353 -13.041 1.00 17.94 33 ALA B N 1
ATOM 5273 C CA . ALA B 1 33 ? -36.748 -5.688 -14.203 1.00 18.15 33 ALA B CA 1
ATOM 5274 C C . ALA B 1 33 ? -37.704 -6.644 -14.904 1.00 18.52 33 ALA B C 1
ATOM 5275 O O . ALA B 1 33 ? -37.537 -7.868 -14.843 1.00 19.20 33 ALA B O 1
ATOM 5282 N N . GLY B 1 34 ? -38.726 -6.077 -15.547 1.00 19.11 34 GLY B N 1
ATOM 5283 C CA . GLY B 1 34 ? -39.604 -6.854 -16.408 1.00 18.87 34 GLY B CA 1
ATOM 5284 C C . GLY B 1 34 ? -40.869 -7.328 -15.719 1.00 19.76 34 GLY B C 1
ATOM 5285 O O . GLY B 1 34 ? -41.113 -7.076 -14.537 1.00 20.43 34 GLY B O 1
ATOM 5289 N N . ASP B 1 35 ? -41.688 -8.043 -16.499 1.00 18.84 35 ASP B N 1
ATOM 5290 C CA . ASP B 1 35 ? -42.976 -8.539 -16.024 1.00 20.07 35 ASP B CA 1
ATOM 5291 C C . ASP B 1 35 ? -42.774 -9.808 -15.213 1.00 22.51 35 ASP B C 1
ATOM 5292 O O . ASP B 1 35 ? -42.220 -10.779 -15.741 1.00 21.23 35 ASP B O 1
ATOM 5301 N N . PRO B 1 36 ? -43.178 -9.848 -13.935 1.00 22.86 36 PRO B N 1
ATOM 5302 C CA . PRO B 1 36 ? -42.896 -11.046 -13.125 1.00 24.07 36 PRO B CA 1
ATOM 5303 C C . PRO B 1 36 ? -43.502 -12.323 -13.656 1.00 26.27 36 PRO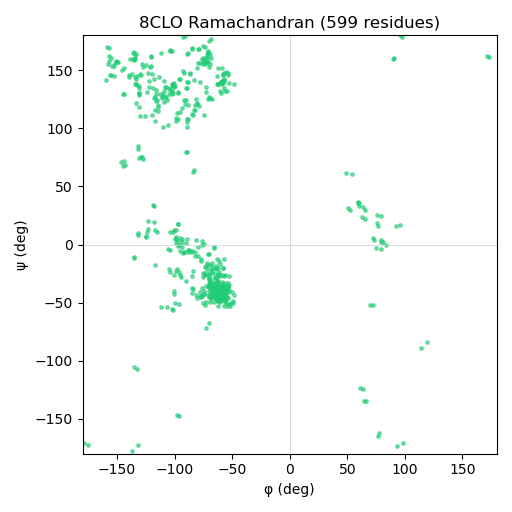 B C 1
ATOM 5304 O O . PRO B 1 36 ? -43.128 -13.398 -13.183 1.00 25.90 36 PRO B O 1
ATOM 5315 N N . ASP B 1 37 ? -44.472 -12.255 -14.558 1.00 26.51 37 ASP B N 1
ATOM 5316 C CA . ASP B 1 37 ? -45.086 -13.477 -15.047 1.00 27.98 37 ASP B CA 1
ATOM 5317 C C . ASP B 1 37 ? -44.313 -14.099 -16.197 1.00 26.11 37 ASP B C 1
ATOM 5318 O O . ASP B 1 37 ? -44.658 -15.207 -16.622 1.00 28.43 37 ASP B O 1
ATOM 5327 N N . ARG B 1 38 ? -43.274 -13.427 -16.684 1.00 25.11 38 ARG B N 1
ATOM 5328 C CA . ARG B 1 38 ? -42.444 -13.908 -17.790 1.00 24.71 38 ARG B CA 1
ATOM 5329 C C . ARG B 1 38 ? -41.311 -14.769 -17.259 1.00 22.91 38 ARG B C 1
ATOM 5330 O O . ARG B 1 38 ? -41.009 -14.778 -16.058 1.00 22.78 38 ARG B O 1
ATOM 5351 N N . PRO B 1 39 ? -40.641 -15.531 -18.128 1.00 20.40 39 PRO B N 1
ATOM 5352 C CA . PRO B 1 39 ? -39.617 -16.464 -17.629 1.00 18.58 39 PRO B CA 1
ATOM 5353 C C . PRO B 1 39 ? -38.504 -15.754 -16.872 1.00 18.61 39 PRO B C 1
ATOM 5354 O O . PRO B 1 39 ? -38.037 -14.694 -17.280 1.00 19.98 39 PRO B O 1
ATOM 5365 N N . ALA B 1 40 ? -38.056 -16.369 -15.774 1.00 18.56 40 ALA B N 1
ATOM 5366 C CA . ALA B 1 40 ? -37.084 -15.729 -14.897 1.00 17.33 40 ALA B CA 1
ATOM 5367 C C . ALA B 1 40 ? -35.663 -15.915 -15.400 1.00 15.51 40 ALA B C 1
ATOM 5368 O O . ALA B 1 40 ? -35.271 -17.007 -15.851 1.00 15.79 40 ALA B O 1
ATOM 5375 N N . VAL B 1 41 ? -34.875 -14.851 -15.246 1.00 17.31 41 VAL B N 1
ATOM 5376 C CA . VAL B 1 41 ? -33.478 -14.805 -15.642 1.00 17.11 41 VAL B CA 1
ATOM 5377 C C . VAL B 1 41 ? -32.691 -14.218 -14.477 1.00 18.33 41 VAL B C 1
ATOM 5378 O O . VAL B 1 41 ? -33.128 -13.249 -13.845 1.00 20.35 41 VAL B O 1
ATOM 5391 N N . LEU B 1 42 ? -31.540 -14.813 -14.189 1.00 16.04 42 LEU B N 1
ATOM 5392 C CA . LEU B 1 42 ? -30.628 -14.370 -13.143 1.00 15.65 42 LEU B CA 1
ATOM 5393 C C . LEU B 1 42 ? -29.325 -13.948 -13.808 1.00 14.23 42 LEU B C 1
ATOM 5394 O O . LEU B 1 42 ? -28.721 -14.747 -14.532 1.00 14.22 42 LEU B O 1
ATOM 5410 N N . LEU B 1 43 ? -28.903 -12.693 -13.577 1.00 14.37 43 LEU B N 1
ATOM 5411 C CA . LEU B 1 43 ? -27.681 -12.141 -14.168 1.00 13.95 43 LEU B CA 1
ATOM 5412 C C . LEU B 1 43 ? -26.581 -12.008 -13.125 1.00 14.96 43 LEU B C 1
ATOM 5413 O O . LEU B 1 43 ? -26.787 -11.374 -12.084 1.00 14.81 43 LEU B O 1
ATOM 5429 N N . ILE B 1 44 ? -25.412 -12.569 -13.421 1.00 16.29 44 ILE B N 1
ATOM 5430 C CA . ILE B 1 44 ? -24.265 -12.593 -12.511 1.00 14.57 44 ILE B CA 1
ATOM 5431 C C . ILE B 1 44 ? -23.149 -11.759 -13.130 1.00 15.21 44 ILE B C 1
ATOM 5432 O O . ILE B 1 44 ? -22.661 -12.102 -14.219 1.00 14.57 44 ILE B O 1
ATOM 5448 N N . PRO B 1 45 ? -22.707 -10.682 -12.480 1.00 14.21 45 PRO B N 1
ATOM 5449 C CA . PRO B 1 45 ? -21.660 -9.830 -13.063 1.00 14.66 45 PRO B CA 1
ATOM 5450 C C . PRO B 1 45 ? -20.291 -10.482 -13.078 1.00 14.82 45 PRO B C 1
ATOM 5451 O O . PRO B 1 45 ? -20.021 -11.497 -12.433 1.00 16.35 45 PRO B O 1
ATOM 5462 N N . GLU B 1 46 ? -19.418 -9.845 -13.842 1.00 16.81 46 GLU B N 1
ATOM 5463 C CA . GLU B 1 46 ? -17.990 -10.128 -13.833 1.00 14.97 46 GLU B CA 1
ATOM 5464 C C . GLU B 1 46 ? -17.343 -9.684 -12.518 1.00 15.61 46 GLU B C 1
ATOM 5465 O O . GLU B 1 46 ? -17.874 -8.869 -11.760 1.00 16.50 46 GLU B O 1
ATOM 5477 N N . GLN B 1 47 ? -16.139 -10.193 -12.272 1.00 17.51 47 GLN B N 1
ATOM 5478 C CA . GLN B 1 47 ? -15.386 -9.728 -11.121 1.00 16.57 47 GLN B CA 1
ATOM 5479 C C . GLN B 1 47 ? -15.159 -8.220 -11.225 1.00 13.48 47 GLN B C 1
ATOM 5480 O O . GLN B 1 47 ? -14.868 -7.689 -12.299 1.00 15.89 47 GLN B O 1
ATOM 5494 N N . THR B 1 48 ? -15.320 -7.525 -10.099 1.00 16.06 48 THR B N 1
ATOM 5495 C CA . THR B 1 48 ? -15.242 -6.071 -9.946 1.00 16.38 48 THR B CA 1
ATOM 5496 C C . THR B 1 48 ? -16.536 -5.403 -10.414 1.00 17.89 48 THR B C 1
ATOM 5497 O O . THR B 1 48 ? -16.666 -4.183 -10.270 1.00 18.17 48 THR B O 1
ATOM 5508 N N . GLY B 1 49 ? -17.487 -6.155 -10.952 1.00 16.70 49 GLY B N 1
ATOM 5509 C CA . GLY B 1 49 ? -18.740 -5.592 -11.435 1.00 15.52 49 GLY B CA 1
ATOM 5510 C C . GLY B 1 49 ? -19.877 -5.796 -10.449 1.00 15.57 49 GLY B C 1
ATOM 5511 O O . GLY B 1 49 ? -20.008 -6.863 -9.851 1.00 14.51 49 GLY B O 1
ATOM 5515 N N . SER B 1 50 ? -20.700 -4.761 -10.298 1.00 14.58 50 SER B N 1
ATOM 5516 C CA . SER B 1 50 ? -21.931 -4.832 -9.527 1.00 14.68 50 SER B CA 1
ATOM 5517 C C . SER B 1 50 ? -23.112 -5.192 -10.435 1.00 14.90 50 SER B C 1
ATOM 5518 O O . SER B 1 50 ? -22.970 -5.322 -11.656 1.00 15.72 50 SER B O 1
ATOM 5526 N N . TRP B 1 51 ? -24.307 -5.324 -9.840 1.00 16.30 51 TRP B N 1
ATOM 5527 C CA . TRP B 1 51 ? -25.485 -5.722 -10.622 1.00 15.90 51 TRP B CA 1
ATOM 5528 C C . TRP B 1 51 ? -25.689 -4.801 -11.805 1.00 16.66 51 TRP B C 1
ATOM 5529 O O . TRP B 1 51 ? -26.086 -5.246 -12.885 1.00 16.34 51 TRP B O 1
ATOM 5550 N N . TRP B 1 52 ? -25.414 -3.509 -11.616 1.00 15.63 52 TRP B N 1
ATOM 5551 C CA . TRP B 1 52 ? -25.673 -2.477 -12.609 1.00 17.03 52 TRP B CA 1
ATOM 5552 C C . TRP B 1 52 ? -24.693 -2.515 -13.752 1.00 16.10 52 TRP B C 1
ATOM 5553 O O . TRP B 1 52 ? -24.822 -1.718 -14.697 1.00 17.22 52 TRP B O 1
ATOM 5574 N N . SER B 1 53 ? -23.757 -3.466 -13.717 1.00 16.82 53 SER B N 1
ATOM 5575 C CA . SER B 1 53 ? -23.037 -3.833 -14.923 1.00 16.96 53 SER B CA 1
ATOM 5576 C C . SER B 1 53 ? -23.982 -4.183 -16.061 1.00 17.19 53 SER B C 1
ATOM 5577 O O . SER B 1 53 ? -23.621 -4.036 -17.236 1.00 18.03 53 SER B O 1
ATOM 5585 N N . TYR B 1 54 ? -25.189 -4.657 -15.732 1.00 17.37 54 TYR B N 1
ATOM 5586 C CA . TYR B 1 54 ? -26.197 -5.104 -16.688 1.00 16.93 54 TYR B CA 1
ATOM 5587 C C . TYR B 1 54 ? -27.297 -4.071 -16.954 1.00 18.55 54 TYR B C 1
ATOM 5588 O O . TYR B 1 54 ? -28.318 -4.416 -17.556 1.00 17.64 54 TYR B O 1
ATOM 5606 N N . GLU B 1 55 ? -27.128 -2.824 -16.522 1.00 17.95 55 GLU B N 1
ATOM 5607 C CA . GLU B 1 55 ? -28.251 -1.887 -16.539 1.00 18.96 55 GLU B CA 1
ATOM 5608 C C . GLU B 1 55 ? -28.868 -1.754 -17.932 1.00 21.03 55 GLU B C 1
ATOM 5609 O O . GLU B 1 55 ? -30.091 -1.820 -18.076 1.00 21.61 55 GLU B O 1
ATOM 5621 N N . GLU B 1 56 ? -28.043 -1.576 -18.977 1.00 20.70 56 GLU B N 1
ATOM 5622 C CA . GLU B 1 56 ? -28.615 -1.413 -20.319 1.00 20.51 56 GLU B CA 1
ATOM 5623 C C . GLU B 1 56 ? -29.246 -2.714 -20.830 1.00 20.40 56 GLU B C 1
ATOM 5624 O O . GLU B 1 56 ? -30.353 -2.694 -21.394 1.00 21.69 56 GLU B O 1
ATOM 5636 N N . ALA B 1 57 ? -28.562 -3.849 -20.637 1.00 17.74 57 ALA B N 1
ATOM 5637 C CA . ALA B 1 57 ? -29.090 -5.134 -21.092 1.00 19.51 57 ALA B CA 1
ATOM 5638 C C . ALA B 1 57 ? -30.394 -5.485 -20.382 1.00 19.27 57 ALA B C 1
ATOM 5639 O O . ALA B 1 57 ? -31.285 -6.094 -20.983 1.00 22.06 57 ALA B O 1
ATOM 5646 N N . MET B 1 58 ? -30.534 -5.095 -19.111 1.00 19.15 58 MET B N 1
ATOM 5647 C CA A MET B 1 58 ? -31.779 -5.340 -18.383 0.90 18.87 58 MET B CA 1
ATOM 5648 C CA B MET B 1 58 ? -31.781 -5.385 -18.417 0.10 19.73 58 MET B CA 1
ATOM 5649 C C . MET B 1 58 ? -32.969 -4.708 -19.087 1.00 20.33 58 MET B C 1
ATOM 5650 O O . MET B 1 58 ? -34.058 -5.297 -19.157 1.00 24.07 58 MET B O 1
ATOM 5677 N N . GLY B 1 59 ? -32.800 -3.478 -19.572 1.00 21.48 59 GLY B N 1
ATOM 5678 C CA . GLY B 1 59 ? -33.924 -2.798 -20.199 1.00 24.70 59 GLY B CA 1
ATOM 5679 C C . GLY B 1 59 ? -34.377 -3.487 -21.467 1.00 25.46 59 GLY B C 1
ATOM 5680 O O . GLY B 1 59 ? -35.573 -3.509 -21.782 1.00 28.15 59 GLY B O 1
ATOM 5684 N N . LEU B 1 60 ? -33.434 -4.068 -22.206 1.00 23.40 60 LEU B N 1
ATOM 5685 C CA . LEU B 1 60 ? -33.775 -4.813 -23.405 1.00 20.65 60 LEU B CA 1
ATOM 5686 C C . LEU B 1 60 ? -34.321 -6.198 -23.068 1.00 20.21 60 LEU B C 1
ATOM 5687 O O . LEU B 1 60 ? -35.280 -6.654 -23.700 1.00 23.52 60 LEU B O 1
ATOM 5703 N N . LEU B 1 61 ? -33.732 -6.880 -22.084 1.00 19.74 61 LEU B N 1
ATOM 5704 C CA . LEU B 1 61 ? -34.241 -8.189 -21.680 1.00 20.19 61 LEU B CA 1
ATOM 5705 C C . LEU B 1 61 ? -35.651 -8.109 -21.102 1.00 20.20 61 LEU B C 1
ATOM 5706 O O . LEU B 1 61 ? -36.409 -9.085 -21.190 1.00 19.95 61 LEU B O 1
ATOM 5722 N N . SER B 1 62 ? -36.008 -6.972 -20.489 1.00 21.26 62 SER B N 1
ATOM 5723 C CA . SER B 1 62 ? -37.349 -6.770 -19.941 1.00 25.72 62 SER B CA 1
ATOM 5724 C C . SER B 1 62 ? -38.454 -6.934 -20.974 1.00 27.48 62 SER B C 1
ATOM 5725 O O . SER B 1 62 ? -39.640 -6.978 -20.604 1.00 27.27 62 SER B O 1
ATOM 5733 N N . GLU B 1 63 ? -38.118 -6.985 -22.259 1.00 26.21 63 GLU B N 1
ATOM 5734 C CA . GLU B 1 63 ? -39.157 -7.148 -23.267 1.00 25.61 63 GLU B CA 1
ATOM 5735 C C . GLU B 1 63 ? -39.771 -8.541 -23.224 1.00 25.88 63 GLU B C 1
ATOM 5736 O O . GLU B 1 63 ? -40.940 -8.723 -23.593 1.00 27.72 63 GLU B O 1
ATOM 5748 N N . HIS B 1 64 ? -39.023 -9.525 -22.752 1.00 24.36 64 HIS B N 1
ATOM 5749 C CA . HIS B 1 64 ? -39.449 -10.906 -22.807 1.00 26.32 64 HIS B CA 1
ATOM 5750 C C . HIS B 1 64 ? -39.232 -11.687 -21.528 1.00 23.97 64 HIS B C 1
ATOM 5751 O O . HIS B 1 64 ? -39.764 -12.801 -21.420 1.00 24.72 64 HIS B O 1
ATOM 5765 N N . PHE B 1 65 ? -38.493 -11.152 -20.555 1.00 20.56 65 PHE B N 1
ATOM 5766 C CA . PHE B 1 65 ? -38.098 -11.925 -19.393 1.00 19.28 65 PHE B CA 1
ATOM 5767 C C . PHE B 1 65 ? -38.317 -11.124 -18.122 1.00 18.36 65 PHE B C 1
ATOM 5768 O O . PHE B 1 65 ? -38.370 -9.895 -18.135 1.00 19.83 65 PHE B O 1
ATOM 5785 N N . HIS B 1 66 ? -38.391 -11.850 -17.018 1.00 16.28 66 HIS B N 1
ATOM 5786 C CA . HIS B 1 66 ? -38.317 -11.283 -15.679 1.00 18.78 66 HIS B CA 1
ATOM 5787 C C . HIS B 1 66 ? -36.892 -11.426 -15.159 1.00 19.17 66 HIS B C 1
ATOM 5788 O O . HIS B 1 66 ? -36.437 -12.541 -14.883 1.00 21.35 66 HIS B O 1
ATOM 5802 N N . VAL B 1 67 ? -36.200 -10.297 -14.983 1.00 15.38 67 VAL B N 1
ATOM 5803 C CA . VAL B 1 67 ? -34.744 -10.282 -14.799 1.00 16.23 67 VAL B CA 1
ATOM 5804 C C . VAL B 1 67 ? -34.379 -9.910 -13.365 1.00 16.06 67 VAL B C 1
ATOM 5805 O O . VAL B 1 67 ? -34.861 -8.905 -12.825 1.00 19.60 67 VAL B O 1
ATOM 5818 N N . TYR B 1 68 ? -33.486 -10.687 -12.769 1.00 16.04 68 TYR B N 1
ATOM 5819 C CA . TYR B 1 68 ? -32.865 -10.336 -11.507 1.00 14.27 68 TYR B CA 1
ATOM 5820 C C . TYR B 1 68 ? -31.369 -10.177 -11.757 1.00 14.99 68 TYR B C 1
ATOM 5821 O O . TYR B 1 68 ? -30.719 -11.083 -12.289 1.00 17.25 68 TYR B O 1
ATOM 5839 N N . ALA B 1 69 ? -30.823 -9.046 -11.367 1.00 15.33 69 ALA B N 1
ATOM 5840 C CA . ALA B 1 69 ? -29.378 -8.841 -11.417 1.00 15.51 69 ALA B CA 1
ATOM 5841 C C . ALA B 1 69 ? -28.846 -8.648 -10.007 1.00 16.20 69 ALA B C 1
ATOM 5842 O O . ALA B 1 69 ? -29.383 -7.834 -9.268 1.00 15.63 69 ALA B O 1
ATOM 5849 N N . VAL B 1 70 ? -27.749 -9.351 -9.641 1.00 13.63 70 VAL B N 1
ATOM 5850 C CA . VAL B 1 70 ? -27.324 -9.400 -8.245 1.00 11.00 70 VAL B CA 1
ATOM 5851 C C . VAL B 1 70 ? -25.914 -8.837 -8.080 1.00 15.15 70 VAL B C 1
ATOM 5852 O O . VAL B 1 70 ? -25.086 -8.895 -8.991 1.00 14.41 70 VAL B O 1
ATOM 5865 N N . ASP B 1 71 ? -25.646 -8.323 -6.873 1.00 15.50 71 ASP B N 1
ATOM 5866 C CA . ASP B 1 71 ? -24.291 -8.125 -6.362 1.00 14.77 71 ASP B CA 1
ATOM 5867 C C . ASP B 1 71 ? -23.862 -9.393 -5.612 1.00 16.11 71 ASP B C 1
ATOM 5868 O O . ASP B 1 71 ? -24.516 -9.801 -4.648 1.00 16.49 71 ASP B O 1
ATOM 5877 N N . LEU B 1 72 ? -22.740 -9.980 -6.003 1.00 14.59 72 LEU B N 1
ATOM 5878 C CA . LEU B 1 72 ? -22.202 -11.084 -5.217 1.00 14.37 72 LEU B CA 1
ATOM 5879 C C . LEU B 1 72 ? -21.619 -10.565 -3.895 1.00 15.02 72 LEU B C 1
ATOM 5880 O O . LEU B 1 72 ? -21.355 -9.365 -3.730 1.00 14.15 72 LEU B O 1
ATOM 5896 N N . ARG B 1 73 ? -21.394 -11.480 -2.945 1.00 14.75 73 ARG B N 1
ATOM 5897 C CA . ARG B 1 73 ? -20.657 -11.082 -1.753 1.00 14.06 73 ARG B CA 1
ATOM 5898 C C . ARG B 1 73 ? -19.294 -10.511 -2.153 1.00 14.98 73 ARG B C 1
ATOM 5899 O O . ARG B 1 73 ? -18.686 -10.917 -3.151 1.00 13.34 73 ARG B O 1
ATOM 5920 N N . GLY B 1 74 ? -18.822 -9.550 -1.372 1.00 14.21 74 GLY B N 1
ATOM 5921 C CA . GLY B 1 74 ? -17.602 -8.843 -1.730 1.00 14.59 74 GLY B CA 1
ATOM 5922 C C . GLY B 1 74 ? -17.769 -7.832 -2.843 1.00 13.38 74 GLY B C 1
ATOM 5923 O O . GLY B 1 74 ? -16.778 -7.406 -3.423 1.00 14.34 74 GLY B O 1
ATOM 5927 N N . GLN B 1 75 ? -18.998 -7.402 -3.134 1.00 1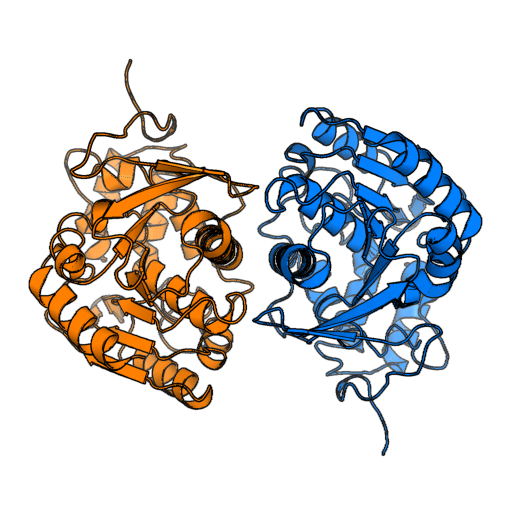4.23 75 GLN B N 1
ATOM 5928 C CA . GLN B 1 75 ? -19.231 -6.486 -4.245 1.00 14.63 75 GLN B CA 1
ATOM 5929 C C . GLN B 1 75 ? -20.510 -5.697 -4.006 1.00 13.80 75 GLN B C 1
ATOM 5930 O O . GLN B 1 75 ? -21.480 -6.205 -3.450 1.00 15.78 75 GLN B O 1
ATOM 5944 N N . GLY B 1 76 ? -20.493 -4.452 -4.456 1.00 18.12 76 GLY B N 1
ATOM 5945 C CA . GLY B 1 76 ? -21.727 -3.690 -4.477 1.00 17.01 76 GLY B CA 1
ATOM 5946 C C . GLY B 1 76 ? -22.208 -3.423 -3.068 1.00 15.75 76 GLY B C 1
ATOM 5947 O O . GLY B 1 76 ? -21.420 -3.029 -2.194 1.00 16.75 76 GLY B O 1
ATOM 5951 N N . ARG B 1 77 ? -23.516 -3.633 -2.831 1.00 14.01 77 ARG B N 1
ATOM 5952 C CA . ARG B 1 77 ? -24.074 -3.485 -1.491 1.00 14.60 77 ARG B CA 1
ATOM 5953 C C . ARG B 1 77 ? -24.265 -4.812 -0.765 1.00 17.26 77 ARG B C 1
ATOM 5954 O O . ARG B 1 77 ? -24.795 -4.816 0.346 1.00 18.76 77 ARG B O 1
ATOM 5975 N N . SER B 1 78 ? -23.838 -5.930 -1.351 1.00 16.06 78 SER B N 1
ATOM 5976 C CA . SER B 1 78 ? -23.893 -7.195 -0.636 1.00 15.95 78 SER B CA 1
ATOM 5977 C C . SER B 1 78 ? -22.775 -7.245 0.390 1.00 16.03 78 SER B C 1
ATOM 5978 O O . SER B 1 78 ? -21.773 -6.536 0.275 1.00 17.58 78 SER B O 1
ATOM 5986 N N . SER B 1 79 ? -22.927 -8.134 1.370 1.00 15.32 79 SER B N 1
ATOM 5987 C CA . SER B 1 79 ? -21.983 -8.186 2.484 1.00 13.66 79 SER B CA 1
ATOM 5988 C C . SER B 1 79 ? -20.567 -8.451 1.987 1.00 13.41 79 SER B C 1
ATOM 5989 O O . SER B 1 79 ? -20.356 -9.244 1.066 1.00 13.05 79 SER B O 1
ATOM 5997 N N . TRP B 1 80 ? -19.598 -7.787 2.602 1.00 15.77 80 TRP B N 1
ATOM 5998 C CA . TRP B 1 80 ? -18.202 -8.179 2.486 1.00 16.03 80 TRP B CA 1
ATOM 5999 C C . TRP B 1 80 ? -17.905 -9.177 3.596 1.00 16.29 80 TRP B C 1
ATOM 6000 O O . TRP B 1 80 ? -18.281 -8.945 4.752 1.00 17.37 80 TRP B O 1
ATOM 6021 N N . THR B 1 81 ? -17.217 -10.272 3.243 1.00 14.84 81 THR B N 1
ATOM 6022 C CA . THR B 1 81 ? -16.952 -11.389 4.151 1.00 12.51 81 THR B CA 1
ATOM 6023 C C . THR B 1 81 ? -15.484 -11.769 4.097 1.00 13.04 81 THR B C 1
ATOM 6024 O O . THR B 1 81 ? -15.101 -12.680 3.351 1.00 14.57 81 THR B O 1
ATOM 6035 N N . PRO B 1 82 ? -14.637 -11.094 4.869 1.00 13.34 82 PRO B N 1
ATOM 6036 C CA . PRO B 1 82 ? -13.210 -11.432 4.880 1.00 14.74 82 PRO B CA 1
ATOM 6037 C C . PRO B 1 82 ? -13.002 -12.916 5.145 1.00 13.70 82 PRO B C 1
ATOM 6038 O O . PRO B 1 82 ? -13.670 -13.525 6.004 1.00 14.91 82 PRO B O 1
ATOM 6049 N N . LYS B 1 83 ? -12.049 -13.494 4.416 1.00 14.93 83 LYS B N 1
ATOM 6050 C CA . LYS B 1 83 ? -11.585 -14.866 4.578 1.00 12.37 83 LYS B CA 1
ATOM 6051 C C . LYS B 1 83 ? -12.573 -15.921 4.084 1.00 15.29 83 LYS B C 1
ATOM 6052 O O . LYS B 1 83 ? -12.271 -17.115 4.202 1.00 18.96 83 LYS B O 1
ATOM 6071 N N . ARG B 1 84 ? -13.714 -15.529 3.482 1.00 14.50 84 ARG B N 1
ATOM 6072 C CA . ARG B 1 84 ? -14.761 -16.475 3.090 1.00 15.01 84 ARG B CA 1
ATOM 6073 C C . ARG B 1 84 ? -15.001 -16.568 1.581 1.00 15.08 84 ARG B C 1
ATOM 6074 O O . ARG B 1 84 ? -15.992 -17.182 1.157 1.00 15.90 84 ARG B O 1
ATOM 6095 N N . TYR B 1 85 ? -14.143 -15.995 0.750 1.00 13.89 85 TYR B N 1
ATOM 6096 C CA . TYR B 1 85 ? -14.397 -15.920 -0.693 1.00 12.58 85 TYR B CA 1
ATOM 6097 C C . TYR B 1 85 ? -13.968 -17.213 -1.389 1.00 12.75 85 TYR B C 1
ATOM 6098 O O . TYR B 1 85 ? -12.774 -17.502 -1.522 1.00 15.55 85 TYR B O 1
ATOM 6116 N N . SER B 1 86 ? -14.946 -17.975 -1.884 1.00 11.33 86 SER B N 1
ATOM 6117 C CA . SER B 1 86 ? -14.707 -19.230 -2.596 1.00 10.82 86 SER B CA 1
ATOM 6118 C C . SER B 1 86 ? -15.840 -19.458 -3.585 1.00 12.48 86 SER B C 1
ATOM 6119 O O . SER B 1 86 ? -16.944 -18.951 -3.412 1.00 13.08 86 SER B O 1
ATOM 6127 N N . LEU B 1 87 ? -15.569 -20.243 -4.632 1.00 13.20 87 LEU B N 1
ATOM 6128 C CA . LEU B 1 87 ? -16.625 -20.525 -5.604 1.00 13.66 87 LEU B CA 1
ATOM 6129 C C . LEU B 1 87 ? -17.830 -21.157 -4.925 1.00 12.24 87 LEU B C 1
ATOM 6130 O O . LEU B 1 87 ? -18.994 -20.851 -5.266 1.00 13.45 87 LEU B O 1
ATOM 6146 N N . ASP B 1 88 ? -17.579 -22.034 -3.943 1.00 12.08 88 ASP B N 1
ATOM 6147 C CA . ASP B 1 88 ? -18.694 -22.736 -3.292 1.00 13.47 88 ASP B CA 1
ATOM 6148 C C . ASP B 1 88 ? -19.525 -21.771 -2.449 1.00 12.93 88 ASP B C 1
ATOM 6149 O O . ASP B 1 88 ? -20.750 -21.904 -2.387 1.00 13.28 88 ASP B O 1
ATOM 6158 N N . ASN B 1 89 ? -18.900 -20.763 -1.826 1.00 14.16 89 ASN B N 1
ATOM 6159 C CA . ASN B 1 89 ? -19.718 -19.806 -1.080 1.00 12.35 89 ASN B CA 1
ATOM 6160 C C . ASN B 1 89 ? -20.463 -18.863 -2.028 1.00 11.33 89 ASN B C 1
ATOM 6161 O O . ASN B 1 89 ? -21.667 -18.627 -1.853 1.00 12.35 89 ASN B O 1
ATOM 6172 N N . PHE B 1 90 ? -19.810 -18.402 -3.111 1.00 12.59 90 PHE B N 1
ATOM 6173 C CA . PHE B 1 90 ? -20.540 -17.589 -4.088 1.00 13.44 90 PHE B CA 1
ATOM 6174 C C . PHE B 1 90 ? -21.706 -18.389 -4.680 1.00 14.31 90 PHE B C 1
ATOM 6175 O O . PHE B 1 90 ? -22.832 -17.896 -4.787 1.00 14.17 90 PHE B O 1
ATOM 6192 N N . GLY B 1 91 ? -21.440 -19.643 -5.057 1.00 12.99 91 GLY B N 1
ATOM 6193 C CA . GLY B 1 91 ? -22.462 -20.481 -5.674 1.00 14.80 91 GLY B CA 1
ATOM 6194 C C . GLY B 1 91 ? -23.627 -20.780 -4.752 1.00 14.37 91 GLY B C 1
ATOM 6195 O O . GLY B 1 91 ? -24.801 -20.703 -5.164 1.00 12.77 91 GLY B O 1
ATOM 6199 N N . ASN B 1 92 ? -23.335 -21.127 -3.480 1.00 13.35 92 ASN B N 1
ATOM 6200 C CA . ASN B 1 92 ? -24.444 -21.430 -2.588 1.00 11.87 92 ASN B CA 1
ATOM 6201 C C . ASN B 1 92 ? -25.227 -20.178 -2.237 1.00 11.52 92 ASN B C 1
ATOM 6202 O O . ASN B 1 92 ? -26.441 -20.260 -2.019 1.00 12.94 92 ASN B O 1
ATOM 6213 N N . ASP B 1 93 ? -24.582 -18.999 -2.209 1.00 13.39 93 ASP B N 1
ATOM 6214 C CA . ASP B 1 93 ? -25.337 -17.754 -2.094 1.00 15.51 93 ASP B CA 1
ATOM 6215 C C . ASP B 1 93 ? -26.402 -17.673 -3.189 1.00 14.63 93 ASP B C 1
ATOM 6216 O O . ASP B 1 93 ? -27.557 -17.320 -2.931 1.00 13.83 93 ASP B O 1
ATOM 6225 N N . LEU B 1 94 ? -26.016 -17.987 -4.433 1.00 13.21 94 LEU B N 1
ATOM 6226 C CA . LEU B 1 94 ? -26.932 -17.876 -5.563 1.00 12.74 94 LEU B CA 1
ATOM 6227 C C . LEU B 1 94 ? -28.047 -18.922 -5.483 1.00 12.18 94 LEU B C 1
ATOM 6228 O O . LEU B 1 94 ? -29.215 -18.621 -5.780 1.00 13.94 94 LEU B O 1
ATOM 6244 N N . VAL B 1 95 ? -27.723 -20.136 -5.025 1.00 13.23 95 VAL B N 1
ATOM 6245 C CA . VAL B 1 95 ? -28.753 -21.140 -4.787 1.00 14.63 95 VAL B CA 1
ATOM 6246 C C . VAL B 1 95 ? -29.799 -20.612 -3.821 1.00 14.22 95 VAL B C 1
ATOM 6247 O O . VAL B 1 95 ? -31.017 -20.839 -4.006 1.00 14.64 95 VAL B O 1
ATOM 6260 N N . ARG B 1 96 ? -29.349 -19.960 -2.733 1.00 14.38 96 ARG B N 1
ATOM 6261 C CA . ARG B 1 96 ? -30.277 -19.420 -1.733 1.00 15.16 96 ARG B CA 1
ATOM 6262 C C . ARG B 1 96 ? -31.107 -18.282 -2.316 1.00 16.36 96 ARG B C 1
ATOM 6263 O O . ARG B 1 96 ? -32.312 -18.152 -2.028 1.00 15.04 96 ARG B O 1
ATOM 6284 N N . PHE B 1 97 ? -30.480 -17.425 -3.121 1.00 16.15 97 PHE B N 1
ATOM 6285 C CA . PHE B 1 97 ? -31.232 -16.368 -3.800 1.00 17.56 97 PHE B CA 1
ATOM 6286 C C . PHE B 1 97 ? -32.342 -16.934 -4.691 1.00 16.24 97 PHE B C 1
ATOM 6287 O O . PHE B 1 97 ? -33.480 -16.445 -4.675 1.00 16.10 97 PHE B O 1
ATOM 6304 N N . ILE B 1 98 ? -32.044 -17.971 -5.469 1.00 15.44 98 ILE B N 1
ATOM 6305 C CA . ILE B 1 98 ? -33.094 -18.598 -6.274 1.00 17.35 98 ILE B CA 1
ATOM 6306 C C . ILE B 1 98 ? -34.213 -19.147 -5.383 1.00 17.67 98 ILE B C 1
ATOM 6307 O O . ILE B 1 98 ? -35.405 -18.969 -5.679 1.00 19.44 98 ILE B O 1
ATOM 6323 N N . ALA B 1 99 ? -33.853 -19.842 -4.287 1.00 16.98 99 ALA B N 1
ATOM 6324 C CA . ALA B 1 99 ? -34.863 -20.487 -3.446 1.00 17.98 99 ALA B CA 1
ATOM 6325 C C . ALA B 1 99 ? -35.699 -19.475 -2.668 1.00 17.60 99 ALA B C 1
ATOM 6326 O O . ALA B 1 99 ? -36.900 -19.679 -2.488 1.00 21.70 99 ALA B O 1
ATOM 6333 N N . LEU B 1 100 ? -35.081 -18.410 -2.152 1.00 16.22 100 LEU B N 1
ATOM 6334 C CA . LEU B 1 100 ? -35.777 -17.446 -1.301 1.00 17.72 100 LEU B CA 1
ATOM 6335 C C . LEU B 1 100 ? -36.426 -16.269 -2.034 1.00 19.80 100 LEU B C 1
ATOM 6336 O O . LEU B 1 100 ? -37.465 -15.762 -1.562 1.00 23.46 100 LEU B O 1
ATOM 6352 N N . VAL B 1 101 ? -35.867 -15.816 -3.160 1.00 18.10 101 VAL B N 1
ATOM 6353 C CA . VAL B 1 101 ? -36.361 -14.636 -3.880 1.00 18.29 101 VAL B CA 1
ATOM 6354 C C . VAL B 1 101 ? -37.094 -15.012 -5.173 1.00 20.76 101 VAL B C 1
ATOM 6355 O O . VAL B 1 101 ? -38.217 -14.557 -5.409 1.00 21.85 101 VAL B O 1
ATOM 6368 N N . VAL B 1 102 ? -36.455 -15.793 -6.049 1.00 19.21 102 VAL B N 1
ATOM 6369 C CA . VAL B 1 102 ? -37.043 -16.064 -7.367 1.00 19.04 102 VAL B CA 1
ATOM 6370 C C . VAL B 1 102 ? -38.187 -17.073 -7.266 1.00 19.85 102 VAL B C 1
ATOM 6371 O O . VAL B 1 102 ? -39.279 -16.851 -7.798 1.00 22.46 102 VAL B O 1
ATOM 6384 N N . LYS B 1 103 ? -37.953 -18.198 -6.599 1.00 18.91 103 LYS B N 1
ATOM 6385 C CA . LYS B 1 103 ? -38.976 -19.211 -6.321 1.00 21.93 103 LYS B CA 1
ATOM 6386 C C . LYS B 1 103 ? -39.557 -19.850 -7.579 1.00 22.06 103 LYS B C 1
ATOM 6387 O O . LYS B 1 103 ? -40.684 -20.355 -7.554 1.00 25.58 103 LYS B O 1
ATOM 6406 N N . ARG B 1 104 ? -38.817 -19.830 -8.678 1.00 20.91 104 ARG B N 1
ATOM 6407 C CA . ARG B 1 104 ? -39.197 -20.446 -9.938 1.00 21.32 104 ARG B CA 1
ATOM 6408 C C . ARG B 1 104 ? -37.912 -20.882 -10.622 1.00 20.32 104 ARG B C 1
ATOM 6409 O O . ARG B 1 104 ? -36.836 -20.341 -10.326 1.00 21.35 104 ARG B O 1
ATOM 6430 N N . PRO B 1 105 ? -37.976 -21.849 -11.537 1.00 20.83 105 PRO B N 1
ATOM 6431 C CA . PRO B 1 105 ? -36.779 -22.176 -12.327 1.00 24.17 105 PRO B CA 1
ATOM 6432 C C . PRO B 1 105 ? -36.271 -20.954 -13.078 1.00 22.23 105 PRO B C 1
ATOM 6433 O O . PRO B 1 105 ? -37.045 -20.088 -13.495 1.00 23.75 105 PRO B O 1
ATOM 6444 N N . VAL B 1 106 ? -34.946 -20.876 -13.236 1.00 19.33 106 VAL B N 1
ATOM 6445 C CA . VAL B 1 106 ? -34.321 -19.697 -13.810 1.00 16.73 106 VAL B CA 1
ATOM 6446 C C . VAL B 1 106 ? -33.409 -20.099 -14.959 1.00 16.74 106 VAL B C 1
ATOM 6447 O O . VAL B 1 106 ? -32.848 -21.203 -14.994 1.00 17.56 106 VAL B O 1
ATOM 6460 N N . VAL B 1 107 ? -33.242 -19.177 -15.886 1.00 16.26 107 VAL B N 1
ATOM 6461 C CA . VAL B 1 107 ? -32.114 -19.193 -16.815 1.00 15.96 107 VAL B CA 1
ATOM 6462 C C . VAL B 1 107 ? -31.060 -18.258 -16.237 1.00 16.21 107 VAL B C 1
ATOM 6463 O O . VAL B 1 107 ? -31.382 -17.132 -15.839 1.00 18.80 107 VAL B O 1
ATOM 6476 N N . VAL B 1 108 ? -29.812 -18.723 -16.167 1.00 15.40 108 VAL B N 1
ATOM 6477 C CA . VAL B 1 108 ? -28.715 -17.970 -15.561 1.00 15.77 108 VAL B CA 1
ATOM 6478 C C . VAL B 1 108 ? -27.787 -17.492 -16.663 1.00 16.09 108 VAL B C 1
ATOM 6479 O O . VAL B 1 108 ? -27.420 -18.270 -17.545 1.00 17.64 108 VAL B O 1
ATOM 6492 N N . ALA B 1 109 ? -27.364 -16.241 -16.587 1.00 15.22 109 ALA B N 1
ATOM 6493 C CA . ALA B 1 109 ? -26.291 -15.752 -17.441 1.00 15.57 109 ALA B CA 1
ATOM 6494 C C . ALA B 1 109 ? -25.263 -15.029 -16.582 1.00 15.60 109 ALA B C 1
ATOM 6495 O O . ALA B 1 109 ? -25.619 -14.220 -15.719 1.00 16.12 109 ALA B O 1
ATOM 6502 N N . GLY B 1 110 ? -24.005 -15.371 -16.761 1.00 15.13 110 GLY B N 1
ATOM 6503 C CA . GLY B 1 110 ? -22.971 -14.744 -15.981 1.00 17.70 110 GLY B CA 1
ATOM 6504 C C . GLY B 1 110 ? -21.750 -14.457 -16.839 1.00 15.39 110 GLY B C 1
ATOM 6505 O O . GLY B 1 110 ? -21.438 -15.216 -17.764 1.00 13.70 110 GLY B O 1
ATOM 6509 N N . ASN B 1 111 ? -21.086 -13.336 -16.561 1.00 15.67 111 ASN B N 1
ATOM 6510 C CA . ASN B 1 111 ? -19.918 -12.870 -17.315 1.00 14.11 111 ASN B CA 1
ATOM 6511 C C . ASN B 1 111 ? -18.635 -13.173 -16.543 1.00 13.85 111 ASN B C 1
ATOM 6512 O O . ASN B 1 111 ? -18.515 -12.855 -15.365 1.00 15.41 111 ASN B O 1
ATOM 6523 N N . SER B 1 112 ? -17.665 -13.746 -17.223 1.00 15.80 112 SER B N 1
ATOM 6524 C CA . SER B 1 112 ? -16.306 -13.934 -16.683 1.00 17.93 112 SER B CA 1
ATOM 6525 C C . SER B 1 112 ? -16.363 -14.861 -15.471 1.00 15.55 112 SER B C 1
ATOM 6526 O O . SER B 1 112 ? -16.891 -15.984 -15.612 1.00 15.86 112 SER B O 1
ATOM 6534 N N . SER B 1 113 ? -15.860 -14.459 -14.287 1.00 13.56 113 SER B N 1
ATOM 6535 C CA . SER B 1 113 ? -16.081 -15.267 -13.082 1.00 15.37 113 SER B CA 1
ATOM 6536 C C . SER B 1 113 ? -17.562 -15.567 -12.863 1.00 15.45 113 SER B C 1
ATOM 6537 O O . SER B 1 113 ? -17.925 -16.621 -12.318 1.00 16.20 113 SER B O 1
ATOM 6545 N N . GLY B 1 114 ? -18.431 -14.646 -13.237 1.00 14.11 114 GLY B N 1
ATOM 6546 C CA . GLY B 1 114 ? -19.857 -14.919 -13.142 1.00 14.31 114 GLY B CA 1
ATOM 6547 C C . GLY B 1 114 ? -20.301 -16.062 -14.042 1.00 15.04 114 GLY B C 1
ATOM 6548 O O . GLY B 1 114 ? -21.259 -16.788 -13.728 1.00 14.66 114 GLY B O 1
ATOM 6552 N N . GLY B 1 115 ? -19.647 -16.205 -15.194 1.00 14.49 115 GLY B N 1
ATOM 6553 C CA . GLY B 1 115 ? -19.892 -17.356 -16.050 1.00 16.56 115 GLY B CA 1
ATOM 6554 C C . GLY B 1 115 ? -19.352 -18.652 -15.470 1.00 12.92 115 GLY B C 1
ATOM 6555 O O . GLY B 1 115 ? -19.951 -19.703 -15.648 1.00 14.11 115 GLY B O 1
ATOM 6559 N N . VAL B 1 116 ? -18.203 -18.591 -14.772 1.00 15.25 116 VAL B N 1
ATOM 6560 C CA . VAL B 1 116 ? -17.743 -19.731 -13.971 1.00 12.07 116 VAL B CA 1
ATOM 6561 C C . VAL B 1 116 ? -18.817 -20.128 -12.965 1.00 14.21 116 VAL B C 1
ATOM 6562 O O . VAL B 1 116 ? -19.134 -21.315 -12.797 1.00 14.00 116 VAL B O 1
ATOM 6575 N N . LEU B 1 117 ? -19.433 -19.138 -12.327 1.00 13.69 117 LEU B N 1
ATOM 6576 C CA . LEU B 1 117 ? -20.490 -19.424 -11.360 1.00 14.00 117 LEU B CA 1
ATOM 6577 C C . LEU B 1 117 ? -21.758 -19.948 -12.030 1.00 14.26 117 LEU B C 1
ATOM 6578 O O . LEU B 1 117 ? -22.473 -20.759 -11.437 1.00 15.23 117 LEU B O 1
ATOM 6594 N N . ALA B 1 118 ? -22.064 -19.490 -13.243 1.00 16.70 118 ALA B N 1
ATOM 6595 C CA . ALA B 1 118 ? -23.207 -20.047 -13.969 1.00 14.24 118 ALA B CA 1
ATOM 6596 C C . ALA B 1 118 ? -23.003 -21.536 -14.235 1.00 13.49 118 ALA B C 1
ATOM 6597 O O . ALA B 1 118 ? -23.916 -22.345 -14.033 1.00 14.23 118 ALA B O 1
ATOM 6604 N N . ALA B 1 119 ? -21.797 -21.921 -14.691 1.00 13.70 119 ALA B N 1
ATOM 6605 C CA . ALA B 1 119 ? -21.493 -23.346 -14.822 1.00 14.59 119 ALA B CA 1
ATOM 6606 C C . ALA B 1 119 ? -21.583 -24.070 -13.481 1.00 14.96 119 ALA B C 1
ATOM 6607 O O . ALA B 1 119 ? -22.077 -25.209 -13.415 1.00 14.21 119 ALA B O 1
ATOM 6614 N N . TRP B 1 120 ? -21.114 -23.429 -12.405 1.00 13.56 120 TRP B N 1
ATOM 6615 C CA . TRP B 1 120 ? -21.198 -24.018 -11.070 1.00 13.75 120 TRP B CA 1
ATOM 6616 C C . TRP B 1 120 ? -22.630 -24.384 -10.731 1.00 12.76 120 TRP B C 1
ATOM 6617 O O . TRP B 1 120 ? -22.904 -25.491 -10.252 1.00 13.40 120 TRP B O 1
ATOM 6638 N N . LEU B 1 121 ? -23.559 -23.466 -10.998 1.00 12.20 121 LEU B N 1
ATOM 6639 C CA . LEU B 1 121 ? -24.968 -23.723 -10.732 1.00 12.84 121 LEU B CA 1
ATOM 6640 C C . LEU B 1 121 ? -25.504 -24.851 -11.604 1.00 13.67 121 LEU B C 1
ATOM 6641 O O . LEU B 1 121 ? -26.303 -25.683 -11.140 1.00 15.21 121 LEU B O 1
ATOM 6657 N N . SER B 1 122 ? -25.121 -24.870 -12.882 1.00 14.59 122 SER B N 1
ATOM 6658 C CA . SER B 1 122 ? -25.563 -25.950 -13.767 1.00 13.84 122 SER B CA 1
ATOM 6659 C C . SER B 1 122 ? -25.209 -27.312 -13.188 1.00 14.81 122 SER B C 1
ATOM 6660 O O . SER B 1 122 ? -25.996 -28.262 -13.291 1.00 15.85 122 SER B O 1
ATOM 6668 N N . ALA B 1 123 ? -24.018 -27.426 -12.576 1.00 15.10 123 A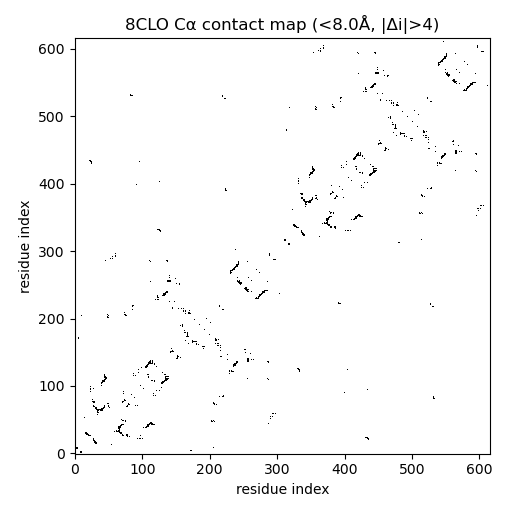LA B N 1
ATOM 6669 C CA . ALA B 1 123 ? -23.569 -28.696 -12.007 1.00 14.61 123 ALA B CA 1
ATOM 6670 C C . ALA B 1 123 ? -24.084 -28.934 -10.597 1.00 14.94 123 ALA B C 1
ATOM 6671 O O . ALA B 1 123 ? -24.435 -30.069 -10.250 1.00 16.16 123 ALA B O 1
ATOM 6678 N N . TYR B 1 124 ? -24.157 -27.878 -9.780 1.00 13.75 124 TYR B N 1
ATOM 6679 C CA . TYR B 1 124 ? -24.229 -28.032 -8.333 1.00 13.40 124 TYR B CA 1
ATOM 6680 C C . TYR B 1 124 ? -25.417 -27.345 -7.657 1.00 17.27 124 TYR B C 1
ATOM 6681 O O . TYR B 1 124 ? -25.462 -27.329 -6.423 1.00 14.01 124 TYR B O 1
ATOM 6699 N N . SER B 1 125 ? -26.364 -26.770 -8.401 1.00 13.82 125 SER B N 1
ATOM 6700 C CA . SER B 1 125 ? -27.539 -26.166 -7.774 1.00 16.07 125 SER B CA 1
ATOM 6701 C C . SER B 1 125 ? -28.412 -27.253 -7.150 1.00 15.43 125 SER B C 1
ATOM 6702 O O . SER B 1 125 ? -28.144 -28.451 -7.260 1.00 14.71 125 SER B O 1
ATOM 6710 N N . MET B 1 126 ? -29.483 -26.833 -6.486 1.00 15.58 126 MET B N 1
ATOM 6711 C CA . MET B 1 126 ? -30.455 -27.793 -6.003 1.00 16.53 126 MET B CA 1
ATOM 6712 C C . MET B 1 126 ? -31.276 -28.282 -7.194 1.00 16.11 126 MET B C 1
ATOM 6713 O O . MET B 1 126 ? -31.337 -27.620 -8.236 1.00 16.69 126 MET B O 1
ATOM 6727 N N . PRO B 1 127 ? -31.882 -29.463 -7.091 1.00 15.64 127 PRO B N 1
ATOM 6728 C CA . PRO B 1 127 ? -32.552 -30.044 -8.266 1.00 16.12 127 PRO B CA 1
ATOM 6729 C C . PRO B 1 127 ? -33.696 -29.164 -8.753 1.00 16.17 127 PRO B C 1
ATOM 6730 O O . PRO B 1 127 ? -34.468 -28.602 -7.970 1.00 20.14 127 PRO B O 1
ATOM 6741 N N . GLY B 1 128 ? -33.787 -29.033 -10.074 1.00 18.42 128 GLY B N 1
ATOM 6742 C CA . GLY B 1 128 ? -34.875 -28.329 -10.722 1.00 19.41 128 GLY B CA 1
ATOM 6743 C C . GLY B 1 128 ? -34.767 -26.823 -10.723 1.00 18.14 128 GLY B C 1
ATOM 6744 O O . GLY B 1 128 ? -35.697 -26.147 -11.197 1.00 20.96 128 GLY B O 1
ATOM 6748 N N . GLN B 1 129 ? -33.694 -26.261 -10.177 1.00 17.20 129 GLN B N 1
ATOM 6749 C CA . GLN B 1 129 ? -33.608 -24.811 -10.064 1.00 17.62 129 GLN B CA 1
ATOM 6750 C C . GLN B 1 129 ? -33.309 -24.134 -11.399 1.00 17.28 129 GLN B C 1
ATOM 6751 O O . GLN B 1 129 ? -33.701 -22.974 -11.601 1.00 18.14 129 GLN B O 1
ATOM 6765 N N . LEU B 1 130 ? -32.627 -24.821 -12.320 1.00 16.74 130 LEU B N 1
ATOM 6766 C CA . LEU B 1 130 ? -32.136 -24.193 -13.540 1.00 16.86 130 LEU B CA 1
ATOM 6767 C C . LEU B 1 130 ? -32.744 -24.814 -14.792 1.00 17.37 130 LEU B C 1
ATOM 6768 O O . LEU B 1 130 ? -32.922 -26.033 -14.871 1.00 19.16 130 LEU B O 1
ATOM 6784 N N . ARG B 1 131 ? -33.019 -23.971 -15.791 1.00 16.97 131 ARG B N 1
ATOM 6785 C CA . ARG B 1 131 ? -33.403 -24.433 -17.126 1.00 19.18 131 ARG B CA 1
ATOM 6786 C C . ARG B 1 131 ? -32.234 -24.425 -18.100 1.00 17.50 131 ARG B C 1
ATOM 6787 O O . ARG B 1 131 ? -32.274 -25.135 -19.115 1.00 20.62 131 ARG B O 1
ATOM 6808 N N . GLY B 1 132 ? -31.216 -23.625 -17.837 1.00 17.64 132 GLY B N 1
ATOM 6809 C CA . GLY B 1 132 ? -30.100 -23.479 -18.747 1.00 17.46 132 GLY B CA 1
ATOM 6810 C C . GLY B 1 132 ? -29.210 -22.355 -18.274 1.00 14.30 132 GLY B C 1
ATOM 6811 O O . GLY B 1 132 ? -29.655 -21.503 -17.488 1.00 16.99 132 GLY B O 1
ATOM 6815 N N . VAL B 1 133 ? -27.966 -22.305 -18.751 1.00 14.78 133 VAL B N 1
ATOM 6816 C CA . VAL B 1 133 ? -27.054 -21.222 -18.386 1.00 16.32 133 VAL B CA 1
ATOM 6817 C C . VAL B 1 133 ? -26.295 -20.726 -19.610 1.00 14.52 133 VAL B C 1
ATOM 6818 O O . VAL B 1 133 ? -25.978 -21.484 -20.536 1.00 16.27 133 VAL B O 1
ATOM 6831 N N . LEU B 1 134 ? -26.013 -19.428 -19.597 1.00 15.83 134 LEU B N 1
ATOM 6832 C CA . LEU B 1 134 ? -25.137 -18.763 -20.549 1.00 15.53 134 LEU B CA 1
ATOM 6833 C C . LEU B 1 134 ? -23.882 -18.329 -19.802 1.00 15.11 134 LEU B C 1
ATOM 6834 O O . LEU B 1 134 ? -23.969 -17.647 -18.773 1.00 17.14 134 LEU B O 1
ATOM 6850 N N . CYS B 1 135 ? -22.726 -18.728 -20.316 1.00 14.85 135 CYS B N 1
ATOM 6851 C CA . CYS B 1 135 ? -21.426 -18.446 -19.715 1.00 16.97 135 CYS B CA 1
ATOM 6852 C C . CYS B 1 135 ? -20.786 -17.451 -20.680 1.00 16.56 135 CYS B C 1
ATOM 6853 O O . CYS B 1 135 ? -20.318 -17.843 -21.753 1.00 16.78 135 CYS B O 1
ATOM 6861 N N . GLU B 1 136 ? -20.817 -16.162 -20.328 1.00 16.45 136 GLU B N 1
ATOM 6862 C CA . GLU B 1 136 ? -20.363 -15.079 -21.204 1.00 16.12 136 GLU B CA 1
ATOM 6863 C C . GLU B 1 136 ? -18.867 -14.837 -20.981 1.00 14.50 136 GLU B C 1
ATOM 6864 O O . GLU B 1 136 ? -18.480 -14.270 -19.954 1.00 15.15 136 GLU B O 1
ATOM 6876 N N . ASP B 1 137 ? -18.038 -15.274 -21.927 1.00 16.39 137 ASP B N 1
ATOM 6877 C CA . ASP B 1 137 ? -16.582 -15.133 -21.845 1.00 14.77 137 ASP B CA 1
ATOM 6878 C C . ASP B 1 137 ? -16.035 -15.608 -20.493 1.00 14.89 137 ASP B C 1
ATOM 6879 O O . ASP B 1 137 ? -15.384 -14.840 -19.767 1.00 16.58 137 ASP B O 1
ATOM 6888 N N . PRO B 1 138 ? -16.220 -16.880 -20.156 1.00 15.50 138 PRO B N 1
ATOM 6889 C CA . PRO B 1 138 ? -15.832 -17.376 -18.824 1.00 16.05 138 PRO B CA 1
ATOM 6890 C C . PRO B 1 138 ? -14.392 -17.853 -18.805 1.00 14.58 138 PRO B C 1
ATOM 6891 O O . PRO B 1 138 ? -13.964 -18.564 -19.731 1.00 15.94 138 PRO B O 1
ATOM 6902 N N . PRO B 1 139 ? -13.626 -17.567 -17.738 1.00 13.99 139 PRO B N 1
ATOM 6903 C CA . PRO B 1 139 ? -12.250 -18.082 -17.660 1.00 14.51 139 PRO B CA 1
ATOM 6904 C C . PRO B 1 139 ? -12.199 -19.504 -17.115 1.00 14.26 139 PRO B C 1
ATOM 6905 O O . PRO B 1 139 ? -11.607 -19.784 -16.054 1.00 15.58 139 PRO B O 1
ATOM 6916 N N . PHE B 1 140 ? -12.821 -20.435 -17.851 1.00 13.72 140 PHE B N 1
ATOM 6917 C CA . PHE B 1 140 ? -12.667 -21.838 -17.525 1.00 13.78 140 PHE B CA 1
ATOM 6918 C C . PHE B 1 140 ? -11.186 -22.192 -17.636 1.00 13.26 140 PHE B C 1
ATOM 6919 O O . PHE B 1 140 ? -10.534 -21.885 -18.642 1.00 14.45 140 PHE B O 1
ATOM 6936 N N . PHE B 1 141 ? -10.668 -22.864 -16.617 1.00 13.38 141 PHE B N 1
ATOM 6937 C CA . PHE B 1 141 ? -9.256 -23.239 -16.508 1.00 14.14 141 PHE B CA 1
ATOM 6938 C C . PHE B 1 141 ? -8.347 -22.035 -16.268 1.00 13.09 141 PHE B C 1
ATOM 6939 O O . PHE B 1 141 ? -7.568 -22.052 -15.301 1.00 14.23 141 PHE B O 1
ATOM 6956 N N . ALA B 1 142 ? -8.456 -20.990 -17.100 1.00 15.76 142 ALA B N 1
ATOM 6957 C CA . ALA B 1 142 ? -7.522 -19.866 -17.033 1.00 14.64 142 ALA B CA 1
ATOM 6958 C C . ALA B 1 142 ? -7.585 -19.076 -15.726 1.00 14.11 142 ALA B C 1
ATOM 6959 O O . ALA B 1 142 ? -6.656 -18.309 -15.449 1.00 14.49 142 ALA B O 1
ATOM 6966 N N . SER B 1 143 ? -8.660 -19.196 -14.943 1.00 14.82 143 SER B N 1
ATOM 6967 C CA . SER B 1 143 ? -8.727 -18.533 -13.646 1.00 11.71 143 SER B CA 1
ATOM 6968 C C . SER B 1 143 ? -8.273 -19.422 -12.502 1.00 14.12 143 SER B C 1
ATOM 6969 O O . SER B 1 143 ? -8.298 -18.975 -11.352 1.00 15.74 143 SER B O 1
ATOM 6977 N N . GLU B 1 144 ? -7.840 -20.641 -12.783 1.00 13.91 144 GLU B N 1
ATOM 6978 C CA . GLU B 1 144 ? -7.323 -21.544 -11.763 1.00 13.51 144 GLU B CA 1
ATOM 6979 C C . GLU B 1 144 ? -5.819 -21.378 -11.660 1.00 12.79 144 GLU B C 1
ATOM 6980 O O . GLU B 1 144 ? -5.153 -21.078 -12.654 1.00 14.41 144 GLU B O 1
ATOM 6992 N N . LEU B 1 145 ? -5.282 -21.562 -10.449 1.00 12.97 145 LEU B N 1
ATOM 6993 C CA A LEU B 1 145 ? -3.823 -21.487 -10.300 0.87 11.11 145 LEU B CA 1
ATOM 6994 C CA B LEU B 1 145 ? -3.830 -21.480 -10.306 0.13 12.14 145 LEU B CA 1
ATOM 6995 C C . LEU B 1 145 ? -3.146 -22.713 -10.886 1.00 13.15 145 LEU B C 1
ATOM 6996 O O . LEU B 1 145 ? -2.015 -22.616 -11.398 1.00 13.79 145 LEU B O 1
ATOM 7027 N N . VAL B 1 146 ? -3.798 -23.870 -10.778 1.00 14.46 146 VAL B N 1
ATOM 7028 C CA . VAL B 1 146 ? -3.270 -25.145 -11.246 1.00 12.98 146 VAL B CA 1
ATOM 7029 C C . VAL B 1 146 ? -4.357 -25.779 -12.108 1.00 14.12 146 VAL B C 1
ATOM 7030 O O . VAL B 1 146 ? -4.968 -26.767 -11.687 1.00 15.02 146 VAL B O 1
ATOM 7043 N N . PRO B 1 147 ? -4.577 -25.321 -13.335 1.00 15.38 147 PRO B N 1
ATOM 7044 C CA . PRO B 1 147 ? -5.622 -25.935 -14.173 1.00 14.90 147 PRO B CA 1
ATOM 7045 C C . PRO B 1 147 ? -5.186 -27.253 -14.788 1.00 15.04 147 PRO B C 1
ATOM 7046 O O . PRO B 1 147 ? -4.002 -27.521 -15.009 1.00 16.95 147 PRO B O 1
ATOM 7057 N N . ALA B 1 148 ? -6.192 -28.064 -15.112 1.00 15.14 148 ALA B N 1
ATOM 7058 C CA . ALA B 1 148 ? -5.940 -29.302 -15.816 1.00 16.43 148 ALA B CA 1
ATOM 7059 C C . ALA B 1 148 ? -5.547 -29.071 -17.266 1.00 19.03 148 ALA B C 1
ATOM 7060 O O . ALA B 1 148 ? -4.931 -29.963 -17.866 1.00 18.66 148 ALA B O 1
ATOM 7067 N N . HIS B 1 149 ? -5.885 -27.910 -17.835 1.00 18.31 149 HIS B N 1
ATOM 7068 C CA . HIS B 1 149 ? -5.661 -27.635 -19.251 1.00 15.55 149 HIS B CA 1
ATOM 7069 C C . HIS B 1 149 ? -5.295 -26.175 -19.461 1.00 16.55 149 HIS B C 1
ATOM 7070 O O . HIS B 1 149 ? -5.991 -25.284 -18.963 1.00 16.13 149 HIS B O 1
ATOM 7084 N N . GLY B 1 150 ? -4.192 -25.939 -20.197 1.00 17.29 150 GLY B N 1
ATOM 7085 C CA . GLY B 1 150 ? -3.847 -24.608 -20.669 1.00 16.82 150 GLY B CA 1
ATOM 7086 C C . GLY B 1 150 ? -3.241 -23.680 -19.628 1.00 16.42 150 GLY B C 1
ATOM 7087 O O . GLY B 1 150 ? -2.753 -24.092 -18.576 1.00 16.99 150 GLY B O 1
ATOM 7091 N N . HIS B 1 151 ? -3.284 -22.391 -19.968 1.00 16.75 151 HIS B N 1
ATOM 7092 C CA . HIS B 1 151 ? -2.704 -21.314 -19.168 1.00 15.81 151 HIS B CA 1
ATOM 7093 C C . HIS B 1 151 ? -3.312 -21.260 -17.776 1.00 15.87 151 HIS B C 1
ATOM 7094 O O . HIS B 1 151 ? -4.536 -21.336 -17.621 1.00 15.90 151 HIS B O 1
ATOM 7108 N N . SER B 1 152 ? -2.458 -21.011 -16.781 1.00 17.39 152 SER B N 1
ATOM 7109 C CA . SER B 1 152 ? -2.893 -20.727 -15.423 1.00 16.61 152 SER B CA 1
ATOM 7110 C C . SER B 1 152 ? -3.221 -19.249 -15.268 1.00 11.81 152 SER B C 1
ATOM 7111 O O . SER B 1 152 ? -2.883 -18.424 -16.119 1.00 14.58 152 SER B O 1
ATOM 7119 N N . VAL B 1 153 ? -3.847 -18.913 -14.135 1.00 14.21 153 VAL B N 1
ATOM 7120 C CA . VAL B 1 153 ? -4.133 -17.509 -13.843 1.00 13.90 153 VAL B CA 1
ATOM 7121 C C . VAL B 1 153 ? -2.859 -16.672 -13.845 1.00 13.99 153 VAL B C 1
ATOM 7122 O O . VAL B 1 153 ? -2.875 -15.483 -14.207 1.00 17.39 153 VAL B O 1
ATOM 7135 N N . ARG B 1 154 ? -1.747 -17.251 -13.398 1.00 14.76 154 ARG B N 1
ATOM 7136 C CA . ARG B 1 154 ? -0.509 -16.483 -13.393 1.00 12.47 154 ARG B CA 1
ATOM 7137 C C . ARG B 1 154 ? -0.056 -16.109 -14.798 1.00 16.16 154 ARG B C 1
ATOM 7138 O O . ARG B 1 154 ? 0.760 -15.188 -14.953 1.00 19.40 154 ARG B O 1
ATOM 7159 N N . GLN B 1 155 ? -0.521 -16.838 -15.814 1.00 15.73 155 GLN B N 1
ATOM 7160 C CA . GLN B 1 155 ? -0.190 -16.606 -17.204 1.00 14.84 155 GLN B CA 1
ATOM 7161 C C . GLN B 1 155 ? -1.305 -15.873 -17.955 1.00 17.07 155 GLN B C 1
ATOM 7162 O O . GLN B 1 155 ? -1.267 -15.805 -19.192 1.00 19.52 155 GLN B O 1
ATOM 7176 N N . GLY B 1 156 ? -2.297 -15.348 -17.234 1.00 17.26 156 GLY B N 1
ATOM 7177 C CA . GLY B 1 156 ? -3.467 -14.706 -17.806 1.00 17.44 156 GLY B CA 1
ATOM 7178 C C . GLY B 1 156 ? -3.781 -13.415 -17.086 1.00 15.44 156 GLY B C 1
ATOM 7179 O O . GLY B 1 156 ? -3.049 -12.430 -17.253 1.00 19.63 156 GLY B O 1
ATOM 7183 N N . ALA B 1 157 ? -4.834 -13.413 -16.244 1.00 16.55 157 ALA B N 1
ATOM 7184 C CA . ALA B 1 157 ? -5.265 -12.219 -15.520 1.00 15.14 157 ALA B CA 1
ATOM 7185 C C . ALA B 1 157 ? -4.475 -11.957 -14.238 1.00 17.27 157 ALA B C 1
ATOM 7186 O O . ALA B 1 157 ? -4.608 -10.871 -13.653 1.00 16.72 157 ALA B O 1
ATOM 7193 N N . GLY B 1 158 ? -3.644 -12.916 -13.809 1.00 17.67 158 GLY B N 1
ATOM 7194 C CA . GLY B 1 158 ? -2.908 -12.784 -12.569 1.00 17.73 158 GLY B CA 1
ATOM 7195 C C . GLY B 1 158 ? -2.184 -11.473 -12.364 1.00 16.58 158 GLY B C 1
ATOM 7196 O O . GLY B 1 158 ? -2.198 -10.943 -11.245 1.00 17.67 158 GLY B O 1
ATOM 7200 N N . PRO B 1 159 ? -1.500 -10.926 -13.391 1.00 19.40 159 PRO B N 1
ATOM 7201 C CA . PRO B 1 159 ? -0.831 -9.621 -13.200 1.00 20.02 159 PRO B CA 1
ATOM 7202 C C . PRO B 1 159 ? -1.754 -8.529 -12.684 1.00 19.63 159 PRO B C 1
ATOM 7203 O O . PRO B 1 159 ? -1.349 -7.738 -11.827 1.00 19.38 159 PRO B O 1
ATOM 7214 N N . VAL B 1 160 ? -2.985 -8.460 -13.188 1.00 19.23 160 VAL B N 1
ATOM 7215 C CA . VAL B 1 160 ? -3.933 -7.473 -12.688 1.00 20.36 160 VAL B CA 1
ATOM 7216 C C . VAL B 1 160 ? -4.333 -7.795 -11.255 1.00 16.47 160 VAL B C 1
ATOM 7217 O O . VAL B 1 160 ? -4.384 -6.912 -10.387 1.00 16.27 160 VAL B O 1
ATOM 7230 N N . PHE B 1 161 ? -4.659 -9.064 -10.983 1.00 15.32 161 PHE B N 1
ATOM 7231 C CA . PHE B 1 161 ? -5.060 -9.424 -9.618 1.00 14.58 161 PHE B CA 1
ATOM 7232 C C . PHE B 1 161 ? -3.942 -9.124 -8.623 1.00 15.12 161 PHE B C 1
ATOM 7233 O O . PHE B 1 161 ? -4.196 -8.695 -7.487 1.00 14.99 161 PHE B O 1
ATOM 7250 N N . GLU B 1 162 ? -2.691 -9.344 -9.028 1.00 15.94 162 GLU B N 1
ATOM 7251 C CA . GLU B 1 162 ? -1.575 -9.050 -8.136 1.00 16.75 162 GLU B CA 1
ATOM 7252 C C . GLU B 1 162 ? -1.528 -7.568 -7.798 1.00 15.45 162 GLU B C 1
ATOM 7253 O O . GLU B 1 162 ? -1.279 -7.193 -6.639 1.00 17.00 162 GLU B O 1
ATOM 7265 N N . LEU B 1 163 ? -1.786 -6.708 -8.791 1.00 16.97 163 LEU B N 1
ATOM 7266 C CA . LEU B 1 163 ? -1.793 -5.269 -8.538 1.00 15.15 163 LEU B CA 1
ATOM 7267 C C . LEU B 1 163 ? -2.951 -4.867 -7.639 1.00 12.33 163 LEU B C 1
ATOM 7268 O O . LEU B 1 163 ? -2.784 -4.005 -6.775 1.00 15.22 163 LEU B O 1
ATOM 7284 N N . PHE B 1 164 ? -4.122 -5.493 -7.799 1.00 14.35 164 PHE B N 1
ATOM 7285 C CA . PHE B 1 164 ? -5.227 -5.200 -6.899 1.00 14.64 164 PHE B CA 1
ATOM 7286 C C . PHE B 1 164 ? -4.865 -5.601 -5.471 1.00 15.17 164 PHE B C 1
ATOM 7287 O O . PHE B 1 164 ? -5.081 -4.846 -4.523 1.00 15.74 164 PHE B O 1
ATOM 7304 N N . ARG B 1 165 ? -4.298 -6.794 -5.300 1.00 14.10 165 ARG B N 1
ATOM 7305 C CA . ARG B 1 165 ? -3.917 -7.271 -3.968 1.00 15.00 165 ARG B CA 1
ATOM 7306 C C . ARG B 1 165 ? -2.907 -6.353 -3.294 1.00 16.26 165 ARG B C 1
ATOM 7307 O O . ARG B 1 165 ? -3.031 -6.039 -2.095 1.00 16.92 165 ARG B O 1
ATOM 7328 N N . THR B 1 166 ? -1.910 -5.897 -4.047 1.00 15.12 166 THR B N 1
ATOM 7329 C CA . THR B 1 166 ? -0.806 -5.165 -3.456 1.00 14.69 166 THR B CA 1
ATOM 7330 C C . THR B 1 166 ? -1.134 -3.701 -3.227 1.00 15.88 166 THR B C 1
ATOM 7331 O O . THR B 1 166 ? -0.809 -3.163 -2.157 1.00 17.13 166 THR B O 1
ATOM 7342 N N . TYR B 1 167 ? -1.787 -3.027 -4.193 1.00 15.78 167 TYR B N 1
ATOM 7343 C CA . TYR B 1 167 ? -2.042 -1.588 -4.058 1.00 15.64 167 TYR B CA 1
ATOM 7344 C C . TYR B 1 167 ? -3.425 -1.233 -3.513 1.00 14.68 167 TYR B C 1
ATOM 7345 O O . TYR B 1 167 ? -3.567 -0.150 -2.920 1.00 15.99 167 TYR B O 1
ATOM 7363 N N . LEU B 1 168 ? -4.430 -2.098 -3.647 1.00 15.80 168 LEU B N 1
ATOM 7364 C CA . LEU B 1 168 ? -5.749 -1.812 -3.064 1.00 14.16 168 LEU B CA 1
ATOM 7365 C C . LEU B 1 168 ? -5.937 -2.539 -1.738 1.00 16.65 168 LEU B C 1
ATOM 7366 O O . LEU B 1 168 ? -6.287 -1.912 -0.732 1.00 16.36 168 LEU B O 1
ATOM 7382 N N . GLY B 1 169 ? -5.683 -3.842 -1.700 1.00 15.90 169 GLY B N 1
ATOM 7383 C CA . GLY B 1 169 ? -5.630 -4.568 -0.446 1.00 14.60 169 GLY B CA 1
ATOM 7384 C C . GLY B 1 169 ? -6.978 -5.126 -0.022 1.00 12.64 169 GLY B C 1
ATOM 7385 O O . GLY B 1 169 ? -8.052 -4.642 -0.425 1.00 14.71 169 GLY B O 1
ATOM 7389 N N . ASP B 1 170 ? -6.929 -6.138 0.866 1.00 12.85 170 ASP B N 1
ATOM 7390 C CA . ASP B 1 170 ? -8.170 -6.730 1.373 1.00 13.71 170 ASP B CA 1
ATOM 7391 C C . ASP B 1 170 ? -9.062 -5.626 1.969 1.00 16.09 170 ASP B C 1
ATOM 7392 O O . ASP B 1 170 ? -8.613 -4.810 2.776 1.00 16.08 170 ASP B O 1
ATOM 7401 N N . GLN B 1 171 ? -10.340 -5.626 1.603 1.00 13.32 171 GLN B N 1
ATOM 7402 C CA . GLN B 1 171 ? -11.296 -4.628 2.112 1.00 13.70 171 GLN B CA 1
ATOM 7403 C C . GLN B 1 171 ? -10.768 -3.193 1.965 1.00 14.71 171 GLN B C 1
ATOM 7404 O O . GLN B 1 171 ? -11.083 -2.301 2.763 1.00 15.44 171 GLN B O 1
ATOM 7418 N N . TRP B 1 172 ? -9.962 -2.952 0.932 1.00 15.15 172 TRP B N 1
ATOM 7419 C CA . TRP B 1 172 ? -9.413 -1.615 0.674 1.00 16.62 172 TRP B CA 1
ATOM 7420 C C . TRP B 1 172 ? -8.580 -1.102 1.856 1.00 15.83 172 TRP B C 1
ATOM 7421 O O . TRP B 1 172 ? -8.500 0.100 2.113 1.00 20.26 172 TRP B O 1
ATOM 7442 N N . SER B 1 173 ? -7.843 -2.017 2.505 1.00 16.02 173 SER B N 1
ATOM 7443 C CA . SER B 1 173 ? -7.017 -1.639 3.644 1.00 16.77 173 SER B CA 1
ATOM 7444 C C . SER B 1 173 ? -5.766 -0.850 3.259 1.00 18.15 173 SER B C 1
ATOM 7445 O O . SER B 1 173 ? -5.179 -0.216 4.137 1.00 19.42 173 SER B O 1
ATOM 7453 N N . VAL B 1 174 ? -5.334 -0.892 1.996 1.00 16.06 174 VAL B N 1
ATOM 7454 C CA . VAL B 1 174 ? -4.200 -0.099 1.533 1.00 16.05 174 VAL B CA 1
ATOM 7455 C C . VAL B 1 174 ? -4.685 1.128 0.765 1.00 17.84 174 VAL B C 1
ATOM 7456 O O . VAL B 1 174 ? -4.348 2.255 1.122 1.00 21.16 174 VAL B O 1
ATOM 7469 N N . GLY B 1 175 ? -5.490 0.933 -0.281 1.00 15.89 175 GLY B N 1
ATOM 7470 C CA . GLY B 1 175 ? -6.132 2.052 -0.963 1.00 16.69 175 GLY B CA 1
ATOM 7471 C C . GLY B 1 175 ? -5.212 3.013 -1.673 1.00 19.13 175 GLY B C 1
ATOM 7472 O O . GLY B 1 175 ? -5.547 4.196 -1.804 1.00 23.37 175 GLY B O 1
ATOM 7476 N N . ASP B 1 176 ? -4.063 2.526 -2.155 1.00 18.95 176 ASP B N 1
ATOM 7477 C CA . ASP B 1 176 ? -3.061 3.351 -2.834 1.00 20.13 176 ASP B CA 1
ATOM 7478 C C . ASP B 1 176 ? -3.361 3.400 -4.332 1.00 18.69 176 ASP B C 1
ATOM 7479 O O . ASP B 1 176 ? -2.747 2.706 -5.147 1.00 18.16 176 ASP B O 1
ATOM 7488 N N . TRP B 1 177 ? -4.329 4.257 -4.700 1.00 20.49 177 TRP B N 1
ATOM 7489 C CA . TRP B 1 177 ? -4.744 4.339 -6.101 1.00 22.14 177 TRP B CA 1
ATOM 7490 C C . TRP B 1 177 ? -3.622 4.886 -6.973 1.00 23.55 177 TRP B C 1
ATOM 7491 O O . TRP B 1 177 ? -3.448 4.451 -8.121 1.00 21.94 177 TRP B O 1
ATOM 7512 N N . GLU B 1 178 ? -2.847 5.845 -6.451 1.00 23.61 178 GLU B N 1
ATOM 7513 C CA . GLU B 1 178 ? -1.766 6.414 -7.245 1.00 24.52 178 GLU B CA 1
ATOM 7514 C C . GLU B 1 178 ? -0.705 5.364 -7.528 1.00 23.07 178 GLU B C 1
ATOM 7515 O O . GLU B 1 178 ? -0.209 5.263 -8.660 1.00 23.73 178 GLU B O 1
ATOM 7527 N N . GLY B 1 179 ? -0.376 4.552 -6.520 1.00 21.50 179 GLY B N 1
ATOM 7528 C CA . GLY B 1 179 ? 0.590 3.493 -6.732 1.00 22.22 179 GLY B CA 1
ATOM 7529 C C . GLY B 1 179 ? 0.057 2.414 -7.656 1.00 19.39 179 GLY B C 1
ATOM 7530 O O . GLY B 1 179 ? 0.798 1.881 -8.481 1.00 20.56 179 GLY B O 1
ATOM 7534 N N . PHE B 1 180 ? -1.237 2.074 -7.532 1.00 18.22 180 PHE B N 1
ATOM 7535 C CA . PHE B 1 180 ? -1.856 1.181 -8.503 1.00 16.90 180 PHE B CA 1
ATOM 7536 C C . PHE B 1 180 ? -1.647 1.686 -9.924 1.00 19.30 180 PHE B C 1
ATOM 7537 O O . PHE B 1 180 ? -1.220 0.935 -10.808 1.00 21.76 180 PHE B O 1
ATOM 7554 N N . CYS B 1 181 ? -1.974 2.963 -10.176 1.00 22.25 181 CYS B N 1
ATOM 7555 C CA . CYS B 1 181 ? -1.931 3.459 -11.547 1.00 25.63 181 CYS B CA 1
ATOM 7556 C C . CYS B 1 181 ? -0.497 3.500 -12.061 1.00 25.90 181 CYS B C 1
ATOM 7557 O O . CYS B 1 181 ? -0.240 3.225 -13.242 1.00 26.79 181 CYS B O 1
ATOM 7565 N N . ARG B 1 182 ? 0.451 3.842 -11.187 1.00 25.67 182 ARG B N 1
ATOM 7566 C CA . ARG B 1 182 ? 1.864 3.827 -11.564 1.00 28.47 182 ARG B CA 1
ATOM 7567 C C . ARG B 1 182 ? 2.299 2.427 -11.975 1.00 28.44 182 ARG B C 1
ATOM 7568 O O . ARG B 1 182 ? 2.907 2.237 -13.036 1.00 29.62 182 ARG B O 1
ATOM 7589 N N . ALA B 1 183 ? 1.978 1.426 -11.151 1.00 27.97 183 ALA B N 1
ATOM 7590 C CA . ALA B 1 183 ? 2.364 0.049 -11.436 1.00 27.39 183 ALA B CA 1
ATOM 7591 C C . ALA B 1 183 ? 1.613 -0.490 -12.641 1.00 29.05 183 ALA B C 1
ATOM 7592 O O . ALA B 1 183 ? 2.206 -1.136 -13.515 1.00 30.50 183 ALA B O 1
ATOM 7599 N N . ALA B 1 184 ? 0.301 -0.234 -12.702 1.00 29.14 184 ALA B N 1
ATOM 7600 C CA . ALA B 1 184 ? -0.508 -0.724 -13.812 1.00 27.65 184 ALA B CA 1
ATOM 7601 C C . ALA B 1 184 ? -0.052 -0.123 -15.137 1.00 31.94 184 ALA B C 1
ATOM 7602 O O . ALA B 1 184 ? -0.066 -0.799 -16.175 1.00 34.87 184 ALA B O 1
ATOM 7609 N N . GLY B 1 185 ? 0.375 1.140 -15.126 1.00 32.49 185 GLY B N 1
ATOM 7610 C CA . GLY B 1 185 ? 0.802 1.772 -16.365 1.00 37.79 185 GLY B CA 1
ATOM 7611 C C . GLY B 1 185 ? 2.106 1.221 -16.907 1.00 42.27 185 GLY B C 1
ATOM 7612 O O . GLY B 1 185 ? 2.358 1.310 -18.114 1.00 44.04 185 GLY B O 1
ATOM 7616 N N . ALA B 1 186 ? 2.944 0.658 -16.044 1.00 44.21 186 ALA B N 1
ATOM 7617 C CA . ALA B 1 186 ? 4.199 0.045 -16.459 1.00 47.56 186 ALA B CA 1
ATOM 7618 C C . ALA B 1 186 ? 4.082 -1.461 -16.675 1.00 49.64 186 ALA B C 1
ATOM 7619 O O . ALA B 1 186 ? 5.094 -2.120 -16.945 1.00 51.16 186 ALA B O 1
ATOM 7626 N N . SER B 1 187 ? 2.876 -2.011 -16.574 1.00 48.28 187 SER B N 1
ATOM 7627 C CA . SER B 1 187 ? 2.655 -3.442 -16.684 1.00 49.38 187 SER B CA 1
ATOM 7628 C C . SER B 1 187 ? 2.639 -3.880 -18.146 1.00 51.78 187 SER B C 1
ATOM 7629 O O . SER B 1 187 ? 2.356 -3.097 -19.056 1.00 50.05 187 SER B O 1
ATOM 7637 N N . ALA B 1 188 ? 2.939 -5.165 -18.359 1.00 55.10 188 ALA B N 1
ATOM 7638 C CA . ALA B 1 188 ? 2.836 -5.772 -19.680 1.00 57.21 188 ALA B CA 1
ATOM 7639 C C . ALA B 1 188 ? 1.409 -6.160 -20.049 1.00 57.96 188 ALA B C 1
ATOM 7640 O O . ALA B 1 188 ? 1.161 -6.504 -21.210 1.00 58.25 188 ALA B O 1
ATOM 7647 N N . SER B 1 189 ? 0.472 -6.109 -19.103 1.00 57.64 189 SER B N 1
ATOM 7648 C CA . SER B 1 189 ? -0.888 -6.569 -19.351 1.00 57.39 189 SER B CA 1
ATOM 7649 C C . SER B 1 189 ? -1.763 -5.404 -19.789 1.00 56.94 189 SER B C 1
ATOM 7650 O O . SER B 1 189 ? -1.964 -4.467 -19.003 1.00 57.42 189 SER B O 1
ATOM 7658 N N . PRO B 1 190 ? -2.316 -5.424 -21.006 1.00 54.94 190 PRO B N 1
ATOM 7659 C CA . PRO B 1 190 ? -3.287 -4.382 -21.378 1.00 55.20 190 PRO B CA 1
ATOM 7660 C C . PRO B 1 190 ? -4.469 -4.286 -20.431 1.00 56.04 190 PRO B C 1
ATOM 7661 O O . PRO B 1 190 ? -4.971 -3.184 -20.173 1.00 56.12 190 PRO B O 1
ATOM 7672 N N . MET B 1 191 ? -4.950 -5.418 -19.919 1.00 55.65 191 MET B N 1
ATOM 7673 C CA . MET B 1 191 ? -6.099 -5.376 -19.022 1.00 56.85 191 MET B CA 1
ATOM 7674 C C . MET B 1 191 ? -5.788 -4.525 -17.795 1.00 53.65 191 MET B C 1
ATOM 7675 O O . MET B 1 191 ? -6.639 -3.754 -17.333 1.00 52.31 191 MET B O 1
ATOM 7689 N N . ALA B 1 192 ? -4.565 -4.638 -17.265 1.00 51.77 192 ALA B N 1
ATOM 7690 C CA . ALA B 1 192 ? -4.160 -3.811 -16.129 1.00 50.18 192 ALA B CA 1
ATOM 7691 C C . ALA B 1 192 ? -4.300 -2.328 -16.451 1.00 48.96 192 ALA B C 1
ATOM 7692 O O . ALA B 1 192 ? -4.862 -1.556 -15.666 1.00 46.93 192 ALA B O 1
ATOM 7699 N N . ARG B 1 193 ? -3.791 -1.914 -17.612 1.00 51.73 193 ARG B N 1
ATOM 7700 C CA . ARG B 1 193 ? -3.844 -0.510 -17.996 1.00 53.81 193 ARG B CA 1
ATOM 7701 C C . ARG B 1 193 ? -5.268 -0.039 -18.243 1.00 52.60 193 ARG B C 1
ATOM 7702 O O . ARG B 1 193 ? -5.529 1.166 -18.179 1.00 52.74 193 ARG B O 1
ATOM 7723 N N . SER B 1 194 ? -6.196 -0.960 -18.497 1.00 51.90 194 SER B N 1
ATOM 7724 C CA . SER B 1 194 ? -7.574 -0.576 -18.775 1.00 52.91 194 SER B CA 1
ATOM 7725 C C . SER B 1 194 ? -8.294 -0.044 -17.539 1.00 53.63 194 SER B C 1
ATOM 7726 O O . SER B 1 194 ? -9.335 0.611 -17.677 1.00 55.69 194 SER B O 1
ATOM 7734 N N . PHE B 1 195 ? -7.771 -0.308 -16.341 1.00 49.34 195 PHE B N 1
ATOM 7735 C CA . PHE B 1 195 ? -8.342 0.231 -15.115 1.00 46.72 195 PHE B CA 1
ATOM 7736 C C . PHE B 1 195 ? -7.723 1.562 -14.706 1.00 46.79 195 PHE B C 1
ATOM 7737 O O . PHE B 1 195 ? -8.197 2.174 -13.742 1.00 47.38 195 PHE B O 1
ATOM 7754 N N . VAL B 1 196 ? -6.674 2.015 -15.393 1.00 44.67 196 VAL B N 1
ATOM 7755 C CA . VAL B 1 196 ? -6.017 3.261 -15.014 1.00 42.73 196 VAL B CA 1
ATOM 7756 C C . VAL B 1 196 ? -6.921 4.436 -15.353 1.00 41.96 196 VAL B C 1
ATOM 7757 O O . VAL B 1 196 ? -7.356 4.598 -16.501 1.00 42.11 196 VAL B O 1
ATOM 7770 N N . ALA B 1 197 ? -7.199 5.265 -14.355 1.00 40.91 197 ALA B N 1
ATOM 7771 C CA . ALA B 1 197 ? -8.002 6.462 -14.548 1.00 41.80 197 ALA B CA 1
ATOM 7772 C C . ALA B 1 197 ? -7.640 7.458 -13.457 1.00 39.45 197 ALA B C 1
ATOM 7773 O O . ALA B 1 197 ? -7.081 7.094 -12.416 1.00 37.60 197 ALA B O 1
ATOM 7780 N N . ASP B 1 198 ? -7.967 8.724 -13.709 1.00 40.76 198 ASP B N 1
ATOM 7781 C CA . ASP B 1 198 ? -7.669 9.765 -12.731 1.00 44.10 198 ASP B CA 1
ATOM 7782 C C . ASP B 1 198 ? -8.261 9.416 -11.373 1.00 42.73 198 ASP B C 1
ATOM 7783 O O . ASP B 1 198 ? -7.559 9.416 -10.357 1.00 46.02 198 ASP B O 1
ATOM 7792 N N . GLY B 1 199 ? -9.562 9.120 -11.338 1.00 36.51 199 GLY B N 1
ATOM 7793 C CA . GLY B 1 199 ? -10.213 8.664 -10.134 1.00 31.91 199 GLY B CA 1
ATOM 7794 C C . GLY B 1 199 ? -10.484 7.164 -10.178 1.00 26.92 199 GLY B C 1
ATOM 7795 O O . GLY B 1 199 ? -10.388 6.514 -11.210 1.00 27.09 199 GLY B O 1
ATOM 7799 N N . ILE B 1 200 ? -10.814 6.625 -9.013 1.00 23.59 200 ILE B N 1
ATOM 7800 C CA . ILE B 1 200 ? -11.192 5.199 -8.948 1.00 22.22 200 ILE B CA 1
ATOM 7801 C C . ILE B 1 200 ? -12.531 5.014 -9.648 1.00 19.67 200 ILE B C 1
ATOM 7802 O O . ILE B 1 200 ? -13.516 5.673 -9.275 1.00 22.11 200 ILE B O 1
ATOM 7818 N N . PRO B 1 201 ? -12.642 4.115 -10.625 1.00 18.41 201 PRO B N 1
ATOM 7819 C CA . PRO B 1 201 ? -13.956 3.839 -11.229 1.00 19.23 201 PRO B CA 1
ATOM 7820 C C . PRO B 1 201 ? -14.970 3.391 -10.182 1.00 19.59 201 PRO B C 1
ATOM 7821 O O . PRO B 1 201 ? -14.654 2.638 -9.258 1.00 19.29 201 PRO B O 1
ATOM 7832 N N . GLN B 1 202 ? -16.209 3.838 -10.363 1.00 19.84 202 GLN B N 1
ATOM 7833 C CA . GLN B 1 202 ? -17.288 3.539 -9.424 1.00 20.51 202 GLN B CA 1
ATOM 7834 C C . GLN B 1 202 ? -17.378 2.052 -9.089 1.00 17.56 202 GLN B C 1
ATOM 7835 O O . GLN B 1 202 ? -17.463 1.676 -7.913 1.00 17.47 202 GLN B O 1
ATOM 7849 N N . HIS B 1 203 ? -17.365 1.181 -10.108 1.00 17.55 203 HIS B N 1
ATOM 7850 C CA . HIS B 1 203 ? -17.501 -0.257 -9.840 1.00 16.85 203 HIS B CA 1
ATOM 7851 C C . HIS B 1 203 ? -16.387 -0.779 -8.930 1.00 16.96 203 HIS B C 1
ATOM 7852 O O . HIS B 1 203 ? -16.637 -1.617 -8.052 1.00 18.68 203 HIS B O 1
ATOM 7866 N N . LEU B 1 204 ? -15.147 -0.310 -9.130 1.00 16.32 204 LEU B N 1
ATOM 7867 C CA . LEU B 1 204 ? -14.028 -0.749 -8.297 1.00 18.00 204 LEU B CA 1
ATOM 7868 C C . LEU B 1 204 ? -14.134 -0.226 -6.869 1.00 14.31 204 LEU B C 1
ATOM 7869 O O . LEU B 1 204 ? -13.681 -0.893 -5.930 1.00 14.51 204 LEU B O 1
ATOM 7885 N N . GLN B 1 205 ? -14.727 0.958 -6.671 1.00 17.05 205 GLN B N 1
ATOM 7886 C CA . GLN B 1 205 ? -14.955 1.437 -5.317 1.00 16.99 205 GLN B CA 1
ATOM 7887 C C . GLN B 1 205 ? -15.868 0.511 -4.525 1.00 17.46 205 GLN B C 1
ATOM 7888 O O . GLN B 1 205 ? -15.838 0.555 -3.287 1.00 18.75 205 GLN B O 1
ATOM 7902 N N . GLU B 1 206 ? -16.705 -0.288 -5.202 1.00 15.47 206 GLU B N 1
ATOM 7903 C CA . GLU B 1 206 ? -17.676 -1.178 -4.553 1.00 15.45 206 GLU B CA 1
ATOM 7904 C C . GLU B 1 206 ? -17.133 -2.591 -4.350 1.00 15.46 206 GLU B C 1
ATOM 7905 O O . GLU B 1 206 ? -17.808 -3.409 -3.716 1.00 17.08 206 GLU B O 1
ATOM 7917 N N . TYR B 1 207 ? -15.905 -2.850 -4.800 1.00 16.03 207 TYR B N 1
ATOM 7918 C CA . TYR B 1 207 ? -15.324 -4.176 -4.924 1.00 15.48 207 TYR B CA 1
ATOM 7919 C C . TYR B 1 207 ? -14.414 -4.416 -3.738 1.00 14.72 207 TYR B C 1
ATOM 7920 O O . TYR B 1 207 ? -13.604 -3.548 -3.402 1.00 14.75 207 TYR B O 1
ATOM 7938 N N . ASP B 1 208 ? -14.512 -5.614 -3.140 1.00 13.90 208 ASP B N 1
ATOM 7939 C CA . ASP B 1 208 ? -13.582 -6.025 -2.098 1.00 14.70 208 ASP B CA 1
ATOM 7940 C C . ASP B 1 208 ? -12.387 -6.687 -2.770 1.00 13.75 208 ASP B C 1
ATOM 7941 O O . ASP B 1 208 ? -12.539 -7.787 -3.313 1.00 14.65 208 ASP B O 1
ATOM 7950 N N . PRO B 1 209 ? -11.209 -6.052 -2.805 1.00 13.15 209 PRO B N 1
ATOM 7951 C CA . PRO B 1 209 ? -10.048 -6.653 -3.494 1.00 15.42 209 PRO B CA 1
ATOM 7952 C C . PRO B 1 209 ? -9.526 -7.938 -2.867 1.00 15.56 209 PRO B C 1
ATOM 7953 O O . PRO B 1 209 ? -8.586 -8.533 -3.428 1.00 13.77 209 PRO B O 1
ATOM 7964 N N . GLU B 1 210 ? -10.096 -8.418 -1.753 1.00 13.02 210 GLU B N 1
ATOM 7965 C CA . GLU B 1 210 ? -9.739 -9.777 -1.355 1.00 12.40 210 GLU B CA 1
ATOM 7966 C C . GLU B 1 210 ? -10.123 -10.771 -2.445 1.00 14.30 210 GLU B C 1
ATOM 7967 O O . GLU B 1 210 ? -9.548 -11.856 -2.517 1.00 14.27 210 GLU B O 1
ATOM 7979 N N . TRP B 1 211 ? -11.151 -10.443 -3.252 1.00 14.84 211 TRP B N 1
ATOM 7980 C CA . TRP B 1 211 ? -11.466 -11.249 -4.437 1.00 12.19 211 TRP B CA 1
ATOM 7981 C C . TRP B 1 211 ? -10.202 -11.509 -5.266 1.00 13.39 211 TRP B C 1
ATOM 7982 O O . TRP B 1 211 ? -9.926 -12.642 -5.679 1.00 13.20 211 TRP B O 1
ATOM 8003 N N . ALA B 1 212 ? -9.451 -10.444 -5.567 1.00 12.81 212 ALA B N 1
ATOM 8004 C CA . ALA B 1 212 ? -8.260 -10.575 -6.390 1.00 14.71 212 ALA B CA 1
ATOM 8005 C C . ALA B 1 212 ? -7.242 -11.472 -5.707 1.00 14.92 212 ALA B C 1
ATOM 8006 O O . ALA B 1 212 ? -6.601 -12.304 -6.350 1.00 15.11 212 ALA B O 1
ATOM 8013 N N . ARG B 1 213 ? -7.086 -11.324 -4.396 1.00 14.26 213 ARG B N 1
ATOM 8014 C CA . ARG B 1 213 ? -6.177 -12.185 -3.659 1.00 13.32 213 ARG B CA 1
ATOM 8015 C C . ARG B 1 213 ? -6.523 -13.665 -3.847 1.00 12.55 213 ARG B C 1
ATOM 8016 O O . ARG B 1 213 ? -5.629 -14.489 -4.109 1.00 12.80 213 ARG B O 1
ATOM 8037 N N . VAL B 1 214 ? -7.804 -14.036 -3.661 1.00 11.79 214 VAL B N 1
ATOM 8038 C CA . VAL B 1 214 ? -8.124 -15.462 -3.664 1.00 12.06 214 VAL B CA 1
ATOM 8039 C C . VAL B 1 214 ? -7.993 -16.061 -5.060 1.00 11.33 214 VAL B C 1
ATOM 8040 O O . VAL B 1 214 ? -7.744 -17.259 -5.199 1.00 13.89 214 VAL B O 1
ATOM 8053 N N . PHE B 1 215 ? -8.189 -15.264 -6.107 1.00 12.46 215 PHE B N 1
ATOM 8054 C CA . PHE B 1 215 ? -7.881 -15.733 -7.456 1.00 13.72 215 PHE B CA 1
ATOM 8055 C C . PHE B 1 215 ? -6.370 -15.884 -7.652 1.00 13.28 215 PHE B C 1
ATOM 8056 O O . PHE B 1 215 ? -5.882 -16.928 -8.115 1.00 15.26 215 PHE B O 1
ATOM 8073 N N . TYR B 1 216 ? -5.605 -14.853 -7.288 1.00 11.55 216 TYR B N 1
ATOM 8074 C CA . TYR B 1 216 ? -4.151 -14.891 -7.486 1.00 12.17 216 TYR B CA 1
ATOM 8075 C C . TYR B 1 216 ? -3.513 -16.038 -6.715 1.00 14.58 216 TYR B C 1
ATOM 8076 O O . TYR B 1 216 ? -2.557 -16.665 -7.207 1.00 13.88 216 TYR B O 1
ATOM 8094 N N . GLU B 1 217 ? -3.957 -16.273 -5.480 1.00 13.07 217 GLU B N 1
ATOM 8095 C CA . GLU B 1 217 ? -3.326 -17.231 -4.584 1.00 14.03 217 GLU B CA 1
ATOM 8096 C C . GLU B 1 217 ? -3.862 -18.648 -4.732 1.00 12.92 217 GLU B C 1
ATOM 8097 O O . GLU B 1 217 ? -3.342 -19.563 -4.048 1.00 15.44 217 GLU B O 1
ATOM 8109 N N . GLY B 1 218 ? -4.887 -18.854 -5.568 1.00 12.66 218 GLY B N 1
ATOM 8110 C CA . GLY B 1 218 ? -5.337 -20.208 -5.849 1.00 13.60 218 GLY B CA 1
ATOM 8111 C C . GLY B 1 218 ? -6.198 -20.810 -4.777 1.00 15.99 218 GLY B C 1
ATOM 8112 O O . GLY B 1 218 ? -6.283 -22.044 -4.678 1.00 17.44 218 GLY B O 1
ATOM 8116 N N . THR B 1 219 ? -6.863 -19.981 -3.978 1.00 13.43 219 THR B N 1
ATOM 8117 C CA . THR B 1 219 ? -7.695 -20.501 -2.898 1.00 13.17 219 THR B CA 1
ATOM 8118 C C . THR B 1 219 ? -9.191 -20.443 -3.224 1.00 11.86 219 THR B C 1
ATOM 8119 O O . THR B 1 219 ? -9.962 -21.262 -2.711 1.00 15.59 219 THR B O 1
ATOM 8130 N N . VAL B 1 220 ? -9.594 -19.550 -4.122 1.00 13.49 220 VAL B N 1
ATOM 8131 C CA . VAL B 1 220 ? -11.017 -19.356 -4.378 1.00 14.22 220 VAL B CA 1
ATOM 8132 C C . VAL B 1 220 ? -11.657 -20.637 -4.895 1.00 11.70 220 VAL B C 1
ATOM 8133 O O . VAL B 1 220 ? -12.823 -20.936 -4.582 1.00 14.06 220 VAL B O 1
ATOM 8146 N N . GLY B 1 221 ? -10.920 -21.397 -5.706 1.00 13.25 221 GLY B N 1
ATOM 8147 C CA . GLY B 1 221 ? -11.419 -22.628 -6.306 1.00 14.10 221 GLY B CA 1
ATOM 8148 C C . GLY B 1 221 ? -10.674 -23.895 -5.919 1.00 13.50 221 GLY B C 1
ATOM 8149 O O . GLY B 1 221 ? -10.799 -24.933 -6.592 1.00 14.16 221 GLY B O 1
ATOM 8153 N N . LEU B 1 222 ? -9.928 -23.843 -4.811 1.00 16.38 222 LEU B N 1
ATOM 8154 C CA . LEU B 1 222 ? -9.141 -25.003 -4.381 1.00 17.41 222 LEU B CA 1
ATOM 8155 C C . LEU B 1 222 ? -9.994 -26.267 -4.211 1.00 16.33 222 LEU B C 1
ATOM 8156 O O . LEU B 1 222 ? -9.541 -27.360 -4.557 1.00 17.57 222 LEU B O 1
ATOM 8172 N N . SER B 1 223 ? -11.225 -26.148 -3.689 1.00 14.79 223 SER B N 1
ATOM 8173 C CA . SER B 1 223 ? -12.142 -27.268 -3.511 1.00 16.63 223 SER B CA 1
ATOM 8174 C C . SER B 1 223 ? -13.143 -27.397 -4.636 1.00 16.34 223 SER B C 1
ATOM 8175 O O . SER B 1 223 ? -14.163 -28.078 -4.456 1.00 16.57 223 SER B O 1
ATOM 8183 N N . CYS B 1 224 ? -12.882 -26.763 -5.783 1.00 15.95 224 CYS B N 1
ATOM 8184 C CA . CYS B 1 224 ? -13.784 -26.801 -6.935 1.00 15.83 224 CYS B CA 1
ATOM 8185 C C . CYS B 1 224 ? -12.980 -26.821 -8.230 1.00 12.42 224 CYS B C 1
ATOM 8186 O O . CYS B 1 224 ? -12.973 -25.852 -8.987 1.00 14.80 224 CYS B O 1
ATOM 8194 N N . PRO B 1 225 ? -12.325 -27.938 -8.544 1.00 13.71 225 PRO B N 1
ATOM 8195 C CA . PRO B 1 225 ? -11.564 -28.016 -9.808 1.00 14.69 225 PRO B CA 1
ATOM 8196 C C . PRO B 1 225 ? -12.504 -27.869 -10.986 1.00 14.50 225 PRO B C 1
ATOM 8197 O O . PRO B 1 225 ? -13.604 -28.447 -10.999 1.00 15.08 225 PRO B O 1
ATOM 8208 N N . HIS B 1 226 ? -12.078 -27.095 -11.991 1.00 16.37 226 HIS B N 1
ATOM 8209 C CA . HIS B 1 226 ? -12.979 -26.843 -13.118 1.00 15.75 226 HIS B CA 1
ATOM 8210 C C . HIS B 1 226 ? -13.240 -28.101 -13.942 1.00 15.59 226 HIS B C 1
ATOM 8211 O O . HIS B 1 226 ? -14.343 -28.273 -14.463 1.00 16.84 226 HIS B O 1
ATOM 8225 N N . GLU B 1 227 ? -12.282 -29.013 -14.053 1.00 16.99 227 GLU B N 1
ATOM 8226 C CA . GLU B 1 227 ? -12.585 -30.192 -14.880 1.00 21.41 227 GLU B CA 1
ATOM 8227 C C . GLU B 1 227 ? -13.699 -31.047 -14.266 1.00 20.13 227 GLU B C 1
ATOM 8228 O O . GLU B 1 227 ? -14.494 -31.638 -15.003 1.00 21.19 227 GLU B O 1
ATOM 8240 N N . ARG B 1 228 ? -13.773 -31.134 -12.930 1.00 21.53 228 ARG B N 1
ATOM 8241 C CA . ARG B 1 228 ? -14.864 -31.897 -12.307 1.00 21.53 228 ARG B CA 1
ATOM 8242 C C . ARG B 1 228 ? -16.206 -31.186 -12.446 1.00 20.00 228 ARG B C 1
ATOM 8243 O O . ARG B 1 228 ? -17.227 -31.829 -12.699 1.00 22.95 228 ARG B O 1
ATOM 8264 N N . MET B 1 229 ? -16.229 -29.873 -12.215 1.00 17.20 229 MET B N 1
ATOM 8265 C CA . MET B 1 229 ? -17.452 -29.089 -12.385 1.00 15.63 229 MET B CA 1
ATOM 8266 C C . MET B 1 229 ? -18.011 -29.220 -13.799 1.00 17.00 229 MET B C 1
ATOM 8267 O O . MET B 1 229 ? -19.207 -29.492 -13.987 1.00 16.83 229 MET B O 1
ATOM 8281 N N . LEU B 1 230 ? -17.173 -28.971 -14.809 1.00 15.92 230 LEU B N 1
ATOM 8282 C CA . LEU B 1 230 ? -17.623 -28.980 -16.197 1.00 16.19 230 LEU B CA 1
ATOM 8283 C C . LEU B 1 230 ? -18.115 -30.351 -16.631 1.00 16.47 230 LEU B C 1
ATOM 8284 O O . LEU B 1 230 ? -19.022 -30.440 -17.461 1.00 16.54 230 LEU B O 1
ATOM 8300 N N . GLY B 1 231 ? -17.537 -31.421 -16.090 1.00 15.68 231 GLY B N 1
ATOM 8301 C CA . GLY B 1 231 ? -17.996 -32.764 -16.344 1.00 16.09 231 GLY B CA 1
ATOM 8302 C C . GLY B 1 231 ? -19.251 -33.153 -15.600 1.00 17.20 231 GLY B C 1
ATOM 8303 O O . GLY B 1 231 ? -19.731 -34.280 -15.783 1.00 19.63 231 GLY B O 1
ATOM 8307 N N . GLN B 1 232 ? -19.808 -32.250 -14.779 1.00 15.17 232 GLN B N 1
ATOM 8308 C CA . GLN B 1 232 ? -21.001 -32.555 -14.002 1.00 17.58 232 GLN B CA 1
ATOM 8309 C C . GLN B 1 232 ? -22.155 -31.596 -14.245 1.00 15.58 232 GLN B C 1
ATOM 8310 O O . GLN B 1 232 ? -23.120 -31.605 -13.470 1.00 16.72 232 GLN B O 1
ATOM 8324 N N . VAL B 1 233 ? -22.095 -30.777 -15.297 1.00 16.27 233 VAL B N 1
ATOM 8325 C CA . VAL B 1 233 ? -23.204 -29.876 -15.596 1.00 15.69 233 VAL B CA 1
ATOM 8326 C C . VAL B 1 233 ? -24.456 -30.717 -15.902 1.00 15.40 233 VAL B C 1
ATOM 8327 O O . VAL B 1 233 ? -24.375 -31.841 -16.417 1.00 17.44 233 VAL B O 1
ATOM 8340 N N . LYS B 1 234 ? -25.632 -30.139 -15.631 1.00 16.88 234 LYS B N 1
ATOM 8341 C CA . LYS B 1 234 ? -26.892 -30.858 -15.721 1.00 17.35 234 LYS B CA 1
ATOM 8342 C C . LYS B 1 234 ? -27.946 -30.082 -16.501 1.00 17.82 234 LYS B C 1
ATOM 8343 O O . LYS B 1 234 ? -29.118 -30.482 -16.508 1.00 21.01 234 LYS B O 1
ATOM 8362 N N . THR B 1 235 ? -27.574 -28.992 -17.157 1.00 17.04 235 THR B N 1
ATOM 8363 C CA . THR B 1 235 ? -28.496 -28.193 -17.950 1.00 17.49 235 THR B CA 1
ATOM 8364 C C . THR B 1 235 ? -27.849 -27.890 -19.289 1.00 18.81 235 THR B C 1
ATOM 8365 O O . THR B 1 235 ? -26.624 -27.982 -19.426 1.00 18.67 235 THR B O 1
ATOM 8376 N N . PRO B 1 236 ? -28.629 -27.465 -20.278 1.00 18.39 236 PRO B N 1
ATOM 8377 C CA . PRO B 1 236 ? -28.008 -26.872 -21.469 1.00 19.92 236 PRO B CA 1
ATOM 8378 C C . PRO B 1 236 ? -27.099 -25.716 -21.081 1.00 20.37 236 PRO B C 1
ATOM 8379 O O . PRO B 1 236 ? -27.329 -25.017 -20.086 1.00 19.36 236 PRO B O 1
ATOM 8390 N N . VAL B 1 237 ? -26.044 -25.531 -21.875 1.00 18.86 237 VAL B N 1
ATOM 8391 C CA . VAL B 1 237 ? -25.064 -24.480 -21.664 1.00 18.36 237 VAL B CA 1
ATOM 8392 C C . VAL B 1 237 ? -24.857 -23.759 -22.987 1.00 18.54 237 VAL B C 1
ATOM 8393 O O . VAL B 1 237 ? -24.704 -24.401 -24.027 1.00 21.59 237 VAL B O 1
ATOM 8406 N N . LEU B 1 238 ? -24.841 -22.433 -22.943 1.00 19.01 238 LEU B N 1
ATOM 8407 C CA . LEU B 1 238 ? -24.336 -21.604 -24.026 1.00 20.33 238 LEU B CA 1
ATOM 8408 C C . LEU B 1 238 ? -23.042 -20.942 -23.556 1.00 20.50 238 LEU B C 1
ATOM 8409 O O . LEU B 1 238 ? -23.003 -20.322 -22.490 1.00 20.24 238 LEU B O 1
ATOM 8425 N N . LEU B 1 239 ? -21.988 -21.085 -24.355 1.00 21.88 239 LEU B N 1
ATOM 8426 C CA . LEU B 1 239 ? -20.663 -20.557 -24.044 1.00 18.68 239 LEU B CA 1
ATOM 8427 C C . LEU B 1 239 ? -20.340 -19.530 -25.112 1.00 16.57 239 LEU B C 1
ATOM 8428 O O . LEU B 1 239 ? -20.232 -19.886 -26.286 1.00 19.00 239 LEU B O 1
ATOM 8444 N N . THR B 1 240 ? -20.198 -18.261 -24.726 1.00 17.73 240 THR B N 1
ATOM 8445 C CA . THR B 1 240 ? -19.754 -17.243 -25.673 1.00 18.02 240 THR B CA 1
ATOM 8446 C C . THR B 1 240 ? -18.273 -16.947 -25.446 1.00 16.83 240 THR B C 1
ATOM 8447 O O . THR B 1 240 ? -17.814 -16.880 -24.309 1.00 20.15 240 THR B O 1
ATOM 8458 N N . HIS B 1 241 ? -17.525 -16.841 -26.538 1.00 16.88 241 HIS B N 1
ATOM 8459 C CA . HIS B 1 241 ? -16.061 -16.739 -26.511 1.00 18.19 241 HIS B CA 1
ATOM 8460 C C . HIS B 1 241 ? -15.678 -15.490 -27.292 1.00 19.68 241 HIS B C 1
ATOM 8461 O O . HIS B 1 241 ? -15.881 -15.430 -28.508 1.00 19.85 241 HIS B O 1
ATOM 8475 N N . HIS B 1 242 ? -15.173 -14.478 -26.573 1.00 15.13 242 HIS B N 1
ATOM 8476 C CA . HIS B 1 242 ? -14.950 -13.156 -27.136 1.00 16.54 242 HIS B CA 1
ATOM 8477 C C . HIS B 1 242 ? -13.481 -13.010 -27.584 1.00 19.38 242 HIS B C 1
ATOM 8478 O O . HIS B 1 242 ? -12.852 -13.977 -28.027 1.00 19.71 242 HIS B O 1
ATOM 8492 N N . MET B 1 243 ? -12.919 -11.808 -27.499 1.00 18.80 243 MET B N 1
ATOM 8493 C CA . MET B 1 243 ? -11.535 -11.611 -27.919 1.00 21.59 243 MET B CA 1
ATOM 8494 C C . MET B 1 243 ? -10.588 -12.511 -27.124 1.00 19.79 243 MET B C 1
ATOM 8495 O O . MET B 1 243 ? -10.744 -12.701 -25.908 1.00 19.26 243 MET B O 1
ATOM 8509 N N . ARG B 1 244 ? -9.603 -13.081 -27.816 1.00 20.14 244 ARG B N 1
ATOM 8510 C CA . ARG B 1 244 ? -8.539 -13.811 -27.130 1.00 21.02 244 ARG B CA 1
ATOM 8511 C C . ARG B 1 244 ? -7.311 -13.839 -28.030 1.00 21.25 244 ARG B C 1
ATOM 8512 O O . ARG B 1 244 ? -7.406 -13.671 -29.249 1.00 21.82 244 ARG B O 1
ATOM 8533 N N . GLY B 1 245 ? -6.156 -14.039 -27.417 1.00 22.55 245 GLY B N 1
ATOM 8534 C CA . GLY B 1 245 ? -4.924 -14.097 -28.174 1.00 24.43 245 GLY B CA 1
ATOM 8535 C C . GLY B 1 245 ? -3.767 -14.362 -27.240 1.00 23.86 245 GLY B C 1
ATOM 8536 O O . GLY B 1 245 ? -3.964 -14.669 -26.061 1.00 20.29 245 GLY B O 1
ATOM 8540 N N . ILE B 1 246 ? -2.556 -14.248 -27.788 1.00 24.91 246 ILE B N 1
ATOM 8541 C CA . ILE B 1 246 ? -1.323 -14.469 -27.045 1.00 23.53 246 ILE B CA 1
ATOM 8542 C C . ILE B 1 246 ? -0.455 -13.224 -27.148 1.00 22.29 246 ILE B C 1
ATOM 8543 O O . ILE B 1 246 ? -0.235 -12.705 -28.249 1.00 25.45 246 ILE B O 1
ATOM 8559 N N . ASP B 1 247 ? 0.047 -12.760 -26.007 1.00 24.25 247 ASP B N 1
ATOM 8560 C CA . ASP B 1 247 ? 1.004 -11.658 -25.968 1.00 27.28 247 ASP B CA 1
ATOM 8561 C C . ASP B 1 247 ? 2.361 -12.176 -26.424 1.00 28.22 247 ASP B C 1
ATOM 8562 O O . ASP B 1 247 ? 2.964 -12.984 -25.716 1.00 28.36 247 ASP B O 1
ATOM 8571 N N . PRO B 1 248 ? 2.874 -11.767 -27.577 1.00 31.48 248 PRO B N 1
ATOM 8572 C CA . PRO B 1 248 ? 4.172 -12.319 -28.019 1.00 33.71 248 PRO B CA 1
ATOM 8573 C C . PRO B 1 248 ? 5.326 -12.082 -27.042 1.00 37.47 248 PRO B C 1
ATOM 8574 O O . PRO B 1 248 ? 6.230 -12.926 -26.943 1.00 38.85 248 PRO B O 1
ATOM 8585 N N . GLU B 1 249 ? 5.323 -10.966 -26.310 1.00 38.91 249 GLU B N 1
ATOM 8586 C CA . GLU B 1 249 ? 6.434 -10.669 -25.406 1.00 42.92 249 GLU B CA 1
ATOM 8587 C C . GLU B 1 249 ? 6.533 -11.700 -24.280 1.00 42.75 249 GLU B C 1
ATOM 8588 O O . GLU B 1 249 ? 7.622 -12.198 -23.975 1.00 43.69 249 GLU B O 1
ATOM 8600 N N . THR B 1 250 ? 5.403 -12.027 -23.640 1.00 39.75 250 THR B N 1
ATOM 8601 C CA . THR B 1 250 ? 5.405 -12.891 -22.470 1.00 36.30 250 THR B CA 1
ATOM 8602 C C . THR B 1 250 ? 4.909 -14.304 -22.735 1.00 34.74 250 THR B C 1
ATOM 8603 O O . THR B 1 250 ? 5.215 -15.203 -21.944 1.00 34.40 250 THR B O 1
ATOM 8614 N N . GLY B 1 251 ? 4.143 -14.520 -23.805 1.00 32.25 251 GLY B N 1
ATOM 8615 C CA . GLY B 1 251 ? 3.450 -15.776 -24.017 1.00 29.44 251 GLY B CA 1
ATOM 8616 C C . GLY B 1 251 ? 2.131 -15.877 -23.290 1.00 26.30 251 GLY B C 1
ATOM 8617 O O . GLY B 1 251 ? 1.436 -16.900 -23.417 1.00 26.32 251 GLY B O 1
ATOM 8621 N N . ASN B 1 252 ? 1.751 -14.845 -22.548 1.00 23.96 252 ASN B N 1
ATOM 8622 C CA . ASN B 1 252 ? 0.568 -14.909 -21.711 1.00 21.90 252 ASN B CA 1
ATOM 8623 C C . ASN B 1 252 ? -0.728 -14.851 -22.534 1.00 18.27 252 ASN B C 1
ATOM 8624 O O . ASN B 1 252 ? -0.795 -14.348 -23.672 1.00 16.52 252 ASN B O 1
ATOM 8635 N N . LEU B 1 253 ? -1.778 -15.370 -21.926 1.00 19.86 253 LEU B N 1
ATOM 8636 C CA . LEU B 1 253 ? -3.088 -15.316 -22.545 1.00 17.30 253 LEU B CA 1
ATOM 8637 C C . LEU B 1 253 ? -3.637 -13.907 -22.485 1.00 15.94 253 LEU B C 1
ATOM 8638 O O . LEU B 1 253 ? -3.577 -13.244 -21.448 1.00 20.54 253 LEU B O 1
ATOM 8654 N N . LEU B 1 254 ? -4.190 -13.460 -23.606 1.00 18.21 254 LEU B N 1
ATOM 8655 C CA . LEU B 1 254 ? -5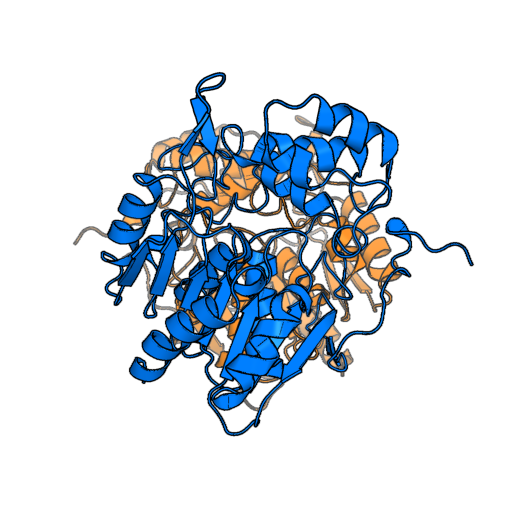.044 -12.287 -23.660 1.00 21.20 254 LEU B CA 1
ATOM 8656 C C . LEU B 1 254 ? -6.476 -12.786 -23.797 1.00 21.26 254 LEU B C 1
ATOM 8657 O O . LEU B 1 254 ? -6.746 -13.715 -24.569 1.00 23.85 254 LEU B O 1
ATOM 8673 N N . GLY B 1 255 ? -7.383 -12.200 -23.022 1.00 20.75 255 GLY B N 1
ATOM 8674 C CA . GLY B 1 255 ? -8.772 -12.622 -23.020 1.00 20.07 255 GLY B CA 1
ATOM 8675 C C . GLY B 1 255 ? -9.064 -13.554 -21.859 1.00 18.61 255 GLY B C 1
ATOM 8676 O O . GLY B 1 255 ? -8.233 -13.787 -20.968 1.00 20.47 255 GLY B O 1
ATOM 8680 N N . ALA B 1 256 ? -10.264 -14.139 -21.903 1.00 17.24 256 ALA B N 1
ATOM 8681 C CA . ALA B 1 256 ? -10.772 -14.918 -20.775 1.00 15.17 256 ALA B CA 1
ATOM 8682 C C . ALA B 1 256 ? -10.297 -16.364 -20.790 1.00 14.98 256 ALA B C 1
ATOM 8683 O O . ALA B 1 256 ? -9.962 -16.915 -19.736 1.00 16.72 256 ALA B O 1
ATOM 8690 N N . LEU B 1 257 ? -10.275 -17.009 -21.955 1.00 16.73 257 LEU B N 1
ATOM 8691 C CA . LEU B 1 257 ? -9.791 -18.386 -22.045 1.00 16.55 257 LEU B CA 1
ATOM 8692 C C . LEU B 1 257 ? -9.291 -18.636 -23.456 1.00 17.24 257 LEU B C 1
ATOM 8693 O O . LEU B 1 257 ? -9.684 -17.944 -24.392 1.00 16.68 257 LEU B O 1
ATOM 8709 N N . SER B 1 258 ? -8.360 -19.575 -23.586 1.00 18.60 258 SER B N 1
ATOM 8710 C CA . SER B 1 258 ? -7.840 -19.903 -24.901 1.00 16.45 258 SER B CA 1
ATOM 8711 C C . SER B 1 258 ? -8.790 -20.821 -25.681 1.00 18.12 258 SER B C 1
ATOM 8712 O O . SER B 1 258 ? -9.735 -21.400 -25.144 1.00 18.76 258 SER B O 1
ATOM 8720 N N . ASP B 1 259 ? -8.510 -20.963 -26.981 1.00 18.82 259 ASP B N 1
ATOM 8721 C CA . ASP B 1 259 ? -9.228 -21.936 -27.800 1.00 20.22 259 ASP B CA 1
ATOM 8722 C C . ASP B 1 259 ? -9.082 -23.349 -27.234 1.00 19.77 259 ASP B C 1
ATOM 8723 O O . ASP B 1 259 ? -10.031 -24.149 -27.276 1.00 20.22 259 ASP B O 1
ATOM 8732 N N . GLU B 1 260 ? -7.885 -23.687 -26.730 1.00 19.64 260 GLU B N 1
ATOM 8733 C CA . GLU B 1 260 ? -7.653 -25.022 -26.187 1.00 19.47 260 GLU B CA 1
ATOM 8734 C C . GLU B 1 260 ? -8.512 -25.244 -24.950 1.00 17.72 260 GLU B C 1
ATOM 8735 O O . GLU B 1 260 ? -9.107 -26.317 -24.785 1.00 18.83 260 GLU B O 1
ATOM 8747 N N . GLN B 1 261 ? -8.615 -24.227 -24.081 1.00 14.78 261 GLN B N 1
ATOM 8748 C CA . GLN B 1 261 ? -9.423 -24.370 -22.869 1.00 14.94 261 GLN B CA 1
ATOM 8749 C C . GLN B 1 261 ? -10.912 -24.409 -23.203 1.00 15.66 261 GLN B C 1
ATOM 8750 O O . GLN B 1 261 ? -11.691 -25.106 -22.535 1.00 18.80 261 GLN B O 1
ATOM 8764 N N . ALA B 1 262 ? -11.329 -23.658 -24.216 1.00 15.62 262 ALA B N 1
ATOM 8765 C CA . ALA B 1 262 ? -12.730 -23.712 -24.630 1.00 16.50 262 ALA B CA 1
ATOM 8766 C C . ALA B 1 262 ? -13.077 -25.080 -25.198 1.00 17.29 262 ALA B C 1
ATOM 8767 O O . ALA B 1 262 ? -14.164 -25.600 -24.943 1.00 17.96 262 ALA B O 1
ATOM 8774 N N . LEU B 1 263 ? -12.167 -25.667 -25.982 1.00 17.34 263 LEU B N 1
ATOM 8775 C CA . LEU B 1 263 ? -12.396 -27.004 -26.518 1.00 18.32 263 LEU B CA 1
ATOM 8776 C C . LEU B 1 263 ? -12.512 -28.034 -25.398 1.00 19.58 263 LEU B C 1
ATOM 8777 O O . LEU B 1 263 ? -13.414 -28.884 -25.409 1.00 19.99 263 LEU B O 1
ATOM 8793 N N . ARG B 1 264 ? -11.584 -27.996 -24.439 1.00 18.00 264 ARG B N 1
ATOM 8794 C CA . ARG B 1 264 ? -11.588 -28.983 -23.368 1.00 17.95 264 ARG B CA 1
ATOM 8795 C C . ARG B 1 264 ? -12.833 -28.833 -22.512 1.00 19.64 264 ARG B C 1
ATOM 8796 O O . ARG B 1 264 ? -13.427 -29.831 -22.101 1.00 18.15 264 ARG B O 1
ATOM 8817 N N . ALA B 1 265 ? -13.272 -27.592 -22.283 1.00 17.90 265 ALA B N 1
ATOM 8818 C CA . ALA B 1 265 ? -14.521 -27.364 -21.556 1.00 16.75 265 ALA B CA 1
ATOM 8819 C C . ALA B 1 265 ? -15.722 -27.914 -22.318 1.00 16.84 265 ALA B C 1
ATOM 8820 O O . ALA B 1 265 ? -16.619 -28.525 -21.719 1.00 17.23 265 ALA B O 1
ATOM 8827 N N . ARG B 1 266 ? -15.772 -27.685 -23.634 1.00 17.62 266 ARG B N 1
ATOM 8828 C CA . ARG B 1 266 ? -16.878 -28.195 -24.443 1.00 18.55 266 ARG B CA 1
ATOM 8829 C C . ARG B 1 266 ? -16.936 -29.718 -24.394 1.00 20.06 266 ARG B C 1
ATOM 8830 O O . ARG B 1 266 ? -18.020 -30.309 -24.260 1.00 18.90 266 ARG B O 1
ATOM 8851 N N . ARG B 1 267 ? -15.783 -30.373 -24.509 1.00 20.43 267 ARG B N 1
ATOM 8852 C CA . ARG B 1 267 ? -15.770 -31.832 -24.478 1.00 22.15 267 ARG B CA 1
ATOM 8853 C C . ARG B 1 267 ? -16.246 -32.350 -23.127 1.00 20.93 267 ARG B C 1
ATOM 8854 O O . ARG B 1 267 ? -16.955 -33.357 -23.050 1.00 21.05 267 ARG B O 1
ATOM 8875 N N . LEU B 1 268 ? -15.845 -31.686 -22.046 1.00 19.67 268 LEU B N 1
ATOM 8876 C CA . LEU B 1 268 ? -16.240 -32.152 -20.719 1.00 17.29 268 LEU B CA 1
ATOM 8877 C C . LEU B 1 268 ? -17.740 -32.009 -20.548 1.00 17.32 268 LEU B C 1
ATOM 8878 O O . LEU B 1 268 ? -18.410 -32.917 -20.025 1.00 17.73 268 LEU B O 1
ATOM 8894 N N . MET B 1 269 ? -18.289 -30.868 -20.961 1.00 16.46 269 MET B N 1
ATOM 8895 C CA . MET B 1 269 ? -19.738 -30.697 -20.839 1.00 19.06 269 MET B CA 1
ATOM 8896 C C . MET B 1 269 ? -20.486 -31.663 -21.756 1.00 19.69 269 MET B C 1
ATOM 8897 O O . MET B 1 269 ? -21.530 -32.205 -21.367 1.00 22.28 269 MET B O 1
ATOM 8911 N N . ASP B 1 270 ? -19.956 -31.935 -22.948 1.00 21.72 270 ASP B N 1
ATOM 8912 C CA . ASP B 1 270 ? -20.582 -32.930 -23.817 1.00 25.26 270 ASP B CA 1
ATOM 8913 C C . ASP B 1 270 ? -20.601 -34.300 -23.148 1.00 24.72 270 ASP B C 1
ATOM 8914 O O . ASP B 1 270 ? -21.606 -35.020 -23.227 1.00 26.11 270 ASP B O 1
ATOM 8923 N N . SER B 1 271 ? -19.506 -34.671 -22.466 1.00 22.77 271 SER B N 1
ATOM 8924 C CA . SER B 1 271 ? -19.455 -35.954 -21.770 1.00 24.28 271 SER B CA 1
ATOM 8925 C C . SER B 1 271 ? -20.421 -36.009 -20.591 1.00 25.63 271 SER B C 1
ATOM 8926 O O . SER B 1 271 ? -20.845 -37.110 -20.199 1.00 24.74 271 SER B O 1
ATOM 8934 N N . ALA B 1 272 ? -20.808 -34.851 -20.045 1.00 25.35 272 ALA B N 1
ATOM 8935 C CA . ALA B 1 272 ? -21.824 -34.803 -19.005 1.00 24.85 272 ALA B CA 1
ATOM 8936 C C . ALA B 1 272 ? -23.214 -35.090 -19.548 1.00 26.38 272 ALA B C 1
ATOM 8937 O O . ALA B 1 272 ? -24.123 -35.366 -18.760 1.00 27.23 272 ALA B O 1
ATOM 8944 N N . GLY B 1 273 ? -23.395 -35.021 -20.863 1.00 25.77 273 GLY B N 1
ATOM 8945 C CA . GLY B 1 273 ? -24.640 -35.394 -21.492 1.00 25.75 273 GLY B CA 1
ATOM 8946 C C . GLY B 1 273 ? -25.600 -34.263 -21.769 1.00 24.85 273 GLY B C 1
ATOM 8947 O O . GLY B 1 273 ? -26.784 -34.531 -21.991 1.00 28.40 273 GLY B O 1
ATOM 8951 N N . VAL B 1 274 ? -25.144 -33.015 -21.752 1.00 21.28 274 VAL B N 1
ATOM 8952 C CA . VAL B 1 274 ? -26.022 -31.875 -21.961 1.00 20.65 274 VAL B CA 1
ATOM 8953 C C . VAL B 1 274 ? -25.844 -31.312 -23.365 1.00 22.02 274 VAL B C 1
ATOM 8954 O O . VAL B 1 274 ? -24.875 -31.606 -24.071 1.00 22.26 274 VAL B O 1
ATOM 8967 N N . THR B 1 275 ? -26.778 -30.446 -23.759 1.00 21.11 275 THR B N 1
ATOM 8968 C CA . THR B 1 275 ? -26.675 -29.708 -25.007 1.00 23.98 275 THR B CA 1
ATOM 8969 C C . THR B 1 275 ? -25.758 -28.519 -24.788 1.00 22.57 275 THR B C 1
ATOM 8970 O O . THR B 1 275 ? -26.007 -27.688 -23.917 1.00 23.77 275 THR B O 1
ATOM 8981 N N . VAL B 1 276 ? -24.689 -28.446 -25.570 1.00 22.43 276 VAL B N 1
ATOM 8982 C CA . VAL B 1 276 ? -23.741 -27.347 -25.495 1.00 22.75 276 VAL B CA 1
ATOM 8983 C C . VAL B 1 276 ? -23.822 -26.539 -26.783 1.00 21.49 276 VAL B C 1
ATOM 8984 O O . VAL B 1 276 ? -23.730 -27.095 -27.883 1.00 25.48 276 VAL B O 1
ATOM 8997 N N . ASP B 1 277 ? -23.970 -25.228 -26.644 1.00 24.21 277 ASP B N 1
ATOM 8998 C CA . ASP B 1 277 ? -23.845 -24.302 -27.758 1.00 23.77 277 ASP B CA 1
ATOM 8999 C C . ASP B 1 277 ? -22.612 -23.443 -27.525 1.00 22.14 277 ASP B C 1
ATOM 9000 O O . ASP B 1 277 ? -22.279 -23.126 -26.382 1.00 26.52 277 ASP B O 1
ATOM 9009 N N . TYR B 1 278 ? -21.914 -23.104 -28.603 1.00 21.68 278 TYR B N 1
ATOM 9010 C CA . TYR B 1 278 ? -20.688 -22.319 -28.524 1.00 22.42 278 TYR B CA 1
ATOM 9011 C C . TYR B 1 278 ? -20.771 -21.216 -29.570 1.00 21.88 278 TYR B C 1
ATOM 9012 O O . TYR B 1 278 ? -20.960 -21.493 -30.757 1.00 23.21 278 TYR B O 1
ATOM 9030 N N . GLU B 1 279 ? -20.674 -19.971 -29.132 1.00 21.46 279 GLU B N 1
ATOM 9031 C CA . GLU B 1 279 ? -20.747 -18.816 -30.022 1.00 25.39 279 GLU B CA 1
ATOM 9032 C C . GLU B 1 279 ? -19.421 -18.077 -29.888 1.00 21.42 279 GLU B C 1
ATOM 9033 O O . GLU B 1 279 ? -19.149 -17.488 -28.840 1.00 22.25 279 GLU B O 1
ATOM 9045 N N . SER B 1 280 ? -18.608 -18.095 -30.943 1.00 23.39 280 SER B N 1
ATOM 9046 C CA . SER B 1 280 ? -17.368 -17.333 -30.973 1.00 24.17 280 SER B CA 1
ATOM 9047 C C . SER B 1 280 ? -17.633 -15.962 -31.577 1.00 23.43 280 SER B C 1
ATOM 9048 O O . SER B 1 280 ? -18.126 -15.859 -32.707 1.00 24.38 280 SER B O 1
ATOM 9056 N N . VAL B 1 281 ? -17.283 -14.922 -30.833 1.00 24.15 281 VAL B N 1
ATOM 9057 C CA . VAL B 1 281 ? -17.413 -13.529 -31.257 1.00 24.82 281 VAL B CA 1
ATOM 9058 C C . VAL B 1 281 ? -16.052 -12.874 -31.046 1.00 23.05 281 VAL B C 1
ATOM 9059 O O . VAL B 1 281 ? -15.872 -12.093 -30.097 1.00 24.20 281 VAL B O 1
ATOM 9072 N N . PRO B 1 282 ? -15.077 -13.162 -31.916 1.00 24.46 282 PRO B N 1
ATOM 9073 C CA . PRO B 1 282 ? -13.673 -12.821 -31.623 1.00 24.46 282 PRO B CA 1
ATOM 9074 C C . PRO B 1 282 ? -13.351 -11.340 -31.674 1.00 25.66 282 PRO B C 1
ATOM 9075 O O . PRO B 1 282 ? -12.239 -10.959 -31.289 1.00 26.56 282 PRO B O 1
ATOM 9086 N N . ASP B 1 283 ? -14.280 -10.502 -32.127 1.00 25.09 283 ASP B N 1
ATOM 9087 C CA . ASP B 1 283 ? -14.131 -9.057 -32.125 1.00 29.52 283 ASP B CA 1
ATOM 9088 C C . ASP B 1 283 ? -14.833 -8.388 -30.949 1.00 29.14 283 ASP B C 1
ATOM 9089 O O . ASP B 1 283 ? -14.800 -7.157 -30.846 1.00 31.75 283 ASP B O 1
ATOM 9098 N N . ALA B 1 284 ? -15.461 -9.160 -30.061 1.00 27.98 284 ALA B N 1
ATOM 9099 C CA . ALA B 1 284 ? -16.239 -8.612 -28.959 1.00 27.82 284 ALA B CA 1
ATOM 9100 C C . ALA B 1 284 ? -15.348 -8.338 -27.756 1.00 25.78 284 ALA B C 1
ATOM 9101 O O . ALA B 1 284 ? -14.379 -9.055 -27.500 1.00 24.56 284 ALA B O 1
ATOM 9108 N N . SER B 1 285 ? -15.690 -7.295 -27.009 1.00 23.49 285 SER B N 1
ATOM 9109 C CA . SER B 1 285 ? -14.993 -7.037 -25.761 1.00 23.46 285 SER B CA 1
ATOM 9110 C C . SER B 1 285 ? -15.452 -8.031 -24.696 1.00 21.96 285 SER B C 1
ATOM 9111 O O . SER B 1 285 ? -16.420 -8.786 -24.867 1.00 21.92 285 SER B O 1
ATOM 9119 N N . HIS B 1 286 ? -14.739 -8.006 -23.570 1.00 22.54 286 HIS B N 1
ATOM 9120 C CA . HIS B 1 286 ? -14.940 -8.992 -22.516 1.00 20.31 286 HIS B CA 1
ATOM 9121 C C . HIS B 1 286 ? -16.353 -8.907 -21.960 1.00 18.43 286 HIS B C 1
ATOM 9122 O O . HIS B 1 286 ? -16.991 -9.931 -21.710 1.00 18.61 286 HIS B O 1
ATOM 9136 N N . MET B 1 287 ? -16.845 -7.691 -21.744 1.00 19.43 287 MET B N 1
ATOM 9137 C CA A MET B 1 287 ? -18.188 -7.465 -21.207 0.54 19.88 287 MET B CA 1
ATOM 9138 C CA B MET B 1 287 ? -18.190 -7.462 -21.207 0.46 20.67 287 MET B CA 1
ATOM 9139 C C . MET B 1 287 ? -19.140 -7.056 -22.335 1.00 21.40 287 MET B C 1
ATOM 9140 O O . MET B 1 287 ? -19.594 -5.922 -22.437 1.00 23.12 287 MET B O 1
ATOM 9167 N N . MET B 1 288 ? -19.449 -8.030 -23.197 1.00 20.91 288 MET B N 1
ATOM 9168 C CA . MET B 1 288 ? -20.299 -7.724 -24.342 1.00 20.11 288 MET B CA 1
ATOM 9169 C C . MET B 1 288 ? -21.652 -7.170 -23.914 1.00 19.12 288 MET B C 1
ATOM 9170 O O . MET B 1 288 ? -22.203 -6.302 -24.593 1.00 18.91 288 MET B O 1
ATOM 9184 N N . HIS B 1 289 ? -22.214 -7.679 -22.818 1.00 18.40 289 HIS B N 1
ATOM 9185 C CA . HIS B 1 289 ? -23.506 -7.189 -22.340 1.00 18.82 289 HIS B CA 1
ATOM 9186 C C . HIS B 1 289 ? -23.481 -5.698 -22.055 1.00 20.32 289 HIS B C 1
ATOM 9187 O O . HIS B 1 289 ? -24.545 -5.084 -22.008 1.00 20.05 289 HIS B O 1
ATOM 9201 N N . GLN B 1 290 ? -22.294 -5.112 -21.858 1.00 18.99 290 GLN B N 1
ATOM 9202 C CA . GLN B 1 290 ? -22.139 -3.689 -21.600 1.00 18.33 290 GLN B CA 1
ATOM 9203 C C . GLN B 1 290 ? -21.720 -2.899 -22.832 1.00 21.12 290 GLN B C 1
ATOM 9204 O O . GLN B 1 290 ? -22.255 -1.812 -23.075 1.00 22.86 290 GLN B O 1
ATOM 9218 N N . SER B 1 291 ? -20.779 -3.419 -23.624 1.00 23.23 291 SER B N 1
ATOM 9219 C CA . SER B 1 291 ? -20.282 -2.706 -24.795 1.00 24.42 291 SER B CA 1
ATOM 9220 C C . SER B 1 291 ? -21.153 -2.898 -26.033 1.00 24.27 291 SER B C 1
ATOM 9221 O O . SER B 1 291 ? -21.127 -2.042 -26.931 1.00 25.97 291 SER B O 1
ATOM 9229 N N . ALA B 1 292 ? -21.930 -3.982 -26.098 1.00 22.54 292 ALA B N 1
ATOM 9230 C CA . ALA B 1 292 ? -22.817 -4.251 -27.233 1.00 23.10 292 ALA B CA 1
ATOM 9231 C C . ALA B 1 292 ? -24.077 -4.932 -26.714 1.00 23.04 292 ALA B C 1
ATOM 9232 O O . ALA B 1 292 ? -24.340 -6.113 -26.987 1.00 22.67 292 ALA B O 1
ATOM 9239 N N . PRO B 1 293 ? -24.887 -4.205 -25.949 1.00 22.60 293 PRO B N 1
ATOM 9240 C CA . PRO B 1 293 ? -26.027 -4.856 -25.274 1.00 22.76 293 PRO B CA 1
ATOM 9241 C C . PRO B 1 293 ? -27.028 -5.487 -26.225 1.00 22.14 293 PRO B C 1
ATOM 9242 O O . PRO B 1 293 ? -27.562 -6.567 -25.933 1.00 23.36 293 PRO B O 1
ATOM 9253 N N . ALA B 1 294 ? -27.315 -4.836 -27.355 1.00 21.73 294 ALA B N 1
ATOM 9254 C CA . ALA B 1 294 ? -28.303 -5.386 -28.280 1.00 22.65 294 ALA B CA 1
ATOM 9255 C C . ALA B 1 294 ? -27.819 -6.701 -28.870 1.00 21.86 294 ALA B C 1
ATOM 9256 O O . ALA B 1 294 ? -28.598 -7.647 -29.021 1.00 24.22 294 ALA B O 1
ATOM 9263 N N . ARG B 1 295 ? -26.529 -6.789 -29.173 1.00 23.92 295 ARG B N 1
ATOM 9264 C CA . ARG B 1 295 ? -25.981 -8.039 -29.687 1.00 25.15 295 ARG B CA 1
ATOM 9265 C C . ARG B 1 295 ? -26.026 -9.132 -28.624 1.00 23.93 295 ARG B C 1
ATOM 9266 O O . ARG B 1 295 ? -26.398 -10.279 -28.918 1.00 23.66 295 ARG B O 1
ATOM 9287 N N . TYR B 1 296 ? -25.644 -8.796 -27.387 1.00 21.01 296 TYR B N 1
ATOM 9288 C CA . TYR B 1 296 ? -25.703 -9.759 -26.289 1.00 19.47 296 TYR B CA 1
ATOM 9289 C C . TYR B 1 296 ? -27.114 -10.288 -26.094 1.00 20.02 296 TYR B C 1
ATOM 9290 O O . TYR B 1 296 ? -27.314 -11.491 -25.937 1.00 21.55 296 TYR B O 1
ATOM 9308 N N . VAL B 1 297 ? -28.108 -9.405 -26.117 1.00 20.51 297 VAL B N 1
ATOM 9309 C CA . VAL B 1 297 ? -29.479 -9.832 -25.861 1.00 20.50 297 VAL B CA 1
ATOM 9310 C C . VAL B 1 297 ? -30.018 -10.676 -27.008 1.00 21.36 297 VAL B C 1
ATOM 9311 O O . VAL B 1 297 ? -30.773 -11.629 -26.787 1.00 24.13 297 VAL B O 1
ATOM 9324 N N . GLU B 1 298 ? -29.650 -10.351 -28.247 1.00 23.12 298 GLU B N 1
ATOM 9325 C CA . GLU B 1 298 ? -30.061 -11.198 -29.371 1.00 25.78 298 GLU B CA 1
ATOM 9326 C C . GLU B 1 298 ? -29.524 -12.622 -29.219 1.00 25.14 298 GLU B C 1
ATOM 9327 O O . GLU B 1 298 ? -30.256 -13.595 -29.437 1.00 24.32 298 GLU B O 1
ATOM 9339 N N . ILE B 1 299 ? -28.257 -12.766 -28.811 1.00 22.69 299 ILE B N 1
ATOM 9340 C CA . ILE B 1 299 ? -27.682 -14.100 -28.595 1.00 23.22 299 ILE B CA 1
ATOM 9341 C C . ILE B 1 299 ? -28.420 -14.823 -27.476 1.00 22.76 299 ILE B C 1
ATOM 9342 O O . ILE B 1 299 ? -28.830 -15.986 -27.616 1.00 22.29 299 ILE B O 1
ATOM 9358 N N . PHE B 1 300 ? -28.620 -14.130 -26.354 1.00 21.01 300 PHE B N 1
ATOM 9359 C CA . PHE B 1 300 ? -29.261 -14.748 -25.204 1.00 20.38 300 PHE B CA 1
ATOM 9360 C C . PHE B 1 300 ? -30.686 -15.164 -25.540 1.00 21.68 300 PHE B C 1
ATOM 9361 O O . PHE B 1 300 ? -31.101 -16.292 -25.258 1.00 23.69 300 PHE B O 1
ATOM 9378 N N . THR B 1 301 ? -31.451 -14.252 -26.145 1.00 20.81 301 THR B N 1
ATOM 9379 C CA . THR B 1 301 ? -32.866 -14.513 -26.406 1.00 22.96 301 THR B CA 1
ATOM 9380 C C . THR B 1 301 ? -33.049 -15.640 -27.408 1.00 24.46 301 THR B C 1
ATOM 9381 O O . THR B 1 301 ? -33.915 -16.507 -27.228 1.00 25.54 301 THR B O 1
ATOM 9392 N N . ARG B 1 302 ? -32.274 -15.624 -28.492 1.00 24.90 302 ARG B N 1
ATOM 9393 C CA . ARG B 1 302 ? -32.396 -16.679 -29.491 1.00 29.07 302 ARG B CA 1
ATOM 9394 C C . ARG B 1 302 ? -32.200 -18.040 -28.845 1.00 27.02 302 ARG B C 1
ATOM 9395 O O . ARG B 1 302 ? -32.944 -18.986 -29.127 1.00 29.55 302 ARG B O 1
ATOM 9416 N N . TRP B 1 303 ? -31.215 -18.143 -27.954 1.00 25.86 303 TRP B N 1
ATOM 9417 C CA . TRP B 1 303 ? -30.901 -19.406 -27.301 1.00 25.31 303 TRP B CA 1
ATOM 9418 C C . TRP B 1 303 ? -31.914 -19.747 -26.210 1.00 25.19 303 TRP B C 1
ATOM 9419 O O . TRP B 1 303 ? -32.389 -20.886 -26.136 1.00 26.80 303 TRP B O 1
ATOM 9440 N N . ALA B 1 304 ? -32.287 -18.773 -25.377 1.00 22.76 304 ALA B N 1
ATOM 9441 C CA . ALA B 1 304 ? -33.222 -19.049 -24.292 1.00 24.53 304 ALA B CA 1
ATOM 9442 C C . ALA B 1 304 ? -34.604 -19.426 -24.819 1.00 26.34 304 ALA B C 1
ATOM 9443 O O . ALA B 1 304 ? -35.293 -20.273 -24.230 1.00 28.36 304 ALA B O 1
ATOM 9450 N N . ALA B 1 305 ? -35.025 -18.816 -25.931 1.00 29.05 305 ALA B N 1
ATOM 9451 C CA . ALA B 1 305 ? -36.348 -19.102 -26.475 1.00 32.65 305 ALA B CA 1
ATOM 9452 C C . ALA B 1 305 ? -36.489 -20.563 -26.878 1.00 35.33 305 ALA B C 1
ATOM 9453 O O . ALA B 1 305 ? -37.602 -21.098 -26.889 1.00 38.87 305 ALA B O 1
ATOM 9460 N N . ALA B 1 306 ? -35.385 -21.221 -27.211 1.00 35.78 306 ALA B N 1
ATOM 9461 C CA . ALA B 1 306 ? -35.406 -22.601 -27.670 1.00 36.76 306 ALA B CA 1
ATOM 9462 C C . ALA B 1 306 ? -35.293 -23.608 -26.533 1.00 37.33 306 ALA B C 1
ATOM 9463 O O . ALA B 1 306 ? -35.230 -24.813 -26.797 1.00 39.33 306 ALA B O 1
ATOM 9470 N N . LEU B 1 307 ? -35.280 -23.158 -25.280 1.00 37.47 307 LEU B N 1
ATOM 9471 C CA . LEU B 1 307 ? -35.055 -24.059 -24.158 1.00 39.03 307 LEU B CA 1
ATOM 9472 C C . LEU B 1 307 ? -36.248 -24.965 -23.857 1.00 46.85 307 LEU B C 1
ATOM 9473 O O . LEU B 1 307 ? -36.182 -26.171 -24.121 1.00 49.05 307 LEU B O 1
ATOM 9489 N N . ALA B 1 308 ? -37.333 -24.425 -23.304 1.00 51.63 308 ALA B N 1
ATOM 9490 C CA . ALA B 1 308 ? -38.357 -25.293 -22.717 1.00 56.05 308 ALA B CA 1
ATOM 9491 C C . ALA B 1 308 ? -39.773 -24.913 -23.105 1.00 58.13 308 ALA B C 1
ATOM 9492 O O . ALA B 1 308 ? -40.729 -25.459 -22.555 1.00 60.22 308 ALA B O 1
#

Solvent-accessible surface area: 22514 Å² total; per-residue (Å²): 201,136,65,30,19,52,120,72,48,14,39,56,125,48,74,48,107,48,69,104,26,81,0,10,26,3,55,0,1,15,0,53,7,36,51,85,138,101,65,7,0,0,0,0,1,16,22,8,4,1,2,51,6,1,58,117,0,0,35,78,1,36,115,87,11,11,0,13,0,0,1,6,4,0,5,0,109,0,28,32,13,33,103,4,2,10,6,6,4,0,0,9,7,0,5,17,0,4,36,60,30,9,140,157,73,0,0,0,0,0,0,14,4,0,0,3,0,0,0,2,0,3,1,2,12,19,66,64,19,20,64,0,0,0,0,1,1,0,16,0,0,5,12,25,57,132,25,53,55,49,38,17,0,103,89,8,27,0,42,2,22,43,20,2,60,62,62,0,3,22,45,14,87,89,34,58,21,111,3,0,20,165,27,0,46,92,22,45,14,70,79,0,99,91,32,60,45,150,44,42,34,51,47,0,38,4,0,0,0,5,5,0,70,12,6,38,62,16,35,11,19,88,22,1,23,5,61,95,0,0,24,70,3,109,14,42,0,3,0,4,0,0,88,48,25,96,24,129,142,67,37,34,9,44,43,9,0,15,82,78,0,1,56,82,0,86,134,44,0,98,88,33,68,25,88,41,63,64,59,48,10,86,112,7,54,65,60,2,1,87,72,34,18,69,87,5,15,111,15,0,32,135,23,3,83,86,40,118,199,138,61,30,19,53,122,70,49,13,38,57,124,46,73,48,108,50,68,103,26,82,1,8,27,3,53,0,0,16,0,54,7,36,72,81,128,127,57,2,0,0,0,0,2,15,22,8,4,1,0,46,6,0,60,114,0,0,31,65,1,39,121,99,12,4,0,12,0,0,2,6,4,0,4,0,111,0,29,34,13,33,100,4,3,9,6,6,4,0,0,8,6,0,5,17,0,4,38,63,29,7,146,82,71,0,0,0,0,0,0,13,4,0,0,3,0,0,0,2,0,3,0,2,13,21,66,62,19,19,65,0,0,0,0,0,1,0,15,0,0,6,12,24,57,129,26,52,55,47,39,16,0,103,87,12,44,0,41,5,22,41,21,2,59,61,65,0,3,22,44,13,89,89,32,55,19,120,4,0,25,176,26,0,46,93,25,44,16,66,84,0,104,81,30,62,45,156,46,41,34,50,47,0,38,4,0,0,0,5,5,0,71,13,8,38,63,16,35,11,19,86,21,1,24,6,62,91,0,0,26,67,3,109,12,44,0,7,0,4,0,0,84,54,24,92,25,130,142,65,36,34,8,51,41,9,0,14,88,76,0,2,55,101,0,73,129,43,0,91,91,34,69,26,88,40,63,73,51,50,5,85,114,7,55,44,58,2,1,85,74,33,18,69,94,4,16,123,12,0,32,137,22,5,84,87,41,119

Sequence (616 aa):
MVTSPALRDVHVPHAYPEEQQVDLGEITMNYAEAGDPDRPAVLLIPEQTGSWWSYEEAMGLLSEHFHVYAVDLRGQGRSSWTPKRYSLDNFGNDLVRFIALVVKRPVVVAGNSSGGVLAAWLSAYSMPGQLRGVLCEDPPFFASELLVPAHGHSVRQGAGPVFELFRTYLGDQWSVGDWEGFCRAAGASASPMARSFVADGIPQHLLQEYDPEWARVFYEGTVGLSCPHEERMLGQVKTPVLLTHHMRGIDPETGNLLGALSDDEQALRARRLMDSSAGVTVDYESVPDASHMMMHQSAPARYVEIFTRWAAALAMVTSPALRDVHVPHAYPEEQQVDLGEITMNYAEAGDPDRPAVLLIPEQTGSWWSYEEAMMGLLSEHFHVYAVDLRGQGRSSWTPKRYSLDNFGNDLVRFIALVVKRPVVVAGNSSGGVLAAWLSAYSMPGQLRGVLCEDPPFFASELLVPAHGHSVRQGAGPVFELFRTYLGDQWSVGDWEGFCRAAGASASPMARSFVADGIPQHLQEYDPEWARVFYEGTVGLSCPHERMLGQVKTPVLLTHHMRGIDPETGNLLGALSDEQALRARRLMDSAGVTVDYESVPDASHMMMHQSAPARYVEIFTRWAAALA

Secondary structure (DSSP, 8-state):
----GGGT------SS-EEEEE-SS-EEEEEEES-TTSPEEEEEPPTT--GGGGHHHHHHHTTT-EEEEEPPTTBTTSPP-TT---HHHHHHHHHHHIIIII-S-EEEEEETHHHHHHHHHHHHS-TT-EEEEEEES--TTTTSSS-SSS--GGGTTHHHHHHIIIII-GGGSS--HHHHHHHHHT-S-HHHHHT--SS--HHHHTB-THHHHHHHTT-TTTT--HHHHHTT--S-EEEEE--EEE-TTT-PEEES--HHHHHHHHHHHHHTT--EEEEE-TTS-TTHHHHSHHHHHHHHHHHHTT--/----GGGT------SS-EEEEE-SS-EEEEEEES-TTSPEEEEEPPTT--GGGGHHHHHHHTTT-EEEEEPPTTBTTSPP-TT---HHHHHHHHHHHIIIII-S-EEEEEETHHHHHHHHHHHHS-TT-EEEEEEES--TTTTSSS-SSS--GGGTTHHHHHHIIIII-GGGSS--HHHHHHHHHT-S-HHHHHT--SS--HHHHTB-THHHHHHHTT-TTTT--HHHHHTT--S-EEEEE--EEE-TTT--EEES--HHHHHHHHHHHHHHT--EEEEE-TTS-TTHHHHSHHHHHHHHHHHHHT--

B-factor: mean 24.26, std 11.17, range [6.4, 88.68]

Organism: NCBI:txid285562

Radius of gyration: 24.92 Å; Cα contacts (8 Å, |Δi|>4): 1426; chains: 2; bounding box: 52×74×64 Å

Nearest PDB structures (foldseek):
  8clo-assembly1_A  TM=1.003E+00  e=6.267E-71  Streptomyces coelicoflavus
  8clq-assembly1_D  TM=1.001E+00  e=5.626E-67  Streptomyces coelicoflavus
  8clq-assembly1_A  TM=1.002E+00  e=2.430E-64  Streptomyces coelicoflavus
  8clp-assembly1_B  TM=9.993E-01  e=7.698E-64  Streptomyces coelicoflavus
  8clu-assembly1_A  TM=9.911E-01  e=1.552E-53  Rhodococcus erythropolis

InterPro domains:
  IPR000073 Alpha/beta hydrolase fold-1 [PF12697] (41-298)
  IPR029058 Alpha/Beta hydrolase fold [G3DSA:3.40.50.1820] (13-307)
  IPR029058 Alpha/Beta hydrolase fold [SSF53474] (13-303)

Foldseek 3Di:
DDDFLLNLPQDDDDPFDKDWDCLDVKIKIKGKAADLVAAEEEEAEAALAAQCLLVVLRVVCNVGYIYMGIGFAQFDPMHPDPPPAALVVSLVSVLSCLVPPSVAAYEYEYFAVGLVSQLLCLQPHPPPNYLEYERQQYQQQQLAQDAPDDHHVVLEVLVLLVLCCPQQHFSSPRVNLVVQLVSLVVDPAPVSNVQRDPDGDSSNSRGGSVVSVCSNVRNRCVVPHSLVSLLRGNHEYEYEHEAWDADPVRRGIYGRYDPRSVVSSVVSNVNSVYHYHYHYHNHADRSCCNVPVVVVSVVVCVVVVPGD/DDDFLLNLPQDDDDPFDKDWDCLDVKIKIKGKAADLVAAEEEEAEAALAAQCLLVVLRVVCNVGYIYMGIGFAQFDPMHPDPPPAALVVRLVSVLSCLVPPSVAAYEYEYFAVGLVSQLLCLQPHDPPNYLEYERQQYQQQQLAQDAPDDHHVVLEVLVLLVLCCPQQHFSSPRVNLVVQQVSLVPDPAPVSNVQRDPDHDSSNSRGGSVNSVCSNVRNRCVVPHSLVSLLRGNHEYEYEHEAWDADVVRRGIYGRYDPRSVVSSVVSNVNSPYHYHYHYHRHADRSCCNVPVVVVSVVVCVVVVPGD